Protein AF-A0A8H5WQ71-F1 (afdb_monomer)

Mean predicted aligned error: 12.03 Å

Solvent-accessible surface area (backbone atoms only — not comparable to full-atom values): 31438 Å² total; per-residue (Å²): 134,93,58,49,57,55,68,44,82,41,75,54,64,96,89,51,100,47,79,40,28,37,39,35,23,38,54,26,30,39,43,59,46,48,56,58,31,47,76,74,54,25,32,64,36,43,47,66,48,51,86,44,42,42,67,41,38,23,27,27,14,72,26,83,39,16,30,64,74,10,33,24,16,72,32,54,50,15,35,34,29,30,36,74,77,81,65,48,41,33,44,26,59,54,62,59,74,95,74,53,61,97,77,46,41,71,56,98,59,26,69,60,51,42,30,36,41,22,18,51,29,60,51,61,31,53,66,48,30,39,25,28,51,44,43,75,52,61,40,31,39,39,32,46,33,75,54,63,83,79,58,61,62,68,57,53,40,37,50,49,34,46,47,65,73,72,64,66,55,62,44,50,44,43,39,35,37,36,29,28,58,98,89,41,62,37,46,36,39,38,37,40,33,55,42,97,71,93,80,79,77,89,58,91,82,40,45,79,70,43,78,34,45,72,73,54,41,47,71,62,66,53,46,71,35,61,81,56,80,34,63,77,91,56,64,68,44,76,48,59,48,36,38,22,33,54,63,50,50,41,68,72,52,36,51,50,56,54,50,49,30,69,68,40,82,38,73,68,22,34,38,38,36,38,54,49,31,58,36,38,49,73,50,59,42,81,75,25,30,45,15,54,33,82,28,50,24,41,38,33,36,36,24,36,47,57,42,94,40,66,96,34,74,65,46,55,47,28,52,51,47,42,52,51,50,51,60,71,44,51,87,68,36,56,24,25,49,39,67,60,36,34,67,50,79,84,35,57,70,53,39,69,33,25,21,43,55,38,45,56,41,51,34,57,51,32,52,72,47,37,68,81,52,80,59,50,73,36,49,54,73,70,75,76,88,59,62,65,29,37,36,38,36,37,36,61,63,85,49,26,46,49,69,60,50,46,53,50,35,34,52,52,40,43,75,75,63,38,28,52,47,77,48,50,68,46,47,68,55,46,45,52,46,14,71,75,69,75,45,63,48,66,44,57,72,70,35,72,72,58,30,60,79,46,39,69,65,47,52,52,53,48,52,57,44,46,76,74,38,78,57,54,63,58,53,51,50,49,52,56,56,69,74,48,47,48,44,32,39,34,40,29,65,66,75,66,85,47,54,63,78,73,45,48,84,79,43,86,75,40,50,80,43,38,38,31,30,36,45,51,71,68,58,19,45,72,63,42,77,81,64,92,73,80,65,84,77,50,86,49,70,83,48,78,84,64,75,98,79,72,76,62,80,40,79,46,79,54,76,81,65,58,70,65,53,52,43,51,47,30,63,74,67,52,54,59,74,56,46,91,90,113

pLDDT: mean 82.14, std 14.75, range [37.19, 98.12]

Sequence (582 aa):
MGAFDKVHVVNPPQDVATEFWVVAEAGCKTEDIVRETMSVGVTVPLGSRPSVGAGLWLQGGIGNLARHCGLTCDAIVGVVMVDVISGQVLCIGYVPEQHRPPNAVRHERDEELLWALKGAGTNFGIVISVAFKSYTAQMFSVCNYGYPNGHNVEEALTNLSRDVSSRYPHDISSDYYLYCEGGQIGCGMTTFLCSLEGVSPDNSTGSPPKTVDAIELFDKEIYVSKIHQGHGGGKTSAFKRCVFLKDIANLGTMKVLVSATRDAPTPYCYLNLVHGGKAVRHVAPEDSAFGCRDRDFACVVIGVWPREYDGKPIADAVIRWAYRVVNELLPMSKGVYGADLGPDPRDRILATKAFGPNRRRLVKLKQVFDPKNILAYTCPLTLTGLPQKLVVIVTGEHGVGKDYCANIWSAVFKVYGYSSLVVSMSEATKRKHAAVKGADPDRLINDRLYKEQHRRSIIDLFKKRLSADPSATENHFLEVLEEDASDVLFITGMTDMAPRATLSHLVHDARLIVAQVQASETTRNLRSWGDENKLRTTYCEEHMGVDGIYSPNFTFDDETNGDEAVMSFAIKRLVPFMSKEL

Foldseek 3Di:
DPPQADKDWDADPPPDPFGIKIKGWQPHFQQSQQVVQVVVQKHALAALARGHTDQQLQAFGDHPCCLPANTSLVFFQWFWFAQPPPRATATAGDDPPVRDDPRHDHDPCRLLVSQASSRQGCLQGGTGMTMGGIGGFWKKWKKKFWDDFPPDVLVVLQVVLCCLVVDDDSQKWKKKKWAADPLTITIMMMMIGTDPDDDADDPPGIDHIDIDGSNVSSVVVVCLLVLPVGVVPFDKDKAKWKFFAHRCSPPQNVVLQVCLRSVQLDRSWMKMWTAADHPLVVDALSSHQQNLSPGGTTIMGMQMDGPVCVPHVSVVVSVVSNLVSCVSCVVRTSAIRQSSDFLPPSCPVRLVRHRQQCLLVSLLSSCVRPVPCPVRGGSDRDPPPAFQAAEEEEAEDAQLCSVVLQVLLQVLCVVVRFFEDEDELLLVLLVVCCVVVVNDSVCCVPPPVSVVVCVLVSLVSVVVVCVVPVCVSQVSVLVCVSPDSTSYYYYYHDLDPACCVVHVVVRPRHHYFYEYGYEDPVSSDVSVDDDPPPDPRRPCSVPVPDDDPHDGPYYDYPHVPPSVSSSVCSVPPPVVSRDPPD

Radius of gyration: 27.73 Å; Cα contacts (8 Å, |Δi|>4): 1108; chains: 1; bounding box: 70×56×80 Å

Secondary structure (DSSP, 8-state)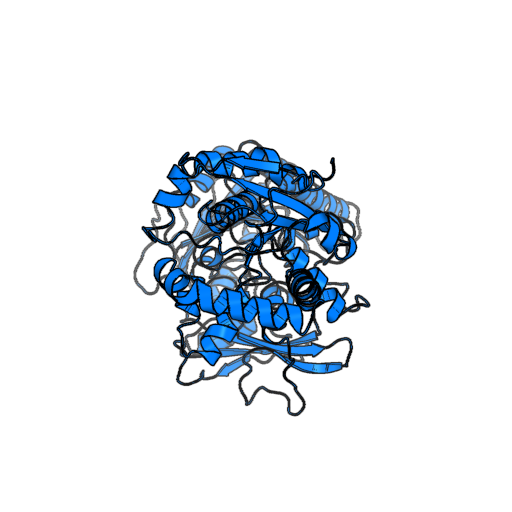:
--SS--EEEEPPPTT-S-S-EEEEETT-BHHHHHHHHHTTTEE----S-TT-BHHHHTT----TTHHHH--GGGGEEEEEEE-TTT--EEEEE---GGGS-TT-B--TTHHHHHHHHTTS-TTSSEEEEEEEE-EE--EEEEEEEEPPTT--HHHHHHHHHHHHHTT--TTEEEEEEEEEETTEEEEEEEEEEEESS------SSSPPPEEE-HHHHHHHHTHHHHTTTS--S--EEEEEEEEEES-TTSHHHHHHHHHHHHT-SSTT-EEEEEE--THHHHS-GGGSS------SEEEEEEEEEEGGGTTSHHHHHHHHHHHHHHHHHGGG-SEE-GGG--S-TTHHHHHTTSSGGGHHHHHHHHHHH-TT---TTSS----TTPPPEEEEEEE--TTS-HHHHHHHHHHHHHHTT--EEEEETTHHHHHHHHHHHT--HHHHHH-HHHHHHHHHHHHHHHHHHHHH-TTHHHHHHHHHHHH---SEEEEE----S-HHHHHGGG-SSEEEEEEEEE--HHHHHHHS---SS----STTTTTTTS-TT---SEEEE-SS-HHHHHHHHIIIIIGGGGSTT-

Nearest PDB structures (foldseek):
  5d79-assembly2_B  TM=7.633E-01  e=2.413E-17  Arabidopsis thaliana
  4ud8-assembly2_B  TM=7.541E-01  e=1.175E-16  Arabidopsis thaliana
  6jqh-assembly1_A  TM=7.528E-01  e=7.907E-17  Morus alba
  6eo5-assembly2_B  TM=7.652E-01  e=1.558E-16  Physcomitrium patens
  7e2v-assembly1_A  TM=7.530E-01  e=6.775E-16  Morus alba

Organism: NCBI:txid48507

Structure (mmCIF, N/CA/C/O backbone):
data_AF-A0A8H5WQ71-F1
#
_entry.id   AF-A0A8H5WQ71-F1
#
loop_
_atom_site.group_PDB
_atom_site.id
_atom_site.type_symbol
_atom_site.label_atom_id
_atom_site.label_alt_id
_atom_site.label_comp_id
_atom_site.label_asym_id
_atom_site.label_entity_id
_atom_site.label_seq_id
_atom_site.pdbx_PDB_ins_code
_atom_site.Cartn_x
_atom_site.Cartn_y
_atom_site.Cartn_z
_atom_site.occupancy
_atom_site.B_iso_or_equiv
_atom_site.auth_seq_id
_atom_site.auth_comp_id
_atom_site.auth_asym_id
_atom_site.auth_atom_id
_atom_site.pdbx_PDB_model_num
ATOM 1 N N . MET A 1 1 ? 6.306 -20.935 -13.968 1.00 46.62 1 MET A N 1
ATOM 2 C CA . MET A 1 1 ? 5.078 -21.498 -13.369 1.00 46.62 1 MET A CA 1
ATOM 3 C C . MET A 1 1 ? 4.015 -21.456 -14.453 1.00 46.62 1 MET A C 1
ATOM 5 O O . MET A 1 1 ? 3.997 -20.462 -15.160 1.00 46.62 1 MET A O 1
ATOM 9 N N . GLY A 1 2 ? 3.265 -22.541 -14.656 1.00 63.50 2 GLY A N 1
ATOM 10 C CA . GLY A 1 2 ? 2.226 -22.668 -15.697 1.00 63.50 2 GLY A CA 1
ATOM 11 C C . GLY A 1 2 ? 0.933 -23.239 -15.115 1.00 63.50 2 GLY A C 1
ATOM 12 O O . GLY A 1 2 ? 0.363 -24.181 -15.651 1.00 63.50 2 GLY A O 1
ATOM 13 N N . ALA A 1 3 ? 0.589 -22.783 -13.913 1.00 78.25 3 ALA A N 1
ATOM 14 C CA . ALA A 1 3 ? -0.627 -23.136 -13.200 1.00 78.25 3 ALA A CA 1
ATOM 15 C C . ALA A 1 3 ? -1.131 -21.870 -12.509 1.00 78.25 3 ALA A C 1
ATOM 17 O O . ALA A 1 3 ? -0.309 -21.046 -12.094 1.00 78.25 3 ALA A O 1
ATOM 18 N N . PHE A 1 4 ? -2.451 -21.756 -12.359 1.00 90.19 4 PHE A N 1
ATOM 19 C CA . PHE A 1 4 ? -3.112 -20.560 -11.841 1.00 90.19 4 PHE A CA 1
ATOM 20 C C . PHE A 1 4 ? -2.797 -19.306 -12.679 1.00 90.19 4 PHE A C 1
ATOM 22 O O . PHE A 1 4 ? -2.467 -18.267 -12.121 1.00 90.19 4 PHE A O 1
ATOM 29 N N . ASP A 1 5 ? -2.831 -19.398 -14.007 1.00 94.12 5 ASP A N 1
ATOM 30 C CA . ASP A 1 5 ? -2.462 -18.331 -14.948 1.00 94.12 5 ASP A CA 1
ATOM 31 C C . ASP A 1 5 ? -3.616 -17.873 -15.860 1.00 94.12 5 ASP A C 1
ATOM 33 O O . ASP A 1 5 ? -3.384 -17.199 -16.866 1.00 94.12 5 ASP A O 1
ATOM 37 N N . LYS A 1 6 ? -4.867 -18.180 -15.495 1.00 96.31 6 LYS A N 1
ATOM 38 C CA . LYS A 1 6 ? -6.049 -17.756 -16.253 1.00 96.31 6 LYS A CA 1
ATOM 39 C C . LYS A 1 6 ? -6.580 -16.392 -15.829 1.00 96.31 6 LYS A C 1
ATOM 41 O O . LYS A 1 6 ? -6.621 -16.042 -14.648 1.00 96.31 6 LYS A O 1
ATOM 46 N N . VAL A 1 7 ? -7.082 -15.671 -16.827 1.00 97.06 7 VAL A N 1
ATOM 47 C CA . VAL A 1 7 ? -7.794 -14.402 -16.680 1.00 97.06 7 VAL A CA 1
ATOM 48 C C . VAL A 1 7 ? -9.207 -14.578 -17.226 1.00 97.06 7 VAL A C 1
ATOM 50 O O . VAL A 1 7 ? -9.405 -15.176 -18.281 1.00 97.06 7 VAL A O 1
ATOM 53 N N . HIS A 1 8 ? -10.197 -14.083 -16.490 1.00 96.38 8 HIS A N 1
ATOM 54 C CA . HIS A 1 8 ? -11.607 -14.170 -16.847 1.00 96.38 8 HIS A CA 1
ATOM 55 C C . HIS A 1 8 ? -12.271 -12.807 -16.691 1.00 96.38 8 HIS A C 1
ATOM 57 O O . HIS A 1 8 ? -12.234 -12.219 -15.610 1.00 96.38 8 HIS A O 1
ATOM 63 N N . VAL A 1 9 ? -12.920 -12.325 -17.750 1.00 94.75 9 VAL A N 1
ATOM 64 C CA . VAL A 1 9 ? -13.757 -11.122 -17.700 1.00 94.75 9 VAL A CA 1
ATOM 65 C C . VAL A 1 9 ? -15.208 -11.543 -17.492 1.00 94.75 9 VAL A C 1
ATOM 67 O O . VAL A 1 9 ? -15.726 -12.392 -18.216 1.00 94.75 9 VAL A O 1
ATOM 70 N N . VAL A 1 10 ? -15.858 -10.991 -16.469 1.00 92.31 10 VAL A N 1
ATOM 71 C CA . VAL A 1 10 ? -17.202 -11.396 -16.037 1.00 92.31 10 VAL A CA 1
ATOM 72 C C . VAL A 1 10 ? -18.089 -10.183 -15.787 1.00 92.31 10 VAL A C 1
ATOM 74 O O . VAL A 1 10 ? -17.612 -9.134 -15.361 1.00 92.31 10 VAL A O 1
ATOM 77 N N . ASN A 1 11 ? -19.394 -10.332 -16.006 1.00 85.19 11 ASN A N 1
ATOM 78 C CA . ASN A 1 11 ? -20.353 -9.278 -15.685 1.00 85.19 11 ASN A CA 1
ATOM 79 C C . ASN A 1 11 ? -20.512 -9.149 -14.158 1.00 85.19 11 ASN A C 1
ATOM 81 O O . ASN A 1 11 ? -20.586 -10.171 -13.463 1.00 85.19 11 ASN A O 1
ATOM 85 N N . PRO A 1 12 ? -20.581 -7.926 -13.619 1.00 78.81 12 PRO A N 1
ATOM 86 C CA . PRO A 1 12 ? -20.843 -7.705 -12.208 1.00 78.81 12 PRO A CA 1
ATOM 87 C C . PRO A 1 12 ? -22.327 -7.882 -11.857 1.00 78.81 12 PRO A C 1
ATOM 89 O O . PRO A 1 12 ? -23.171 -8.002 -12.749 1.00 78.81 12 PRO A O 1
ATOM 92 N N . PRO A 1 13 ? -22.673 -7.898 -10.555 1.00 75.62 13 PRO A N 1
ATOM 93 C CA . PRO A 1 13 ? -24.063 -7.822 -10.111 1.00 75.62 13 PRO A CA 1
ATOM 94 C C . PRO A 1 13 ? -24.789 -6.608 -10.696 1.00 75.62 13 PRO A C 1
ATOM 96 O O . PRO A 1 13 ? -24.174 -5.562 -10.899 1.00 75.62 13 PRO A O 1
ATOM 99 N N . GLN A 1 14 ? -26.110 -6.722 -10.869 1.00 67.38 14 GLN A N 1
ATOM 100 C CA . GLN A 1 14 ? -26.962 -5.685 -11.475 1.00 67.38 14 GLN A CA 1
ATOM 101 C C . GLN A 1 14 ? -26.913 -4.317 -10.756 1.00 67.38 14 GLN A C 1
ATOM 103 O O . GLN A 1 14 ? -27.248 -3.310 -11.370 1.00 67.38 14 GLN A O 1
ATOM 108 N N . ASP A 1 15 ? -26.432 -4.261 -9.509 1.00 63.56 15 ASP A N 1
ATOM 109 C CA . ASP A 1 15 ? -26.398 -3.050 -8.674 1.00 63.56 15 ASP A CA 1
ATOM 110 C C . ASP A 1 15 ? -25.029 -2.333 -8.636 1.00 63.56 15 ASP A C 1
ATOM 112 O O . ASP A 1 15 ? -24.825 -1.416 -7.837 1.00 63.56 15 ASP A O 1
ATOM 116 N N . VAL A 1 16 ? -24.054 -2.737 -9.461 1.00 66.06 16 VAL A N 1
ATOM 117 C CA . VAL A 1 16 ? -22.693 -2.168 -9.441 1.00 66.06 16 VAL A CA 1
ATOM 118 C C . VAL A 1 16 ? -22.437 -1.327 -10.690 1.00 66.06 16 VAL A C 1
ATOM 120 O O . VAL A 1 16 ? -22.583 -1.799 -11.807 1.00 66.06 16 VAL A O 1
ATOM 123 N N . ALA A 1 17 ? -21.959 -0.091 -10.508 1.00 62.03 17 ALA A N 1
ATOM 124 C CA . ALA A 1 17 ? -21.707 0.885 -11.581 1.00 62.03 17 ALA A CA 1
ATOM 125 C C . ALA A 1 17 ? -20.546 0.543 -12.548 1.00 62.03 17 ALA A C 1
ATOM 127 O O . ALA A 1 17 ? -20.050 1.414 -13.254 1.00 62.03 17 ALA A O 1
ATOM 128 N N . THR A 1 18 ? -20.029 -0.684 -12.536 1.00 67.12 18 THR A N 1
ATOM 129 C CA . THR A 1 18 ? -18.951 -1.134 -13.433 1.00 67.12 18 THR A CA 1
ATOM 130 C C . THR A 1 18 ? -19.541 -2.077 -14.462 1.00 67.12 18 THR A C 1
ATOM 132 O O . THR A 1 18 ? -20.448 -2.821 -14.129 1.00 67.12 18 THR A O 1
ATOM 135 N N . GLU A 1 19 ? -19.035 -2.072 -15.692 1.00 71.81 19 GLU A N 1
ATOM 136 C CA . GLU A 1 19 ? -19.549 -2.963 -16.742 1.00 71.81 19 GLU A CA 1
ATOM 137 C C . GLU A 1 19 ? -18.969 -4.380 -16.643 1.00 71.81 19 GLU A C 1
ATOM 139 O O . GLU A 1 19 ? -19.668 -5.350 -16.914 1.00 71.81 19 GLU A O 1
ATOM 144 N N . PHE A 1 20 ? -17.717 -4.512 -16.186 1.00 85.19 20 PHE A N 1
ATOM 145 C CA . PHE A 1 20 ? -17.015 -5.793 -16.080 1.00 85.19 20 PHE A CA 1
ATOM 146 C C . PHE A 1 20 ? -16.160 -5.903 -14.818 1.00 85.19 20 PHE A C 1
ATOM 148 O O . PHE A 1 20 ? -15.542 -4.936 -14.367 1.00 85.19 20 PHE A O 1
ATOM 155 N N . TRP A 1 21 ? -16.049 -7.106 -14.272 1.00 92.69 21 TRP A N 1
ATOM 156 C CA . TRP A 1 21 ? -15.025 -7.480 -13.302 1.00 92.69 21 TRP A CA 1
ATOM 157 C C . TRP A 1 21 ? -14.037 -8.452 -13.934 1.00 92.69 21 TRP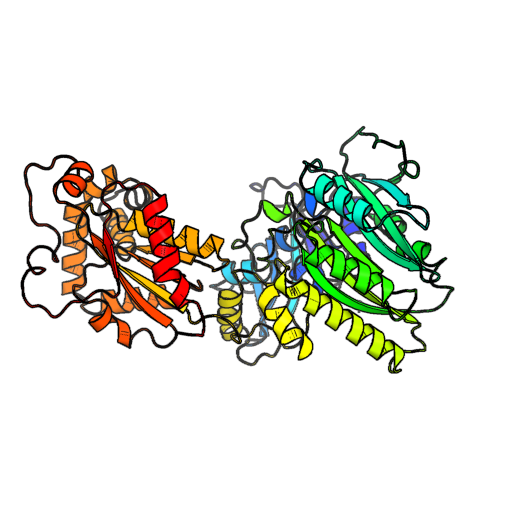 A C 1
ATOM 159 O O . TRP A 1 21 ? -14.351 -9.143 -14.900 1.00 92.69 21 TRP A O 1
ATOM 169 N N . VAL A 1 22 ? -12.833 -8.504 -13.377 1.00 96.75 22 VAL A N 1
ATOM 170 C CA . VAL A 1 22 ? -11.744 -9.338 -13.887 1.00 96.75 22 VAL A CA 1
ATOM 171 C C . VAL A 1 22 ? -11.299 -10.273 -12.780 1.00 96.75 22 VAL A C 1
ATOM 173 O O . VAL A 1 22 ? -10.848 -9.816 -11.735 1.00 96.75 22 VAL A O 1
ATOM 176 N N . VAL A 1 23 ? -11.419 -11.577 -12.995 1.00 97.50 23 VAL A N 1
ATOM 177 C CA . VAL A 1 23 ? -10.842 -12.591 -12.111 1.00 97.50 23 VAL A CA 1
ATOM 178 C C . VAL A 1 23 ? -9.524 -13.042 -12.716 1.00 97.50 23 VAL A C 1
ATOM 180 O O . VAL A 1 23 ? -9.513 -13.606 -13.805 1.00 97.50 23 VAL A O 1
ATOM 183 N N . ALA A 1 24 ? -8.422 -12.797 -12.015 1.00 97.69 24 ALA A N 1
ATOM 184 C CA . ALA A 1 24 ? -7.103 -13.275 -12.408 1.00 97.69 24 ALA A CA 1
ATOM 185 C C . ALA A 1 24 ? -6.569 -14.255 -11.366 1.00 97.69 24 ALA A C 1
ATOM 187 O O . ALA A 1 24 ? -6.618 -14.002 -10.158 1.00 97.69 24 ALA A O 1
ATOM 188 N N . GLU A 1 25 ? -6.055 -15.382 -11.831 1.00 97.31 25 GLU A N 1
ATOM 189 C CA . GLU A 1 25 ? -5.364 -16.341 -10.985 1.00 97.31 25 GLU A CA 1
ATOM 190 C C . GLU A 1 25 ? -3.959 -15.821 -10.594 1.00 97.31 25 GLU A C 1
ATOM 192 O O . GLU A 1 25 ? -3.352 -14.988 -11.271 1.00 97.31 25 GLU A O 1
ATOM 197 N N . ALA A 1 26 ? -3.437 -16.254 -9.444 1.00 95.06 26 ALA A N 1
ATOM 198 C CA . ALA A 1 26 ? -2.267 -15.634 -8.808 1.00 95.06 26 ALA A CA 1
ATOM 199 C C . ALA A 1 26 ? -0.932 -15.850 -9.555 1.00 95.06 26 ALA A C 1
ATOM 201 O O . ALA A 1 26 ? 0.062 -15.180 -9.266 1.00 95.06 26 ALA A O 1
ATOM 202 N N . GLY A 1 27 ? -0.896 -16.791 -10.496 1.00 95.12 27 GLY A N 1
ATOM 203 C CA . GLY A 1 27 ? 0.221 -17.064 -11.396 1.00 95.12 27 GLY A CA 1
ATOM 204 C C . GLY A 1 27 ? 0.240 -16.195 -12.656 1.00 95.12 27 GLY A C 1
ATOM 205 O O . GLY A 1 27 ? 1.265 -16.191 -13.343 1.00 95.12 27 GLY A O 1
ATOM 206 N N . CYS A 1 28 ? -0.828 -15.438 -12.943 1.00 95.94 28 CYS A N 1
ATOM 207 C CA . CYS A 1 28 ? -0.834 -14.466 -14.033 1.00 95.94 28 CYS A CA 1
ATOM 208 C C . CYS A 1 28 ? 0.271 -13.415 -13.835 1.00 95.94 28 CYS A C 1
ATOM 210 O O . CYS A 1 28 ? 0.692 -13.085 -12.717 1.00 95.94 28 CYS A O 1
ATOM 212 N N . LYS A 1 29 ? 0.716 -12.836 -14.943 1.00 94.12 29 LYS A N 1
ATOM 213 C CA . LYS A 1 29 ? 1.537 -11.630 -14.979 1.00 94.12 29 LYS A CA 1
ATOM 214 C C . LYS A 1 29 ? 0.685 -10.446 -15.410 1.00 94.12 29 LYS A C 1
ATOM 216 O O . LYS A 1 29 ? -0.412 -10.600 -15.941 1.00 94.12 29 LYS A O 1
ATOM 221 N N . THR A 1 30 ? 1.214 -9.247 -15.197 1.00 93.62 30 THR A N 1
ATOM 222 C CA . THR A 1 30 ? 0.550 -8.003 -15.586 1.00 93.62 30 THR A CA 1
ATOM 223 C C . THR A 1 30 ? 0.169 -8.014 -17.067 1.00 93.62 30 THR A C 1
ATOM 225 O O . THR A 1 30 ? -0.944 -7.636 -17.412 1.00 93.62 30 THR A O 1
ATOM 228 N N . GLU A 1 31 ? 1.062 -8.495 -17.933 1.00 92.00 31 GLU A N 1
ATOM 229 C CA . GLU A 1 31 ? 0.801 -8.585 -19.371 1.00 92.00 31 GLU A CA 1
ATOM 230 C C . GLU A 1 31 ? -0.361 -9.522 -19.717 1.00 92.00 31 GLU A C 1
ATOM 232 O O . GLU A 1 31 ? -1.167 -9.179 -20.578 1.00 92.00 31 GLU A O 1
ATOM 237 N N . ASP A 1 32 ? -0.473 -10.663 -19.030 1.00 94.44 32 ASP A N 1
ATOM 238 C CA . ASP A 1 32 ? -1.540 -11.641 -19.270 1.00 94.44 32 ASP A CA 1
ATOM 239 C C . ASP A 1 32 ? -2.910 -10.999 -19.003 1.00 94.44 32 ASP A C 1
ATOM 241 O O . ASP A 1 32 ? -3.826 -11.105 -19.817 1.00 94.44 32 ASP A O 1
ATOM 245 N N . ILE A 1 33 ? -3.020 -10.249 -17.899 1.00 95.31 33 ILE A N 1
ATOM 246 C CA . ILE A 1 33 ? -4.250 -9.537 -17.542 1.00 95.31 33 ILE A CA 1
ATOM 247 C C . ILE A 1 33 ? -4.537 -8.412 -18.535 1.00 95.31 33 ILE A C 1
ATOM 249 O O . ILE A 1 33 ? -5.651 -8.335 -19.042 1.00 95.31 33 ILE A O 1
ATOM 253 N N . VAL A 1 34 ? -3.553 -7.556 -18.839 1.00 93.62 34 VAL A N 1
ATOM 254 C CA . VAL A 1 34 ? -3.768 -6.416 -19.748 1.00 93.62 34 VAL A CA 1
ATOM 255 C C . VAL A 1 34 ? -4.189 -6.883 -21.139 1.00 93.62 34 VAL A C 1
ATOM 257 O O . VAL A 1 34 ? -5.107 -6.298 -21.709 1.00 93.62 34 VAL A O 1
ATOM 260 N N . ARG A 1 35 ? -3.565 -7.935 -21.688 1.00 93.50 35 ARG A N 1
ATOM 261 C CA . ARG A 1 35 ? -3.930 -8.469 -23.011 1.00 93.50 35 ARG A CA 1
ATOM 262 C C . ARG A 1 35 ? -5.381 -8.942 -23.048 1.00 93.50 35 ARG A C 1
ATOM 264 O O . ARG A 1 35 ? -6.107 -8.569 -23.967 1.00 93.50 35 ARG A O 1
ATOM 271 N N . GLU A 1 36 ? -5.802 -9.708 -22.043 1.00 95.38 36 GLU A N 1
ATOM 272 C CA . GLU A 1 36 ? -7.170 -10.225 -21.974 1.00 95.38 36 GLU A CA 1
ATOM 273 C C . GLU A 1 36 ? -8.189 -9.090 -21.800 1.00 95.38 36 GLU A C 1
ATOM 275 O O . GLU A 1 36 ? -9.165 -9.013 -22.544 1.00 95.38 36 GLU A O 1
ATOM 280 N N . THR A 1 37 ? -7.946 -8.151 -20.879 1.00 94.44 37 THR A N 1
ATOM 281 C CA . THR A 1 37 ? -8.899 -7.064 -20.608 1.00 94.44 37 THR A CA 1
ATOM 282 C C . THR A 1 37 ? -9.019 -6.089 -21.777 1.00 94.44 37 THR A C 1
ATOM 284 O O . THR A 1 37 ? -10.127 -5.676 -22.124 1.00 94.44 37 THR A O 1
ATOM 287 N N . MET A 1 38 ? -7.897 -5.757 -22.430 1.00 91.12 38 MET A N 1
ATOM 288 C CA . MET A 1 38 ? -7.888 -4.850 -23.583 1.00 91.12 38 MET A CA 1
ATOM 289 C C . MET A 1 38 ? -8.684 -5.418 -24.762 1.00 91.12 38 MET A C 1
ATOM 291 O O . MET A 1 38 ? -9.307 -4.649 -25.491 1.00 91.12 38 MET A O 1
ATOM 295 N N . SER A 1 39 ? -8.722 -6.747 -24.927 1.00 91.50 39 SER A N 1
ATOM 296 C CA . SER A 1 39 ? -9.470 -7.403 -26.012 1.00 91.50 39 SER A CA 1
ATOM 297 C C . SER A 1 39 ? -10.985 -7.156 -25.958 1.00 91.50 39 SER A C 1
ATOM 299 O O . SER A 1 39 ? -11.661 -7.245 -26.982 1.00 91.50 39 SER A O 1
ATOM 301 N N . VAL A 1 40 ? -11.503 -6.790 -24.781 1.00 91.62 40 VAL A N 1
ATOM 302 C CA . VAL A 1 40 ? -12.918 -6.479 -24.534 1.00 91.62 40 VAL A CA 1
ATOM 303 C C . VAL A 1 40 ? -13.137 -5.026 -24.091 1.00 91.62 40 VAL A C 1
ATOM 305 O O . VAL A 1 40 ? -14.202 -4.684 -23.589 1.00 91.62 40 VAL A O 1
ATOM 308 N N . GLY A 1 41 ? -12.141 -4.153 -24.287 1.00 91.00 41 GLY A N 1
ATOM 309 C CA . GLY A 1 41 ? -12.272 -2.708 -24.063 1.00 91.00 41 GLY A CA 1
ATOM 310 C C . GLY A 1 41 ? -12.192 -2.251 -22.602 1.00 91.00 41 GLY A C 1
ATOM 311 O O . GLY A 1 41 ? -12.577 -1.119 -22.300 1.00 91.00 41 GLY A O 1
ATOM 312 N N . VAL A 1 42 ? -11.671 -3.081 -21.691 1.00 93.12 42 VAL A N 1
ATOM 313 C CA . VAL A 1 42 ? -11.476 -2.720 -20.273 1.00 93.12 42 VAL A CA 1
ATOM 314 C C . VAL A 1 42 ? -10.027 -2.887 -19.812 1.00 93.12 42 VAL A C 1
ATOM 316 O O . VAL A 1 42 ? -9.168 -3.407 -20.519 1.00 93.12 42 VAL A O 1
ATOM 319 N N . THR A 1 43 ? -9.726 -2.425 -18.602 1.00 92.19 43 THR A N 1
ATOM 320 C CA . THR A 1 43 ? -8.403 -2.516 -17.982 1.00 92.19 43 THR A CA 1
ATOM 321 C C . THR A 1 43 ? -8.482 -2.624 -16.457 1.00 92.19 43 THR A C 1
ATOM 323 O O . THR A 1 43 ? -9.510 -2.337 -15.840 1.00 92.19 43 THR A O 1
ATOM 326 N N . VAL A 1 44 ? -7.369 -3.019 -15.841 1.00 94.00 44 VAL A N 1
ATOM 327 C CA . VAL A 1 44 ? -7.124 -2.994 -14.392 1.00 94.00 44 VAL A CA 1
ATOM 328 C C . VAL A 1 44 ? -5.874 -2.133 -14.161 1.00 94.00 44 VAL A C 1
ATOM 330 O O . VAL A 1 44 ? -4.911 -2.274 -14.919 1.00 94.00 44 VAL A O 1
ATOM 333 N N . PRO A 1 45 ? -5.833 -1.239 -13.150 1.00 92.44 45 PRO A N 1
ATOM 334 C CA . PRO A 1 45 ? -4.693 -0.347 -12.926 1.00 92.44 45 PRO A CA 1
ATOM 335 C C . PRO A 1 45 ? -3.509 -1.101 -12.306 1.00 92.44 45 PRO A C 1
ATOM 337 O O . PRO A 1 45 ? -3.227 -0.974 -11.117 1.00 92.44 45 PRO A O 1
ATOM 340 N N . LEU A 1 46 ? -2.850 -1.932 -13.113 1.00 92.88 46 LEU A N 1
ATOM 341 C CA . LEU A 1 46 ? -1.739 -2.806 -12.736 1.00 92.88 46 LEU A CA 1
ATOM 342 C C . LEU A 1 46 ? -0.397 -2.057 -12.681 1.00 92.88 46 LEU A C 1
ATOM 344 O O . LEU A 1 46 ? -0.294 -0.867 -12.983 1.00 92.88 46 LEU A O 1
ATOM 348 N N . GLY A 1 47 ? 0.652 -2.777 -12.275 1.00 88.44 47 GLY A N 1
ATOM 349 C CA . GLY A 1 47 ? 2.021 -2.272 -12.299 1.00 88.44 47 GLY A CA 1
ATOM 350 C C . GLY A 1 47 ? 2.547 -2.018 -13.712 1.00 88.44 47 GLY A C 1
ATOM 351 O O . GLY A 1 47 ? 2.015 -2.499 -14.703 1.00 88.44 47 GLY A O 1
ATOM 352 N N . SER A 1 48 ? 3.655 -1.297 -13.800 1.00 83.62 48 SER A N 1
ATOM 353 C CA . SER A 1 48 ? 4.210 -0.838 -15.078 1.00 83.62 48 SER A CA 1
ATOM 354 C C . SER A 1 48 ? 5.101 -1.882 -15.793 1.00 83.62 48 SER A C 1
ATOM 356 O O . SER A 1 48 ? 5.605 -1.686 -16.893 1.00 83.62 48 SER A O 1
ATOM 358 N N . ARG A 1 49 ? 5.313 -3.052 -15.171 1.00 85.94 49 ARG A N 1
ATOM 359 C CA . ARG A 1 49 ? 6.208 -4.102 -15.681 1.00 85.94 49 ARG A CA 1
ATOM 360 C C . ARG A 1 49 ? 5.428 -5.341 -16.147 1.00 85.94 49 ARG A C 1
ATOM 362 O O . ARG A 1 49 ? 4.815 -5.990 -15.294 1.00 85.94 49 ARG A O 1
ATOM 369 N N . PRO A 1 50 ? 5.545 -5.742 -17.433 1.00 87.00 50 PRO A N 1
ATOM 370 C CA . PRO A 1 50 ? 4.815 -6.875 -18.020 1.00 87.00 50 PRO A CA 1
ATOM 371 C C . PRO A 1 50 ? 4.966 -8.17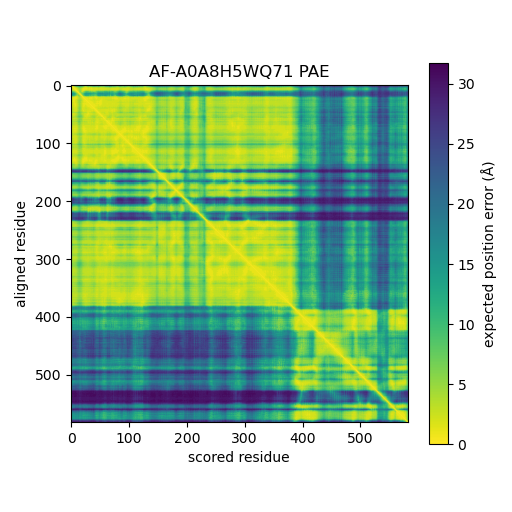8 -17.247 1.00 87.00 50 PRO A C 1
ATOM 373 O O . PRO A 1 50 ? 3.994 -8.873 -16.978 1.00 87.00 50 PRO A O 1
ATOM 376 N N . SER A 1 51 ? 6.201 -8.489 -16.845 1.00 88.31 51 SER A N 1
ATOM 377 C CA . SER A 1 51 ? 6.565 -9.787 -16.282 1.00 88.31 51 SER A CA 1
ATOM 378 C C . SER A 1 51 ? 6.237 -9.958 -14.795 1.00 88.31 51 SER A C 1
ATOM 380 O O . SER A 1 51 ? 6.580 -10.993 -14.226 1.00 88.31 51 SER A O 1
ATOM 382 N N . VAL A 1 52 ? 5.683 -8.936 -14.136 1.00 90.19 52 VAL A N 1
ATOM 383 C CA . VAL A 1 52 ? 5.424 -8.948 -12.688 1.00 90.19 52 VAL A CA 1
ATOM 384 C C . VAL A 1 52 ? 4.086 -9.626 -12.394 1.00 90.19 52 VAL A C 1
ATOM 386 O O . VAL A 1 52 ? 3.115 -9.372 -13.092 1.00 90.19 52 VAL A O 1
ATOM 389 N N . GLY A 1 53 ? 4.045 -10.486 -11.371 1.00 92.06 53 GLY A N 1
ATOM 390 C CA . GLY A 1 53 ? 2.844 -11.231 -10.966 1.00 92.06 53 GLY A CA 1
ATOM 391 C C . GLY A 1 53 ? 2.184 -10.727 -9.677 1.00 92.06 53 GLY A C 1
ATOM 392 O O . GLY A 1 53 ? 2.482 -9.632 -9.187 1.00 92.06 53 GLY A O 1
ATOM 393 N N . ALA A 1 54 ? 1.331 -11.574 -9.091 1.00 91.19 54 ALA A N 1
ATOM 394 C CA . ALA A 1 54 ? 0.387 -11.219 -8.024 1.00 91.19 54 ALA A CA 1
ATOM 395 C C . ALA A 1 54 ? 0.972 -10.598 -6.750 1.00 91.19 54 ALA A C 1
ATOM 397 O O . ALA A 1 54 ? 0.278 -9.838 -6.071 1.00 91.19 54 ALA A O 1
ATOM 398 N N . GLY A 1 55 ? 2.247 -10.856 -6.440 1.00 86.50 55 GLY A N 1
ATOM 399 C CA . GLY A 1 55 ? 2.920 -10.237 -5.294 1.00 86.50 55 GLY A CA 1
ATOM 400 C C . GLY A 1 55 ? 2.813 -8.708 -5.302 1.00 86.50 55 GLY A C 1
ATOM 401 O O . GLY A 1 55 ? 2.560 -8.111 -4.260 1.00 86.50 55 GLY A O 1
ATOM 402 N N . LEU A 1 56 ? 2.901 -8.079 -6.482 1.00 89.75 56 LEU A N 1
ATOM 403 C CA . LEU A 1 56 ? 2.802 -6.624 -6.610 1.00 89.75 56 LEU A CA 1
ATOM 404 C C . LEU A 1 56 ? 1.366 -6.114 -6.409 1.00 89.75 56 LEU A C 1
ATOM 406 O O . LEU A 1 56 ? 1.158 -5.121 -5.711 1.00 89.75 56 LEU A O 1
ATOM 410 N N . TRP A 1 57 ? 0.382 -6.779 -7.019 1.00 90.56 57 TRP A N 1
ATOM 411 C CA . TRP A 1 57 ? -1.020 -6.337 -7.038 1.00 90.56 57 TRP A CA 1
ATOM 412 C C . TRP A 1 57 ? -1.632 -6.315 -5.634 1.00 90.56 57 TRP A C 1
ATOM 414 O O . TRP A 1 57 ? -2.356 -5.388 -5.280 1.00 90.56 57 TRP A O 1
ATOM 424 N N . LEU A 1 58 ? -1.272 -7.301 -4.807 1.00 94.06 58 LEU A N 1
ATOM 425 C CA . LEU A 1 58 ? -1.721 -7.430 -3.417 1.00 94.06 58 LEU A CA 1
ATOM 426 C C . LEU A 1 58 ? -1.018 -6.454 -2.456 1.00 94.06 58 LEU A C 1
ATOM 428 O O . LEU A 1 58 ? -1.421 -6.310 -1.303 1.00 94.06 58 LEU A O 1
ATOM 432 N N . GLN A 1 59 ? 0.063 -5.806 -2.894 1.00 94.75 59 GLN A N 1
ATOM 433 C CA . GLN A 1 59 ? 0.895 -4.931 -2.058 1.00 94.75 59 GLN A CA 1
ATOM 434 C C . GLN A 1 59 ? 0.776 -3.456 -2.441 1.00 94.75 59 GLN A C 1
ATOM 436 O O . GLN A 1 59 ? 1.566 -2.632 -1.992 1.00 94.75 59 GLN A O 1
ATOM 441 N N . GLY A 1 60 ? -0.188 -3.111 -3.293 1.00 93.44 60 GLY A N 1
ATOM 442 C CA . GLY A 1 60 ? -0.357 -1.771 -3.838 1.00 93.44 60 GLY A CA 1
ATOM 443 C C . GLY A 1 60 ? -0.581 -1.849 -5.336 1.00 93.44 60 GLY A C 1
ATOM 444 O O . GLY A 1 60 ? -1.705 -1.734 -5.792 1.00 93.44 60 GLY A O 1
ATOM 445 N N . GLY A 1 61 ? 0.490 -2.068 -6.096 1.00 93.50 61 GLY A N 1
ATOM 446 C CA . GLY A 1 61 ? 0.477 -1.997 -7.549 1.00 93.50 61 GLY A CA 1
ATOM 447 C C . GLY A 1 61 ? 0.493 -0.553 -8.029 1.00 93.50 61 GLY A C 1
ATOM 448 O O . GLY A 1 61 ? -0.538 0.082 -8.234 1.00 93.50 61 GLY A O 1
ATOM 449 N N . ILE A 1 62 ? 1.711 -0.024 -8.144 1.00 93.12 62 ILE A N 1
ATOM 450 C CA . ILE A 1 62 ? 1.979 1.318 -8.658 1.00 93.12 62 ILE A CA 1
ATOM 451 C C . ILE A 1 62 ? 2.341 1.180 -10.138 1.00 93.12 62 ILE A C 1
ATOM 453 O O . ILE A 1 62 ? 3.296 0.478 -10.477 1.00 93.12 62 ILE A O 1
ATOM 457 N N . GLY A 1 63 ? 1.590 1.854 -11.003 1.00 89.12 63 GLY A N 1
ATOM 458 C CA . GLY A 1 63 ? 1.834 1.898 -12.441 1.00 89.12 63 GLY A CA 1
ATOM 459 C C . GLY A 1 63 ? 1.237 3.145 -13.086 1.00 89.12 63 GLY A C 1
ATOM 460 O O . GLY A 1 63 ? 0.753 4.040 -12.391 1.00 89.12 63 GLY A O 1
ATOM 461 N N . ASN A 1 64 ? 1.245 3.186 -14.417 1.00 85.56 64 ASN A N 1
ATOM 462 C CA . ASN A 1 64 ? 0.929 4.384 -15.210 1.00 85.56 64 ASN A CA 1
ATOM 463 C C . ASN A 1 64 ? -0.515 4.887 -15.010 1.00 85.56 64 ASN A C 1
ATOM 465 O O . ASN A 1 64 ? -0.789 6.081 -15.091 1.00 85.56 64 ASN A O 1
ATOM 469 N N . LEU A 1 65 ? -1.442 3.986 -14.669 1.00 88.44 65 LEU A N 1
ATOM 470 C CA . LEU A 1 65 ? -2.838 4.321 -14.372 1.00 88.44 65 LEU A CA 1
ATOM 471 C C . LEU A 1 65 ? -3.088 4.714 -12.910 1.00 88.44 65 LEU A C 1
ATOM 473 O O . LEU A 1 65 ? -4.198 5.137 -12.588 1.00 88.44 65 LEU A O 1
ATOM 477 N N . ALA A 1 66 ? -2.091 4.622 -12.019 1.00 90.50 66 ALA A N 1
ATOM 478 C CA . ALA A 1 66 ? -2.306 4.805 -10.583 1.00 90.50 66 ALA A CA 1
ATOM 479 C C . ALA A 1 66 ? -2.893 6.181 -10.241 1.00 90.50 66 ALA A C 1
ATOM 481 O O . ALA A 1 66 ? -3.764 6.307 -9.381 1.00 90.50 66 ALA A O 1
ATOM 482 N N . ARG A 1 67 ? -2.455 7.225 -10.952 1.00 89.31 67 ARG A N 1
ATOM 483 C CA . ARG A 1 67 ? -2.969 8.586 -10.762 1.00 89.31 67 ARG A CA 1
ATOM 484 C C . ARG A 1 67 ? -4.417 8.754 -11.229 1.00 89.31 67 ARG A C 1
ATOM 486 O O . ARG A 1 67 ? -5.140 9.523 -10.600 1.00 89.31 67 ARG A O 1
ATOM 493 N N . HIS A 1 68 ? -4.833 8.029 -12.268 1.00 86.81 68 HIS A N 1
ATOM 494 C CA . HIS A 1 68 ? -6.173 8.133 -12.847 1.00 86.81 68 HIS A CA 1
ATOM 495 C C . HIS A 1 68 ? -7.192 7.239 -12.115 1.00 86.81 68 HIS A C 1
ATOM 497 O O . HIS A 1 68 ? -8.265 7.717 -11.748 1.00 86.81 68 HIS A O 1
ATOM 503 N N . CYS A 1 69 ? -6.830 5.980 -11.837 1.00 89.56 69 CYS A N 1
ATOM 504 C CA . CYS A 1 69 ? -7.737 4.946 -11.317 1.00 89.56 69 CYS A CA 1
ATOM 505 C C . CYS A 1 69 ? -7.504 4.544 -9.850 1.00 89.56 69 CYS A C 1
ATOM 507 O O . CYS A 1 69 ? -8.350 3.855 -9.280 1.00 89.56 69 CYS A O 1
ATOM 509 N N . GLY A 1 70 ? -6.387 4.948 -9.239 1.00 92.88 70 GLY A N 1
ATOM 510 C CA . GLY A 1 70 ? -5.941 4.445 -7.934 1.00 92.88 70 GLY A CA 1
ATOM 511 C C . GLY A 1 70 ? -4.981 3.260 -8.069 1.00 92.88 70 GLY A C 1
ATOM 512 O O . GLY A 1 70 ? -4.611 2.865 -9.173 1.00 92.88 70 GLY A O 1
ATOM 513 N N . LEU A 1 71 ? -4.533 2.710 -6.940 1.00 95.88 71 LEU A N 1
ATOM 514 C CA . LEU A 1 71 ? -3.604 1.575 -6.921 1.00 95.88 71 LEU A CA 1
ATOM 515 C C . LEU A 1 71 ? -4.304 0.284 -7.375 1.00 95.88 71 LEU A C 1
ATOM 517 O O . LEU A 1 71 ? -5.519 0.155 -7.232 1.00 95.88 71 LEU A O 1
ATOM 521 N N . THR A 1 72 ? -3.550 -0.719 -7.834 1.00 97.06 72 THR A N 1
ATOM 522 C CA . THR A 1 72 ? -4.122 -2.045 -8.144 1.00 97.06 72 THR A CA 1
ATOM 523 C C . THR A 1 72 ? -4.917 -2.617 -6.972 1.00 97.06 72 THR A C 1
ATOM 525 O O . THR A 1 72 ? -6.013 -3.142 -7.154 1.00 97.06 72 THR A O 1
ATOM 528 N N . CYS A 1 73 ? -4.388 -2.484 -5.755 1.00 96.88 73 CYS A N 1
ATOM 529 C CA . CYS A 1 73 ? -5.028 -2.985 -4.552 1.00 96.88 73 CYS A CA 1
ATOM 530 C C . CYS A 1 73 ? -6.369 -2.302 -4.280 1.00 96.88 73 CYS A C 1
ATOM 532 O O . CYS A 1 73 ? -7.227 -2.916 -3.661 1.00 96.88 73 CYS A O 1
ATOM 534 N N . ASP A 1 74 ? -6.585 -1.073 -4.759 1.00 96.06 74 ASP A N 1
ATOM 535 C CA . ASP A 1 74 ? -7.845 -0.344 -4.581 1.00 96.06 74 ASP A CA 1
ATOM 536 C C . ASP A 1 74 ? -8.974 -0.980 -5.401 1.00 96.06 74 ASP A C 1
ATOM 538 O O . ASP A 1 74 ? -10.125 -0.986 -4.956 1.00 96.06 74 ASP A O 1
ATOM 542 N N . ALA A 1 75 ? -8.617 -1.589 -6.537 1.00 96.06 75 ALA A N 1
ATOM 543 C CA . ALA A 1 75 ? -9.523 -2.303 -7.425 1.00 96.06 75 ALA A CA 1
ATOM 544 C C . ALA A 1 75 ? -9.874 -3.721 -6.943 1.00 96.06 75 ALA A C 1
ATOM 546 O O . ALA A 1 75 ? -10.785 -4.324 -7.502 1.00 96.06 75 ALA A O 1
ATOM 547 N N . ILE A 1 76 ? -9.201 -4.271 -5.925 1.00 97.25 76 ILE A N 1
ATOM 548 C CA . ILE A 1 76 ? -9.530 -5.603 -5.392 1.00 97.25 76 ILE A CA 1
ATOM 549 C C . ILE A 1 76 ? -10.900 -5.558 -4.707 1.00 97.25 76 ILE A C 1
ATOM 551 O O . ILE A 1 76 ? -11.121 -4.769 -3.780 1.00 97.25 76 ILE A O 1
ATOM 555 N N . VAL A 1 77 ? -11.795 -6.443 -5.149 1.00 96.00 77 VAL A N 1
ATOM 556 C CA . VAL A 1 77 ? -13.150 -6.623 -4.598 1.00 96.00 77 VAL A CA 1
ATOM 557 C C . VAL A 1 77 ? -13.349 -7.993 -3.953 1.00 96.00 77 VAL A C 1
ATOM 559 O O . VAL A 1 77 ? -14.233 -8.139 -3.112 1.00 96.00 77 VAL A O 1
ATOM 562 N N . GLY A 1 78 ? -12.504 -8.973 -4.277 1.00 96.50 78 GLY A N 1
ATOM 563 C CA . GLY A 1 78 ? -12.473 -10.245 -3.567 1.00 96.50 78 GLY A CA 1
ATOM 564 C C . GLY A 1 78 ? -11.289 -11.122 -3.933 1.00 96.50 78 GLY A C 1
ATOM 565 O O . GLY A 1 78 ? -10.550 -10.849 -4.879 1.00 96.50 78 GLY A O 1
ATOM 566 N N . VAL A 1 79 ? -11.081 -12.159 -3.132 1.00 97.62 79 VAL A N 1
ATOM 567 C CA . VAL A 1 79 ? -9.905 -13.027 -3.183 1.00 97.62 79 VAL A CA 1
ATOM 568 C C . VAL A 1 79 ? -10.312 -14.453 -2.826 1.00 97.62 79 VAL A C 1
ATOM 570 O O . VAL A 1 79 ? -11.080 -14.670 -1.892 1.00 97.62 79 VAL A O 1
ATOM 573 N N . VAL A 1 80 ? -9.757 -15.431 -3.538 1.00 97.69 80 VAL A N 1
ATOM 574 C CA . VAL A 1 80 ? -9.744 -16.830 -3.101 1.00 97.69 80 VAL A CA 1
ATOM 575 C C . VAL A 1 80 ? -8.361 -17.127 -2.539 1.00 97.69 80 VAL A C 1
ATOM 577 O O . VAL A 1 80 ? -7.355 -16.885 -3.210 1.00 97.69 80 VAL A O 1
ATOM 580 N N . MET A 1 81 ? -8.290 -17.640 -1.315 1.00 96.69 81 MET A N 1
ATOM 581 C CA . MET A 1 81 ? -7.020 -17.916 -0.638 1.00 96.69 81 MET A CA 1
ATOM 582 C C . MET A 1 81 ? -7.082 -19.172 0.226 1.00 96.69 81 MET A C 1
ATOM 584 O O . MET A 1 81 ? -8.162 -19.650 0.549 1.00 96.69 81 MET A O 1
ATOM 588 N N . VAL A 1 82 ? -5.925 -19.691 0.621 1.00 97.19 82 VAL A N 1
ATOM 589 C CA . VAL A 1 82 ? -5.797 -20.765 1.611 1.00 97.19 82 VAL A CA 1
ATOM 590 C C . VAL A 1 82 ? -5.312 -20.172 2.925 1.00 97.19 82 VAL A C 1
ATOM 592 O O . VAL A 1 82 ? -4.274 -19.501 2.954 1.00 97.19 82 VAL A O 1
ATOM 595 N N . ASP A 1 83 ? -6.048 -20.437 4.001 1.00 95.62 83 ASP A N 1
ATOM 596 C CA . ASP A 1 83 ? -5.597 -20.152 5.360 1.00 95.62 83 ASP A CA 1
ATOM 597 C C . ASP A 1 83 ? -4.447 -21.093 5.745 1.00 95.62 83 ASP A C 1
ATOM 599 O O . ASP A 1 83 ? -4.532 -22.312 5.586 1.00 95.62 83 ASP A O 1
ATOM 603 N N . VAL A 1 84 ? -3.359 -20.531 6.267 1.00 95.44 84 VAL A N 1
ATOM 604 C CA . VAL A 1 84 ? -2.143 -21.299 6.575 1.00 95.44 84 VAL A CA 1
ATOM 605 C C . VAL A 1 84 ? -2.242 -22.100 7.868 1.00 95.44 84 VAL A C 1
ATOM 607 O O . VAL A 1 84 ? -1.426 -22.996 8.080 1.00 95.44 84 VAL A O 1
ATOM 610 N N . ILE A 1 85 ? -3.220 -21.802 8.727 1.00 93.00 85 ILE A N 1
ATOM 611 C CA . ILE A 1 85 ? -3.431 -22.538 9.977 1.00 93.00 85 ILE A CA 1
ATOM 612 C C . ILE A 1 85 ? -4.307 -23.765 9.728 1.00 93.00 85 ILE A C 1
ATOM 614 O O . ILE A 1 85 ? -3.912 -24.886 10.051 1.00 93.00 85 ILE A O 1
ATOM 618 N N . SER A 1 86 ? -5.500 -23.552 9.174 1.00 92.69 86 SER A N 1
ATOM 619 C CA . SER A 1 86 ? -6.512 -24.596 8.987 1.00 92.69 86 SER A CA 1
ATOM 620 C C . SER A 1 86 ? -6.374 -25.354 7.666 1.00 92.69 86 SER A C 1
ATOM 622 O O . SER A 1 86 ? -6.905 -26.457 7.543 1.00 92.69 86 SER A O 1
ATOM 624 N N . GLY A 1 87 ? -5.699 -24.776 6.666 1.00 94.94 87 GLY A N 1
ATOM 625 C CA . GLY A 1 87 ? -5.682 -25.294 5.297 1.00 94.94 87 GLY A CA 1
ATOM 626 C C . GLY A 1 87 ? -7.009 -25.111 4.552 1.00 94.94 87 GLY A C 1
ATOM 627 O O . GLY A 1 87 ? -7.155 -25.619 3.439 1.00 94.94 87 GLY A O 1
ATOM 628 N N . GLN A 1 88 ? -7.986 -24.414 5.142 1.00 95.94 88 GLN A N 1
ATOM 629 C CA . GLN A 1 88 ? -9.265 -24.149 4.495 1.00 95.94 88 GLN A CA 1
ATOM 630 C C . GLN A 1 88 ? -9.106 -23.153 3.350 1.00 95.94 88 GLN A C 1
ATOM 632 O O . GLN A 1 88 ? -8.330 -22.198 3.419 1.00 95.94 88 GLN A O 1
ATOM 637 N N . VAL A 1 89 ? -9.893 -23.368 2.297 1.00 97.88 89 VAL A N 1
ATOM 638 C CA . VAL A 1 89 ? -10.031 -22.404 1.209 1.00 97.88 89 VAL A CA 1
ATOM 639 C C . VAL A 1 89 ? -11.058 -21.361 1.632 1.00 97.88 89 VAL A C 1
ATOM 641 O O . VAL A 1 89 ? -12.185 -21.698 1.989 1.00 97.88 89 VAL A O 1
ATOM 644 N N . LEU A 1 90 ? -10.670 -20.096 1.583 1.00 97.94 90 LEU A N 1
ATOM 645 C CA . LEU A 1 90 ? -11.501 -18.959 1.934 1.00 97.94 90 LEU A CA 1
ATOM 646 C C . LEU A 1 90 ? -11.899 -18.192 0.673 1.00 97.94 90 LEU A C 1
ATOM 648 O O . LEU A 1 90 ? -11.061 -17.929 -0.192 1.00 97.94 90 LEU A O 1
ATOM 652 N N . CYS A 1 91 ? -13.172 -17.810 0.593 1.00 97.88 91 CYS A N 1
ATOM 653 C CA . CYS A 1 91 ? -13.643 -16.754 -0.299 1.00 97.88 91 CYS A CA 1
ATOM 654 C C . CYS A 1 91 ? -13.783 -15.474 0.520 1.00 97.88 91 CYS A C 1
ATOM 656 O O . CYS A 1 91 ? -14.620 -15.416 1.420 1.00 97.88 91 CYS A O 1
ATOM 658 N N . ILE A 1 92 ? -12.960 -14.481 0.196 1.00 97.81 92 ILE A N 1
ATOM 659 C CA . ILE A 1 92 ? -12.913 -13.191 0.875 1.00 97.81 92 ILE A CA 1
ATOM 660 C C . ILE A 1 92 ? -13.513 -12.111 -0.019 1.00 97.81 92 ILE A C 1
ATOM 662 O O . ILE A 1 92 ? -13.156 -12.012 -1.196 1.00 97.81 92 ILE A O 1
ATOM 666 N N . GLY A 1 93 ? -14.403 -11.287 0.529 1.00 95.81 93 GLY A N 1
ATOM 667 C CA . GLY A 1 93 ? -15.104 -10.253 -0.226 1.00 95.81 93 GLY A CA 1
ATOM 668 C C . GLY A 1 93 ? -16.009 -10.844 -1.308 1.00 95.81 93 GLY A C 1
ATOM 669 O O . GLY A 1 93 ? -16.631 -11.894 -1.129 1.00 95.81 93 GLY A O 1
ATOM 670 N N . TYR A 1 94 ? -16.096 -10.174 -2.457 1.00 93.38 94 TYR A N 1
ATOM 671 C CA . TYR A 1 94 ? -16.859 -10.691 -3.584 1.00 93.38 94 TYR A CA 1
ATOM 672 C C . TYR A 1 94 ? -15.979 -11.506 -4.531 1.00 93.38 94 TYR A C 1
ATOM 674 O O . TYR A 1 94 ? -15.159 -10.976 -5.280 1.00 93.38 94 TYR A O 1
ATOM 682 N N . VAL A 1 95 ? -16.271 -12.802 -4.592 1.00 94.50 95 VAL A N 1
ATOM 683 C CA . VAL A 1 95 ? -15.816 -13.712 -5.648 1.00 94.50 95 VAL A CA 1
ATOM 684 C C . VAL A 1 95 ? -17.039 -14.110 -6.488 1.00 94.50 95 VAL A C 1
ATOM 686 O O . VAL A 1 95 ? -18.039 -14.527 -5.890 1.00 94.50 95 VAL A O 1
ATOM 689 N N . PRO A 1 96 ? -17.019 -13.989 -7.831 1.00 92.69 96 PRO A N 1
ATOM 690 C CA . PRO A 1 96 ? -18.130 -14.433 -8.679 1.00 92.69 96 PRO A CA 1
ATOM 691 C C . PRO A 1 96 ? -18.442 -15.916 -8.466 1.00 92.69 96 PRO A C 1
ATOM 693 O O . PRO A 1 96 ? -17.522 -16.713 -8.306 1.00 92.69 96 PRO A O 1
ATOM 696 N N . GLU A 1 97 ? -19.723 -16.289 -8.467 1.00 91.31 97 GLU A N 1
ATOM 697 C CA . GLU A 1 97 ? -20.188 -17.634 -8.089 1.00 91.31 97 GLU A CA 1
ATOM 698 C C . GLU A 1 97 ? -19.512 -18.750 -8.897 1.00 91.31 97 GLU A C 1
ATOM 700 O O . GLU A 1 97 ? -19.009 -19.708 -8.317 1.00 91.31 97 GLU A O 1
ATOM 705 N N . GLN A 1 98 ? -19.377 -18.566 -10.212 1.00 92.44 98 GLN A N 1
ATOM 706 C CA . GLN A 1 98 ? -18.707 -19.507 -11.112 1.00 92.44 98 GLN A CA 1
ATOM 707 C C . GLN A 1 98 ? -17.197 -19.672 -10.854 1.00 92.44 98 GLN A C 1
ATOM 709 O O . GLN A 1 98 ? -16.586 -20.609 -11.362 1.00 92.44 98 GLN A O 1
ATOM 714 N N . HIS A 1 99 ? -16.592 -18.770 -10.077 1.00 94.06 99 HIS A N 1
ATOM 715 C CA . HIS A 1 99 ? -15.179 -18.803 -9.693 1.00 94.06 99 HIS A CA 1
ATOM 716 C C . HIS A 1 99 ? -14.974 -19.142 -8.207 1.00 94.06 99 HIS A C 1
ATOM 718 O O . HIS A 1 99 ? -13.844 -19.085 -7.721 1.00 94.06 99 HIS A O 1
ATOM 724 N N . ARG A 1 100 ? -16.034 -19.514 -7.473 1.00 94.50 100 ARG A N 1
ATOM 725 C CA . ARG A 1 100 ? -15.918 -19.992 -6.088 1.00 94.50 100 ARG A CA 1
ATOM 726 C C . ARG A 1 100 ? -15.587 -21.485 -6.073 1.00 94.50 100 ARG A C 1
ATOM 728 O O . ARG A 1 100 ? -16.336 -22.278 -6.644 1.00 94.50 100 ARG A O 1
ATOM 735 N N . PRO A 1 101 ? -14.512 -21.911 -5.391 1.00 94.44 101 PRO A N 1
ATOM 736 C CA . PRO A 1 101 ? -14.262 -23.332 -5.189 1.00 94.44 101 PRO A CA 1
ATOM 737 C C . PRO A 1 101 ? -15.395 -23.982 -4.369 1.00 94.44 101 PRO A C 1
ATOM 739 O O . PRO A 1 101 ? -15.874 -23.369 -3.416 1.00 94.44 101 PRO A O 1
ATOM 742 N N . PRO A 1 102 ? -15.790 -25.236 -4.661 1.00 90.19 102 PRO A N 1
ATOM 743 C CA . PRO A 1 102 ? -16.974 -25.876 -4.071 1.00 90.19 102 PRO A CA 1
ATOM 744 C C . PRO A 1 102 ? -16.911 -26.093 -2.548 1.00 90.19 102 PRO A C 1
ATOM 746 O O . PRO A 1 102 ? -17.947 -26.275 -1.922 1.00 90.19 102 PRO A O 1
ATOM 749 N N . ASN A 1 103 ? -15.717 -26.038 -1.947 1.00 89.75 103 ASN A N 1
ATOM 750 C CA . ASN A 1 103 ? -15.505 -26.154 -0.498 1.00 89.75 103 ASN A CA 1
ATOM 751 C C . ASN A 1 103 ? -14.989 -24.851 0.133 1.00 89.75 103 ASN A C 1
ATOM 753 O O . ASN A 1 103 ? -14.481 -24.873 1.254 1.00 89.75 103 ASN A O 1
ATOM 757 N N . ALA A 1 104 ? -15.036 -23.735 -0.599 1.00 94.75 104 ALA A N 1
ATOM 758 C CA . ALA A 1 104 ? -14.589 -22.468 -0.055 1.00 94.75 104 ALA A CA 1
ATOM 759 C C . ALA A 1 104 ? -15.610 -21.925 0.948 1.00 94.75 104 ALA A C 1
ATOM 761 O O . ALA A 1 104 ? -16.812 -21.904 0.681 1.00 94.75 104 ALA A O 1
ATOM 762 N N . VAL A 1 105 ? -15.120 -21.462 2.093 1.00 95.81 105 VAL A N 1
ATOM 763 C CA . VAL A 1 105 ? -15.949 -20.896 3.163 1.00 95.81 105 VAL A CA 1
ATOM 764 C C . VAL A 1 105 ? -15.722 -19.394 3.280 1.00 95.81 105 VAL A C 1
ATOM 766 O O . VAL A 1 105 ? -14.678 -18.874 2.882 1.00 95.81 105 VAL A O 1
ATOM 769 N N . ARG A 1 106 ? -16.708 -18.679 3.824 1.00 95.44 106 ARG A N 1
ATOM 770 C CA . ARG A 1 106 ? -16.569 -17.260 4.161 1.00 95.44 106 ARG A CA 1
ATOM 771 C C . ARG A 1 106 ? -16.218 -17.132 5.638 1.00 95.44 106 ARG A C 1
ATOM 773 O O . ARG A 1 106 ? -16.866 -17.757 6.475 1.00 95.44 106 ARG A O 1
ATOM 780 N N . HIS A 1 107 ? -15.186 -16.357 5.945 1.00 93.38 107 HIS A N 1
ATOM 781 C CA . HIS A 1 107 ? -14.717 -16.161 7.316 1.00 93.38 107 HIS A CA 1
ATOM 782 C C . HIS A 1 107 ? -15.540 -15.072 8.027 1.00 93.38 107 HIS A C 1
ATOM 784 O O . HIS A 1 107 ? -16.001 -14.135 7.385 1.00 93.38 107 HIS A O 1
ATOM 790 N N . GLU A 1 108 ? -15.692 -15.140 9.352 1.00 91.19 108 GLU A N 1
ATOM 791 C CA . GLU A 1 108 ? -16.405 -14.108 10.136 1.00 91.19 108 GLU A CA 1
ATOM 792 C C . GLU A 1 108 ? -15.744 -12.717 10.038 1.00 91.19 108 GLU A C 1
ATOM 794 O O . GLU A 1 108 ? -16.419 -11.695 9.994 1.00 91.19 108 GLU A O 1
ATOM 799 N N . ARG A 1 109 ? -14.412 -12.687 9.911 1.00 91.50 109 ARG A N 1
ATOM 800 C CA . ARG A 1 109 ? -13.575 -11.487 9.687 1.00 91.50 109 ARG A CA 1
ATOM 801 C C . ARG A 1 109 ? -13.330 -11.175 8.200 1.00 91.50 109 ARG A C 1
ATOM 803 O O . ARG A 1 109 ? -12.257 -10.696 7.840 1.00 91.50 109 ARG A O 1
ATOM 810 N N . ASP A 1 110 ? -14.290 -11.492 7.332 1.00 94.50 110 ASP A N 1
ATOM 811 C CA . ASP A 1 110 ? -14.209 -11.298 5.873 1.00 94.50 110 ASP A CA 1
ATOM 812 C C . ASP A 1 110 ? -13.746 -9.885 5.480 1.00 94.50 110 ASP A C 1
ATOM 814 O O . ASP A 1 110 ? -12.804 -9.721 4.706 1.00 94.50 110 ASP A O 1
ATOM 818 N N . GLU A 1 111 ? -14.364 -8.860 6.067 1.00 95.25 111 GLU A N 1
ATOM 819 C CA . GLU A 1 111 ? -14.069 -7.458 5.758 1.00 95.25 111 GLU A CA 1
ATOM 820 C C . GLU A 1 111 ? -12.661 -7.041 6.209 1.00 95.25 111 GLU A C 1
ATOM 822 O O . GLU A 1 111 ? -11.963 -6.325 5.487 1.00 95.25 111 GLU A O 1
ATOM 827 N N . GLU A 1 112 ? -12.200 -7.527 7.369 1.00 93.19 112 GLU A N 1
ATOM 828 C CA . GLU A 1 112 ? -10.842 -7.263 7.864 1.00 93.19 112 GLU A CA 1
ATOM 829 C C . GLU A 1 112 ? -9.781 -7.905 6.966 1.00 93.19 112 GLU A C 1
ATOM 831 O O . GLU A 1 112 ? -8.751 -7.288 6.685 1.00 93.19 112 GLU A O 1
ATOM 836 N N . LEU A 1 113 ? -10.035 -9.128 6.490 1.00 96.75 113 LEU A N 1
ATOM 837 C CA . LEU A 1 113 ? -9.144 -9.827 5.566 1.00 96.75 113 LEU A CA 1
ATOM 838 C C . LEU A 1 113 ? -9.118 -9.160 4.193 1.00 96.75 113 LEU A C 1
ATOM 840 O O . LEU A 1 113 ? -8.033 -8.975 3.639 1.00 96.75 113 LEU A O 1
ATOM 844 N N . LEU A 1 114 ? -10.275 -8.750 3.661 1.00 97.62 114 LEU A N 1
ATOM 845 C CA . LEU A 1 114 ? -10.331 -8.010 2.402 1.00 97.62 114 LEU A CA 1
ATOM 846 C C . LEU A 1 114 ? -9.520 -6.717 2.518 1.00 97.62 114 LEU A C 1
ATOM 848 O O . LEU A 1 114 ? -8.646 -6.466 1.691 1.00 97.62 114 LEU A O 1
ATOM 852 N N . TRP A 1 115 ? -9.742 -5.939 3.580 1.00 97.69 115 TRP A N 1
ATOM 853 C CA . TRP A 1 115 ? -8.969 -4.733 3.879 1.00 97.69 115 TRP A CA 1
ATOM 854 C C . TRP A 1 115 ? -7.457 -5.003 3.935 1.00 97.69 115 TRP A C 1
ATOM 856 O O . TRP A 1 115 ? -6.662 -4.242 3.372 1.00 97.69 115 TRP A O 1
ATOM 866 N N . ALA A 1 116 ? -7.054 -6.105 4.572 1.00 97.25 116 ALA A N 1
ATOM 867 C CA . ALA A 1 116 ? -5.656 -6.478 4.726 1.00 97.25 116 ALA A CA 1
ATOM 868 C C . ALA A 1 116 ? -4.999 -6.861 3.386 1.00 97.25 116 ALA A C 1
ATOM 870 O O . ALA A 1 116 ? -3.884 -6.430 3.081 1.00 97.25 116 ALA A O 1
ATOM 871 N N . LEU A 1 117 ? -5.710 -7.622 2.551 1.00 96.50 117 LEU A N 1
ATOM 872 C CA . LEU A 1 117 ? -5.263 -8.041 1.217 1.00 96.50 117 LEU A CA 1
ATOM 873 C C . LEU A 1 117 ? -5.144 -6.864 0.237 1.00 96.50 117 LEU A C 1
ATOM 875 O O . LEU A 1 117 ? -4.402 -6.951 -0.741 1.00 96.50 117 LEU A O 1
ATOM 879 N N . LYS A 1 118 ? -5.788 -5.728 0.532 1.00 97.31 118 LYS A N 1
ATOM 880 C CA . LYS A 1 118 ? -5.606 -4.455 -0.180 1.00 97.31 118 LYS A CA 1
ATOM 881 C C . LYS A 1 118 ? -4.334 -3.719 0.280 1.00 97.31 118 LYS A C 1
ATOM 883 O O . LYS A 1 118 ? -4.384 -2.564 0.697 1.00 97.31 118 LYS A O 1
ATOM 888 N N . GLY A 1 119 ? -3.172 -4.377 0.223 1.00 96.00 119 GLY A N 1
ATOM 889 C CA . GLY A 1 119 ? -1.870 -3.722 0.427 1.00 96.00 119 GLY A CA 1
ATOM 890 C C . GLY A 1 119 ? -0.848 -4.471 1.282 1.00 96.00 119 GLY A C 1
ATOM 891 O O . GLY A 1 119 ? 0.336 -4.148 1.211 1.00 96.00 119 GLY A O 1
ATOM 892 N N . ALA A 1 120 ? -1.245 -5.473 2.070 1.00 96.06 120 ALA A N 1
ATOM 893 C CA . ALA A 1 120 ? -0.301 -6.243 2.885 1.00 96.06 120 ALA A CA 1
ATOM 894 C C . ALA A 1 120 ? 0.267 -7.484 2.183 1.00 96.06 120 ALA A C 1
ATOM 896 O O . ALA A 1 120 ? 1.070 -8.212 2.775 1.00 96.06 120 ALA A O 1
ATOM 897 N N . GLY A 1 121 ? -0.106 -7.734 0.928 1.00 93.19 121 GLY A N 1
ATOM 898 C CA . GLY A 1 121 ? 0.370 -8.893 0.187 1.00 93.19 121 GLY A CA 1
ATOM 899 C C . GLY A 1 121 ? -0.155 -10.211 0.741 1.00 93.19 121 GLY A C 1
ATOM 900 O O . GLY A 1 121 ? -1.220 -10.292 1.346 1.00 93.19 121 GLY A O 1
ATOM 901 N N . THR A 1 122 ? 0.651 -11.256 0.591 1.00 92.19 122 THR A N 1
ATOM 902 C CA . THR A 1 122 ? 0.349 -12.619 1.049 1.00 92.19 122 THR A CA 1
ATOM 903 C C . THR A 1 122 ? 0.634 -12.815 2.541 1.00 92.19 122 THR A C 1
ATOM 905 O O . THR A 1 122 ? 1.057 -13.888 2.950 1.00 92.19 122 THR A O 1
ATOM 908 N N . ASN A 1 123 ? 0.477 -11.777 3.373 1.00 94.88 123 ASN A N 1
ATOM 909 C CA . ASN A 1 123 ? 0.745 -11.864 4.815 1.00 94.88 123 ASN A CA 1
ATOM 910 C C . ASN A 1 123 ? -0.279 -12.734 5.565 1.00 94.88 123 ASN A C 1
ATOM 912 O O . ASN A 1 123 ? 0.012 -13.170 6.675 1.00 94.88 123 ASN A O 1
ATOM 916 N N . PHE A 1 124 ? -1.448 -12.991 4.977 1.00 95.25 124 PHE A N 1
ATOM 917 C CA . PHE A 1 124 ? -2.592 -13.608 5.661 1.00 95.25 124 PHE A CA 1
ATOM 918 C C . PHE A 1 124 ? -3.013 -14.960 5.076 1.00 95.25 124 PHE A C 1
ATOM 920 O O . PHE A 1 124 ? -3.924 -15.590 5.595 1.00 95.25 124 PHE A O 1
ATOM 927 N N . GLY A 1 125 ? -2.361 -15.415 4.006 1.00 95.06 125 GLY A N 1
ATOM 928 C CA . GLY A 1 125 ? -2.593 -16.728 3.413 1.00 95.06 125 GLY A CA 1
ATOM 929 C C . GLY A 1 125 ? -2.030 -16.848 2.003 1.00 95.06 125 GLY A C 1
ATOM 930 O O . GLY A 1 125 ? -1.416 -15.916 1.472 1.00 95.06 125 GLY A O 1
ATOM 931 N N . ILE A 1 126 ? -2.244 -18.013 1.397 1.00 96.06 126 ILE A N 1
ATOM 932 C CA . ILE A 1 126 ? -1.788 -18.315 0.037 1.00 96.06 126 ILE A CA 1
ATOM 933 C C . ILE A 1 126 ? -2.897 -17.922 -0.936 1.00 96.06 126 ILE A C 1
ATOM 935 O O . ILE A 1 126 ? -3.926 -18.588 -1.004 1.00 96.06 126 ILE A O 1
ATOM 939 N N . VAL A 1 127 ? -2.704 -16.833 -1.676 1.00 96.06 127 VAL A N 1
ATOM 940 C CA . VAL A 1 127 ? -3.692 -16.343 -2.648 1.00 96.06 127 VAL A CA 1
ATOM 941 C C . VAL A 1 127 ? -3.699 -17.229 -3.895 1.00 96.06 127 VAL A C 1
ATOM 943 O O . VAL A 1 127 ? -2.647 -17.510 -4.463 1.00 96.06 127 VAL A O 1
ATOM 946 N N . ILE A 1 128 ? -4.895 -17.648 -4.312 1.00 95.94 128 ILE A N 1
ATOM 947 C CA . ILE A 1 128 ? -5.149 -18.487 -5.491 1.00 95.94 128 ILE A CA 1
ATOM 948 C C . ILE A 1 128 ? -5.629 -17.626 -6.660 1.00 95.94 128 ILE A C 1
ATOM 950 O O . ILE A 1 128 ? -5.130 -17.766 -7.774 1.00 95.94 128 ILE A O 1
ATOM 954 N N . SER A 1 129 ? -6.581 -16.724 -6.415 1.00 97.06 129 SER A N 1
ATOM 955 C CA . SER A 1 129 ? -7.118 -15.814 -7.428 1.00 97.06 129 SER A CA 1
ATOM 956 C C . SER A 1 129 ? -7.640 -14.526 -6.802 1.00 97.06 129 SER A C 1
ATOM 958 O O . SER A 1 129 ? -7.979 -14.479 -5.618 1.00 97.06 129 SER A O 1
ATOM 960 N N . VAL A 1 130 ? -7.711 -13.475 -7.612 1.00 97.81 130 VAL A N 1
ATOM 961 C CA . VAL A 1 130 ? -8.145 -12.137 -7.212 1.00 97.81 130 VAL A CA 1
ATOM 962 C C . VAL A 1 130 ? -9.207 -11.649 -8.189 1.00 97.81 130 VAL A C 1
ATOM 964 O O . VAL A 1 130 ? -9.030 -11.740 -9.401 1.00 97.81 130 VAL A O 1
ATOM 967 N N . ALA A 1 131 ? -10.310 -11.134 -7.656 1.00 97.12 131 ALA A N 1
ATOM 968 C CA . ALA A 1 131 ? -11.334 -10.429 -8.406 1.00 97.12 131 ALA A CA 1
ATOM 969 C C . ALA A 1 131 ? -11.089 -8.917 -8.303 1.00 97.12 131 ALA A C 1
ATOM 971 O O . ALA A 1 131 ? -11.003 -8.357 -7.204 1.00 97.12 131 ALA A O 1
ATOM 972 N N . PHE A 1 132 ? -11.002 -8.262 -9.456 1.00 97.38 132 PHE A N 1
ATOM 973 C CA . PHE A 1 132 ? -10.794 -6.831 -9.607 1.00 97.38 132 PHE A CA 1
ATOM 974 C C . PHE A 1 132 ? -12.024 -6.157 -10.215 1.00 97.38 132 PHE A C 1
ATOM 976 O O . PHE A 1 132 ? -12.639 -6.669 -11.153 1.00 97.38 132 PHE A O 1
ATOM 983 N N . LYS A 1 133 ? -12.316 -4.948 -9.743 1.00 94.75 133 LYS A N 1
ATOM 984 C CA . LYS A 1 133 ? -13.075 -3.955 -10.497 1.00 94.75 133 LYS A CA 1
ATOM 985 C C . LYS A 1 133 ? -12.257 -3.541 -11.727 1.00 94.75 133 LYS A C 1
ATOM 987 O O . LYS A 1 133 ? -11.065 -3.261 -11.601 1.00 94.75 133 LYS A O 1
ATOM 992 N N . SER A 1 134 ? -12.894 -3.480 -12.895 1.00 93.62 134 SER A N 1
ATOM 993 C CA . SER A 1 134 ? -12.266 -2.958 -14.112 1.00 93.62 134 SER A CA 1
ATOM 994 C C . SER A 1 134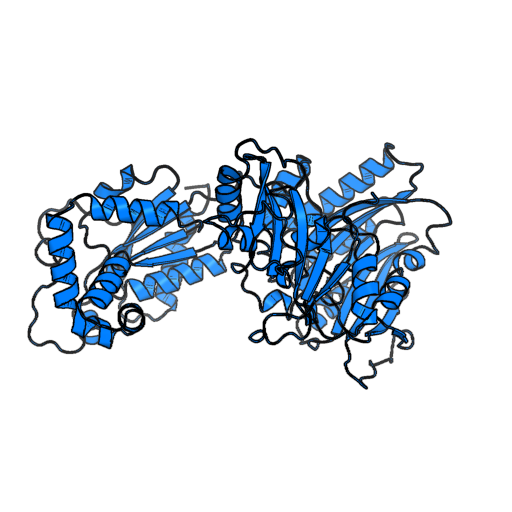 ? -12.647 -1.500 -14.387 1.00 93.62 134 SER A C 1
ATOM 996 O O . SER A 1 134 ? -13.535 -0.929 -13.749 1.00 93.62 134 SER A O 1
ATOM 998 N N . TYR A 1 135 ? -11.938 -0.901 -15.336 1.00 91.75 135 TYR A N 1
ATOM 999 C CA . TYR A 1 135 ? -12.125 0.459 -15.829 1.00 91.75 135 TYR A CA 1
ATOM 1000 C C . TYR A 1 135 ? -12.138 0.422 -17.355 1.00 91.75 135 TYR A C 1
ATOM 1002 O O . TYR A 1 135 ? -11.575 -0.496 -17.946 1.00 91.75 135 TYR A O 1
ATOM 1010 N N . THR A 1 136 ? -12.731 1.419 -18.004 1.00 90.62 136 THR A N 1
ATOM 1011 C CA . THR A 1 136 ? -12.659 1.558 -19.464 1.00 90.62 136 THR A CA 1
ATOM 1012 C C . THR A 1 136 ? -11.199 1.616 -19.919 1.00 90.62 136 THR A C 1
ATOM 1014 O O . THR A 1 136 ? -10.382 2.305 -19.300 1.00 90.62 136 THR A O 1
ATOM 1017 N N . ALA A 1 137 ? -10.857 0.866 -20.969 1.00 88.81 137 ALA A N 1
ATOM 1018 C CA . ALA A 1 137 ? -9.523 0.900 -21.555 1.00 88.81 137 ALA A CA 1
ATOM 1019 C C . ALA A 1 137 ? -9.206 2.300 -22.097 1.00 88.81 137 ALA A C 1
ATOM 1021 O O . ALA A 1 137 ? -10.059 2.951 -22.694 1.00 88.81 137 ALA A O 1
ATOM 1022 N N . GLN A 1 138 ? -7.969 2.747 -21.887 1.00 82.94 138 GLN A N 1
ATOM 1023 C CA . GLN A 1 138 ? -7.516 4.086 -22.248 1.00 82.94 138 GLN A CA 1
ATOM 1024 C C . GLN A 1 138 ? -6.406 4.022 -23.293 1.00 82.94 138 GLN A C 1
ATOM 1026 O O . GLN A 1 138 ? -5.593 3.093 -23.290 1.00 82.94 138 GLN A O 1
ATOM 1031 N N . MET A 1 139 ? -6.340 5.051 -24.136 1.00 84.19 139 MET A N 1
ATOM 1032 C CA . MET A 1 139 ? -5.180 5.317 -24.982 1.00 84.19 139 MET A CA 1
ATOM 1033 C C . MET A 1 139 ? -4.246 6.306 -24.282 1.00 84.19 139 MET A C 1
ATOM 1035 O O . MET A 1 139 ? -4.677 7.204 -23.552 1.00 84.19 139 MET A O 1
ATOM 1039 N N . PHE A 1 140 ? -2.948 6.156 -24.527 1.00 82.88 140 PHE A N 1
ATOM 1040 C CA . PHE A 1 140 ? -1.908 6.975 -23.920 1.00 82.88 140 PHE A CA 1
ATOM 1041 C C . PHE A 1 140 ? -1.177 7.766 -24.989 1.00 82.88 140 PHE A C 1
ATOM 1043 O O . PHE A 1 140 ? -0.676 7.195 -25.951 1.00 82.88 140 PHE A O 1
ATOM 1050 N N . SER A 1 141 ? -1.039 9.073 -24.798 1.00 81.88 141 SER A N 1
ATOM 1051 C CA . SER A 1 141 ? -0.048 9.862 -25.525 1.00 81.88 141 SER A CA 1
ATOM 1052 C C . SER A 1 141 ? 1.237 9.924 -24.704 1.00 81.88 141 SER A C 1
ATOM 1054 O O . SER A 1 141 ? 1.236 10.439 -23.584 1.00 81.88 141 SER A O 1
ATOM 1056 N N . VAL A 1 142 ? 2.334 9.402 -25.255 1.00 79.19 142 VAL A N 1
ATOM 1057 C CA . VAL A 1 142 ? 3.629 9.299 -24.569 1.00 79.19 142 VAL A CA 1
ATOM 1058 C C . VAL A 1 142 ? 4.641 10.263 -25.177 1.00 79.19 142 VAL A C 1
ATOM 1060 O O . VAL A 1 142 ? 4.925 10.191 -26.377 1.00 79.19 142 VAL A O 1
ATOM 1063 N N . CYS A 1 143 ? 5.232 11.107 -24.331 1.00 76.44 143 CYS A N 1
ATOM 1064 C CA . CYS A 1 143 ? 6.312 12.030 -24.683 1.00 76.44 143 CYS A CA 1
ATOM 1065 C C . CYS A 1 143 ? 7.546 11.755 -23.823 1.00 76.44 143 CYS A C 1
ATOM 1067 O O . CYS A 1 143 ? 7.450 11.649 -22.604 1.00 76.44 143 CYS A O 1
ATOM 1069 N N . ASN A 1 144 ? 8.720 11.680 -24.449 1.00 75.38 144 ASN A N 1
ATOM 1070 C CA . ASN A 1 144 ? 9.998 11.591 -23.738 1.00 75.38 144 ASN A CA 1
ATOM 1071 C C . ASN A 1 144 ? 10.777 12.895 -23.874 1.00 75.38 144 ASN A C 1
ATOM 1073 O O . ASN A 1 144 ? 10.900 13.428 -24.981 1.00 75.38 144 ASN A O 1
ATOM 1077 N N . TYR A 1 145 ? 11.363 13.330 -22.768 1.00 71.50 145 TYR A N 1
ATOM 1078 C CA . TYR A 1 145 ? 12.217 14.498 -22.646 1.00 71.50 145 TYR A CA 1
ATOM 1079 C C . TYR A 1 145 ? 13.564 14.023 -22.093 1.00 71.50 145 TYR A C 1
ATOM 1081 O O . TYR A 1 145 ? 13.651 13.519 -20.973 1.00 71.50 145 TYR A O 1
ATOM 1089 N N . GLY A 1 146 ? 14.616 14.125 -22.902 1.00 65.12 146 GLY A N 1
ATOM 1090 C CA . GLY A 1 146 ? 15.988 13.925 -22.446 1.00 65.12 146 GLY A CA 1
ATOM 1091 C C . GLY A 1 146 ? 16.625 15.288 -22.238 1.00 65.12 146 GLY A C 1
ATOM 1092 O O . GLY A 1 146 ? 16.660 16.078 -23.181 1.00 65.12 146 GLY A O 1
ATOM 1093 N N . TYR A 1 147 ? 17.113 15.580 -21.035 1.00 63.12 147 TYR A N 1
ATOM 1094 C CA . TYR A 1 147 ? 17.884 16.799 -20.822 1.00 63.12 147 TYR A CA 1
ATOM 1095 C C . TYR A 1 147 ? 19.340 16.537 -21.238 1.00 63.12 147 TYR A C 1
ATOM 1097 O O . TYR A 1 147 ? 19.900 15.508 -20.852 1.00 63.12 147 TYR A O 1
ATOM 1105 N N . PRO A 1 148 ? 19.969 17.417 -22.040 1.00 51.09 148 PRO A N 1
ATOM 1106 C CA . PRO A 1 148 ? 21.362 17.238 -22.428 1.00 51.09 148 PRO A CA 1
ATOM 1107 C C . PRO A 1 148 ? 22.298 17.217 -21.209 1.00 51.09 148 PRO A C 1
ATOM 1109 O O . PRO A 1 148 ? 22.037 17.873 -20.196 1.00 51.09 148 PRO A O 1
ATOM 1112 N N . ASN A 1 149 ? 23.429 16.517 -21.340 1.00 48.69 149 ASN A N 1
ATOM 1113 C CA . ASN A 1 149 ? 24.512 16.526 -20.355 1.00 48.69 149 ASN A CA 1
ATOM 1114 C C . ASN A 1 149 ? 24.930 17.972 -20.016 1.00 48.69 149 ASN A C 1
ATOM 1116 O O . ASN A 1 149 ? 25.219 18.761 -20.915 1.00 48.69 149 ASN A O 1
ATOM 1120 N N . GLY A 1 150 ? 24.968 18.312 -18.722 1.00 50.34 150 GLY A N 1
ATOM 1121 C CA . GLY A 1 150 ? 25.361 19.642 -18.229 1.00 50.34 150 GLY A CA 1
ATOM 1122 C C . GLY A 1 150 ? 24.215 20.556 -17.776 1.00 50.34 150 GLY A C 1
ATOM 1123 O O . GLY A 1 150 ? 24.488 21.658 -17.303 1.00 50.34 150 GLY A O 1
ATOM 1124 N N . HIS A 1 151 ? 22.954 20.119 -17.866 1.00 64.81 151 HIS A N 1
ATOM 1125 C CA . HIS A 1 151 ? 21.834 20.834 -17.246 1.00 64.81 151 HIS A CA 1
ATOM 1126 C C . HIS A 1 151 ? 21.964 20.845 -15.714 1.00 64.81 151 HIS A C 1
ATOM 1128 O O . HIS A 1 151 ? 22.433 19.875 -15.109 1.00 64.81 151 HIS A O 1
ATOM 1134 N N . ASN A 1 152 ? 21.527 21.926 -15.063 1.00 77.00 152 ASN A N 1
ATOM 1135 C CA . ASN A 1 152 ? 21.529 21.987 -13.606 1.00 77.00 152 ASN A CA 1
ATOM 1136 C C . ASN A 1 152 ? 20.463 21.025 -13.045 1.00 77.00 152 ASN A C 1
ATOM 1138 O O . ASN A 1 152 ? 19.266 21.302 -13.092 1.00 77.00 152 ASN A O 1
ATOM 1142 N N . VAL A 1 153 ? 20.905 19.878 -12.524 1.00 82.12 153 VAL A N 1
ATOM 1143 C CA . VAL A 1 153 ? 20.034 18.835 -11.951 1.00 82.12 153 VAL A CA 1
ATOM 1144 C C . VAL A 1 153 ? 19.212 19.373 -10.781 1.00 82.12 153 VAL A C 1
ATOM 1146 O O . VAL A 1 153 ? 18.061 18.982 -10.616 1.00 82.12 153 VAL A O 1
ATOM 1149 N N . GLU A 1 154 ? 19.765 20.296 -9.995 1.00 85.69 154 GLU A N 1
ATOM 1150 C CA . GLU A 1 154 ? 19.046 20.923 -8.882 1.00 85.69 154 GLU A CA 1
ATOM 1151 C C . GLU A 1 154 ? 17.892 21.793 -9.390 1.00 85.69 154 GLU A C 1
ATOM 1153 O O . GLU A 1 154 ? 16.786 21.751 -8.851 1.00 85.69 154 GLU A O 1
ATOM 1158 N N . GLU A 1 155 ? 18.112 22.527 -10.482 1.00 84.81 155 GLU A N 1
ATOM 1159 C CA . GLU A 1 155 ? 17.061 23.297 -11.145 1.00 84.81 155 GLU A CA 1
ATOM 1160 C C . GLU A 1 155 ? 15.985 22.375 -11.732 1.00 84.81 155 GLU A C 1
ATOM 1162 O O . GLU A 1 155 ? 14.794 22.629 -11.551 1.00 84.81 155 GLU A O 1
ATOM 1167 N N . ALA A 1 156 ? 16.383 21.262 -12.359 1.00 82.56 156 ALA A N 1
ATOM 1168 C CA . ALA A 1 156 ? 15.445 20.269 -12.880 1.00 82.56 156 ALA A CA 1
ATOM 1169 C C . ALA A 1 156 ? 14.579 19.659 -11.763 1.00 82.56 156 ALA A C 1
ATOM 1171 O O . ALA A 1 156 ? 13.361 19.581 -11.908 1.00 82.56 156 ALA A O 1
ATOM 1172 N N . LEU A 1 157 ? 15.179 19.292 -10.625 1.00 85.31 157 LEU A N 1
ATOM 1173 C CA . LEU A 1 157 ? 14.456 18.782 -9.453 1.00 85.31 157 LEU A CA 1
ATOM 1174 C C . LEU A 1 157 ? 13.554 19.845 -8.814 1.00 85.31 157 LEU A C 1
ATOM 1176 O O . LEU A 1 157 ? 12.455 19.531 -8.355 1.00 85.31 157 LEU A O 1
ATOM 1180 N N . THR A 1 158 ? 13.982 21.107 -8.827 1.00 86.56 158 THR A N 1
ATOM 1181 C CA . THR A 1 158 ? 13.180 22.236 -8.341 1.00 86.56 158 THR A CA 1
ATOM 1182 C C . THR A 1 158 ? 11.958 22.470 -9.224 1.00 86.56 158 THR A C 1
ATOM 1184 O O . THR A 1 158 ? 10.841 22.593 -8.717 1.00 86.56 158 THR A O 1
ATOM 1187 N N . ASN A 1 159 ? 12.153 22.498 -10.543 1.00 81.19 159 ASN A N 1
ATOM 1188 C CA . ASN A 1 159 ? 11.072 22.640 -11.513 1.00 81.19 159 ASN A CA 1
ATOM 1189 C C . ASN A 1 159 ? 10.110 21.458 -11.413 1.00 81.19 159 ASN A C 1
ATOM 1191 O O . ASN A 1 159 ? 8.909 21.669 -11.327 1.00 81.19 159 ASN A O 1
ATOM 1195 N N . LEU A 1 160 ? 10.634 20.242 -11.267 1.00 80.00 160 LEU A N 1
ATOM 1196 C CA . LEU A 1 160 ? 9.841 19.047 -11.018 1.00 80.00 160 LEU A CA 1
ATOM 1197 C C . LEU A 1 160 ? 8.972 19.158 -9.753 1.00 80.00 160 LEU A C 1
ATOM 1199 O O . LEU A 1 160 ? 7.764 18.930 -9.800 1.00 80.00 160 LEU A O 1
ATOM 1203 N N . SER A 1 161 ? 9.551 19.536 -8.611 1.00 81.81 161 SER A N 1
ATOM 1204 C CA . SER A 1 161 ? 8.772 19.703 -7.372 1.00 81.81 161 SER A CA 1
ATOM 1205 C C . SER A 1 161 ? 7.672 20.765 -7.534 1.00 81.81 161 SER A C 1
ATOM 1207 O O . SER A 1 161 ? 6.537 20.593 -7.073 1.00 81.81 161 SER A O 1
ATOM 1209 N N . ARG A 1 162 ? 7.979 21.860 -8.245 1.00 78.06 162 ARG A N 1
ATOM 1210 C CA . ARG A 1 162 ? 7.011 22.919 -8.564 1.00 78.06 162 ARG A CA 1
ATOM 1211 C C . ARG A 1 162 ? 5.893 22.409 -9.466 1.00 78.06 162 ARG A C 1
ATOM 1213 O O . ARG A 1 162 ? 4.727 22.677 -9.206 1.00 78.06 162 ARG A O 1
ATOM 1220 N N . ASP A 1 163 ? 6.228 21.660 -10.499 1.00 72.50 163 ASP A N 1
ATOM 1221 C CA . ASP A 1 163 ? 5.291 21.090 -11.459 1.00 72.50 163 ASP A CA 1
ATOM 1222 C C . ASP A 1 163 ? 4.267 20.190 -10.756 1.00 72.50 163 ASP A C 1
ATOM 1224 O O . ASP A 1 163 ? 3.058 20.381 -10.897 1.00 72.50 163 ASP A O 1
ATOM 1228 N N . VAL A 1 164 ? 4.727 19.295 -9.878 1.00 71.94 164 VAL A N 1
ATOM 1229 C CA . VAL A 1 164 ? 3.827 18.443 -9.083 1.00 71.94 164 VAL A CA 1
ATOM 1230 C C . VAL A 1 164 ? 2.940 19.254 -8.139 1.00 71.94 164 VAL A C 1
ATOM 1232 O O . VAL A 1 164 ? 1.736 18.999 -8.049 1.00 71.94 164 VAL A O 1
ATOM 1235 N N . SER A 1 165 ? 3.501 20.259 -7.462 1.00 60.53 165 SER A N 1
ATOM 1236 C CA . SER A 1 165 ? 2.743 21.101 -6.524 1.00 60.53 165 SER A CA 1
ATOM 1237 C C . SER A 1 165 ? 1.785 22.088 -7.210 1.00 60.53 165 SER A C 1
ATOM 1239 O O . SER A 1 165 ? 0.784 22.482 -6.609 1.00 60.53 165 SER A O 1
ATOM 1241 N N . SER A 1 166 ? 2.023 22.449 -8.476 1.00 55.66 166 SER A N 1
ATOM 1242 C CA . SER A 1 166 ? 1.300 23.508 -9.199 1.00 55.66 166 SER A CA 1
ATOM 1243 C C . SER A 1 166 ? 0.093 23.056 -10.037 1.00 55.66 166 SER A C 1
ATOM 1245 O O . SER A 1 166 ? -0.471 23.884 -10.747 1.00 55.66 166 SER A O 1
ATOM 1247 N N . ARG A 1 167 ? -0.420 21.826 -9.834 1.00 58.75 167 ARG A N 1
ATOM 1248 C CA . ARG A 1 167 ? -1.649 21.253 -10.450 1.00 58.75 167 ARG A CA 1
ATOM 1249 C C . ARG A 1 167 ? -1.433 20.571 -11.811 1.00 58.75 167 ARG A C 1
ATOM 1251 O O . ARG A 1 167 ? -2.132 20.890 -12.771 1.00 58.75 167 ARG A O 1
ATOM 1258 N N . TYR A 1 168 ? -0.590 19.536 -11.893 1.00 66.19 168 TYR A N 1
ATOM 1259 C CA . TYR A 1 168 ? -0.729 18.602 -13.024 1.00 66.19 168 TYR A CA 1
ATOM 1260 C C . TYR A 1 168 ? -2.189 18.095 -13.094 1.00 66.19 168 TYR A C 1
ATOM 1262 O O . TYR A 1 168 ? -2.748 17.714 -12.050 1.00 66.19 168 TYR A O 1
ATOM 1270 N N . PRO A 1 169 ? -2.837 18.106 -14.276 1.00 71.06 169 PRO A N 1
ATOM 1271 C CA . PRO A 1 169 ? -4.166 17.535 -14.474 1.00 71.06 169 PRO A CA 1
ATOM 1272 C C . PRO A 1 169 ? -4.249 16.086 -13.989 1.00 71.06 169 PRO A C 1
ATOM 1274 O O . PRO A 1 169 ? -3.232 15.407 -13.825 1.00 71.06 169 PRO A O 1
ATOM 1277 N N . HIS A 1 170 ? -5.467 15.619 -13.708 1.00 72.31 170 HIS A N 1
ATOM 1278 C CA . HIS A 1 170 ? -5.708 14.247 -13.239 1.00 72.31 170 HIS A CA 1
ATOM 1279 C C . HIS A 1 170 ? -5.118 13.199 -14.191 1.00 72.31 170 HIS A C 1
ATOM 1281 O O . HIS A 1 170 ? -4.526 12.226 -13.731 1.00 72.31 170 HIS A O 1
ATOM 1287 N N . ASP A 1 171 ? -5.179 13.479 -15.491 1.00 74.81 171 ASP A N 1
ATOM 1288 C CA . ASP A 1 171 ? -4.926 12.498 -16.545 1.00 74.81 171 ASP A CA 1
ATOM 1289 C C . ASP A 1 171 ? -3.482 12.474 -17.061 1.00 74.81 171 ASP A C 1
ATOM 1291 O O . ASP A 1 171 ? -3.140 11.664 -17.916 1.00 74.81 171 ASP A O 1
ATOM 1295 N N . ILE A 1 172 ? -2.607 13.331 -16.531 1.00 79.31 172 ILE A N 1
ATOM 1296 C CA . ILE A 1 172 ? -1.178 13.316 -16.866 1.00 79.31 172 ILE A CA 1
ATOM 1297 C C . ILE A 1 172 ? -0.422 12.638 -15.738 1.00 79.31 172 ILE A C 1
ATOM 1299 O O . ILE A 1 172 ? -0.588 13.043 -14.595 1.00 79.31 172 ILE A O 1
ATOM 1303 N N . SER A 1 173 ? 0.462 11.695 -16.042 1.00 82.25 173 SER A N 1
ATOM 1304 C CA . SER A 1 173 ? 1.490 11.174 -15.133 1.00 82.25 173 SER A CA 1
ATOM 1305 C C . SER A 1 173 ? 2.871 11.343 -15.765 1.00 82.25 173 SER A C 1
ATOM 1307 O O . SER A 1 173 ? 2.977 11.448 -16.983 1.00 82.25 173 SER A O 1
ATOM 1309 N N . SER A 1 174 ? 3.924 11.417 -14.953 1.00 81.44 174 SER A N 1
ATOM 1310 C CA . SER A 1 174 ? 5.291 11.546 -15.465 1.00 81.44 174 SER A CA 1
ATOM 1311 C C . SER A 1 174 ? 6.259 10.758 -14.597 1.00 81.44 174 SER A C 1
ATOM 1313 O O . SER A 1 174 ? 6.188 10.860 -13.379 1.00 81.44 174 SER A O 1
ATOM 1315 N N . ASP A 1 175 ? 7.193 10.048 -15.207 1.00 85.25 175 ASP A N 1
ATOM 1316 C CA . ASP A 1 175 ? 8.286 9.377 -14.511 1.00 85.25 175 ASP A CA 1
ATOM 1317 C C . ASP A 1 175 ? 9.592 10.109 -14.791 1.00 85.25 175 ASP A C 1
ATOM 1319 O O . ASP A 1 175 ? 9.868 10.488 -15.933 1.00 85.25 175 ASP A O 1
ATOM 1323 N N . TYR A 1 176 ? 10.395 10.310 -13.748 1.00 85.81 176 TYR A N 1
ATOM 1324 C CA . TYR A 1 176 ? 11.652 11.046 -13.839 1.00 85.81 176 TYR A CA 1
ATOM 1325 C C . TYR A 1 176 ? 12.822 10.161 -13.459 1.00 85.81 176 TYR A C 1
ATOM 1327 O O . TYR A 1 176 ? 12.786 9.445 -12.461 1.00 85.81 176 TYR A O 1
ATOM 1335 N N . TYR A 1 177 ? 13.893 10.260 -14.229 1.00 87.44 177 TYR A N 1
ATOM 1336 C CA . TYR A 1 177 ? 15.055 9.398 -14.110 1.00 87.44 177 TYR A CA 1
ATOM 1337 C C . TYR A 1 177 ? 16.282 10.241 -13.803 1.00 87.44 177 TYR A C 1
ATOM 1339 O O . TYR A 1 177 ? 16.537 11.226 -14.495 1.00 87.44 177 TYR A O 1
ATOM 1347 N N . LEU A 1 178 ? 17.055 9.835 -12.798 1.00 89.69 178 LEU A N 1
ATOM 1348 C CA . LEU A 1 178 ? 18.383 10.377 -12.515 1.00 89.69 178 LEU A CA 1
ATOM 1349 C C . LEU A 1 178 ? 19.408 9.261 -12.682 1.00 89.69 178 LEU A C 1
ATOM 1351 O O . LEU A 1 178 ? 19.268 8.197 -12.076 1.00 89.69 178 LEU A O 1
ATOM 1355 N N . TYR A 1 179 ? 20.429 9.498 -13.494 1.00 87.94 179 TYR A N 1
ATOM 1356 C CA . TYR A 1 179 ? 21.471 8.519 -13.793 1.00 87.94 179 TYR A CA 1
ATOM 1357 C C . TYR A 1 179 ? 22.829 9.208 -13.943 1.00 87.94 179 TYR A C 1
ATOM 1359 O O . TYR A 1 179 ? 22.910 10.431 -14.055 1.00 87.94 179 TYR A O 1
ATOM 1367 N N . CYS A 1 180 ? 23.906 8.428 -13.916 1.00 86.00 180 CYS A N 1
ATOM 1368 C CA . CYS A 1 180 ? 25.263 8.933 -14.102 1.00 86.00 180 CYS A CA 1
ATOM 1369 C C . CYS A 1 180 ? 25.911 8.240 -15.301 1.00 86.00 180 CYS A C 1
ATOM 1371 O O . CYS A 1 180 ? 26.000 7.014 -15.339 1.00 86.00 180 CYS A O 1
ATOM 1373 N N . GLU A 1 181 ? 26.380 9.028 -16.265 1.00 78.88 181 GLU A N 1
ATOM 1374 C CA . GLU A 1 181 ? 27.089 8.548 -17.450 1.00 78.88 181 GLU A CA 1
ATOM 1375 C C . GLU A 1 181 ? 28.370 9.371 -17.633 1.00 78.88 181 GLU A C 1
ATOM 1377 O O . GLU A 1 181 ? 28.354 10.600 -17.583 1.00 78.88 181 GLU A O 1
ATOM 1382 N N . GLY A 1 182 ? 29.521 8.703 -17.769 1.00 76.38 182 GLY A N 1
ATOM 1383 C CA . GLY A 1 182 ? 30.811 9.390 -17.933 1.00 76.38 182 GLY A CA 1
ATOM 1384 C C . GLY A 1 182 ? 31.202 10.319 -16.770 1.00 76.38 182 GLY A C 1
ATOM 1385 O O . GLY A 1 182 ? 31.964 11.260 -16.975 1.00 76.38 182 GLY A O 1
ATOM 1386 N N . GLY A 1 183 ? 30.670 10.091 -15.562 1.00 77.62 183 GLY A N 1
ATOM 1387 C CA . GLY A 1 183 ? 30.898 10.944 -14.386 1.00 77.62 183 GLY A CA 1
ATOM 1388 C C . GLY A 1 183 ? 30.042 12.217 -14.342 1.00 77.62 183 GLY A C 1
ATOM 1389 O O . GLY A 1 183 ? 30.180 13.010 -13.408 1.00 77.62 183 GLY A O 1
ATOM 1390 N N . GLN A 1 184 ? 29.153 12.416 -15.319 1.00 82.38 184 GLN A N 1
ATOM 1391 C CA . GLN A 1 184 ? 28.176 13.500 -15.340 1.00 82.38 184 GLN A CA 1
ATOM 1392 C C . GLN A 1 184 ? 26.788 12.966 -14.987 1.00 82.38 184 GLN A C 1
ATOM 1394 O O . GLN A 1 184 ? 26.408 11.864 -15.380 1.00 82.38 184 GLN A O 1
ATOM 1399 N N . ILE A 1 185 ? 26.027 13.756 -14.231 1.00 85.19 185 ILE A N 1
ATOM 1400 C CA . ILE A 1 185 ? 24.648 13.409 -13.892 1.00 85.19 185 ILE A CA 1
ATOM 1401 C C . ILE A 1 185 ? 23.751 13.801 -15.067 1.00 85.19 185 ILE A C 1
ATOM 1403 O O . ILE A 1 185 ? 23.757 14.958 -15.488 1.00 85.19 185 ILE A O 1
ATOM 1407 N N . GLY A 1 186 ? 22.977 12.839 -15.558 1.00 81.88 186 GLY A N 1
ATOM 1408 C CA . GLY A 1 186 ? 21.898 13.044 -16.513 1.00 81.88 186 GLY A CA 1
ATOM 1409 C C . GLY A 1 186 ? 20.537 12.987 -15.824 1.00 81.88 186 GLY A C 1
ATOM 1410 O O . GLY A 1 186 ? 20.359 12.308 -14.805 1.00 81.88 186 GLY A O 1
ATOM 1411 N N . CYS A 1 187 ? 19.562 13.691 -16.396 1.00 83.00 187 CYS A N 1
ATOM 1412 C CA . CYS A 1 187 ? 18.162 13.557 -16.020 1.00 83.00 187 CYS A CA 1
ATOM 1413 C C . CYS A 1 187 ? 17.270 13.375 -17.253 1.00 83.00 187 CYS A C 1
ATOM 1415 O O . CYS A 1 187 ? 17.537 13.899 -18.336 1.00 83.00 187 CYS A O 1
ATOM 1417 N N . GLY A 1 188 ? 16.196 12.609 -17.086 1.00 80.31 188 GLY A N 1
ATOM 1418 C CA . GLY A 1 188 ? 15.189 12.385 -18.118 1.00 80.31 188 GLY A CA 1
ATOM 1419 C C . GLY A 1 188 ? 13.788 12.379 -17.527 1.00 80.31 188 GLY A C 1
ATOM 1420 O O . GLY A 1 188 ? 13.614 12.127 -16.336 1.00 80.31 188 GLY A O 1
ATOM 1421 N N . MET A 1 189 ? 12.796 12.646 -18.366 1.00 80.44 189 MET A N 1
ATOM 1422 C CA . MET A 1 189 ? 11.382 12.588 -18.013 1.00 80.44 189 MET A CA 1
ATOM 1423 C C . MET A 1 189 ? 10.609 11.873 -19.118 1.00 80.44 189 MET A C 1
ATOM 1425 O O . MET A 1 189 ? 10.791 12.157 -20.303 1.00 80.44 189 MET A O 1
ATOM 1429 N N . THR A 1 190 ? 9.698 10.991 -18.730 1.00 79.25 190 THR A N 1
ATOM 1430 C CA . THR A 1 190 ? 8.679 10.438 -19.622 1.00 79.25 190 THR A CA 1
ATOM 1431 C C . THR A 1 190 ? 7.317 10.852 -19.104 1.00 79.25 190 THR A C 1
ATOM 1433 O O . THR A 1 190 ? 6.999 10.589 -17.952 1.00 79.25 190 THR A O 1
ATOM 1436 N N . THR A 1 191 ? 6.513 11.486 -19.949 1.00 79.25 191 THR A N 1
ATOM 1437 C CA . THR A 1 191 ? 5.150 11.906 -19.627 1.00 79.25 191 THR A CA 1
ATOM 1438 C C . THR A 1 191 ? 4.149 11.026 -20.356 1.00 79.25 191 THR A C 1
ATOM 1440 O O . THR A 1 191 ? 4.282 10.776 -21.556 1.00 79.25 191 THR A O 1
ATOM 1443 N N . PHE A 1 192 ? 3.130 10.595 -19.622 1.00 80.06 192 PHE A N 1
ATOM 1444 C CA . PHE A 1 192 ? 2.008 9.802 -20.093 1.00 80.06 192 PHE A CA 1
ATOM 1445 C C . PHE A 1 192 ? 0.731 10.612 -19.889 1.00 80.06 192 PHE A C 1
ATOM 1447 O O . PHE A 1 192 ? 0.332 10.889 -18.756 1.00 80.06 192 PHE A O 1
ATOM 1454 N N . LEU A 1 193 ? 0.089 10.993 -20.986 1.00 78.25 193 LEU A N 1
ATOM 1455 C CA . LEU A 1 193 ? -1.236 11.594 -20.967 1.00 78.25 193 LEU A CA 1
ATOM 1456 C C . LEU A 1 193 ? -2.260 10.506 -21.287 1.00 78.25 193 LEU A C 1
ATOM 1458 O O . LEU A 1 193 ? -2.310 10.001 -22.407 1.00 78.25 193 LEU A O 1
ATOM 1462 N N . CYS A 1 194 ? -3.060 10.157 -20.288 1.00 72.75 194 CYS A N 1
ATOM 1463 C CA . CYS A 1 194 ? -4.255 9.346 -20.443 1.00 72.75 194 CYS A CA 1
ATOM 1464 C C . CYS A 1 194 ? -5.326 10.230 -21.095 1.00 72.75 194 CYS A C 1
ATOM 1466 O O . CYS A 1 194 ? -5.665 11.283 -20.560 1.00 72.75 194 CYS A O 1
ATOM 1468 N N . SER A 1 195 ? -5.823 9.874 -22.274 1.00 64.56 195 SER A N 1
ATOM 1469 C CA . SER A 1 195 ? -6.853 10.667 -22.951 1.00 64.56 195 SER A CA 1
ATOM 1470 C C . SER A 1 195 ? -7.942 9.750 -23.475 1.00 64.56 195 SER A C 1
ATOM 1472 O O . SER A 1 195 ? -7.650 8.742 -24.114 1.00 64.56 195 SER A O 1
ATOM 1474 N N . LEU A 1 196 ? -9.193 10.140 -23.217 1.00 55.69 196 LEU A N 1
ATOM 1475 C CA . LEU A 1 196 ? -10.359 9.546 -23.864 1.00 55.69 196 LEU A CA 1
ATOM 1476 C C . LEU A 1 196 ? -10.487 10.026 -25.321 1.00 55.69 196 LEU A C 1
ATOM 1478 O O . LEU A 1 196 ? -10.982 9.262 -26.133 1.00 55.69 196 LEU A O 1
ATOM 1482 N N . GLU A 1 197 ? -10.008 11.238 -25.657 1.00 44.56 197 GLU A N 1
ATOM 1483 C CA . GLU A 1 197 ? -9.912 11.798 -27.020 1.00 44.56 197 GLU A CA 1
ATOM 1484 C C . GLU A 1 197 ? -9.161 13.164 -27.041 1.00 44.56 197 GLU A C 1
ATOM 1486 O O . GLU A 1 197 ? -9.384 14.029 -26.193 1.00 44.56 197 GLU A O 1
ATOM 1491 N N . GLY A 1 198 ? -8.305 13.396 -28.050 1.00 46.28 198 GLY A N 1
ATOM 1492 C CA . GLY A 1 198 ? -8.059 14.730 -28.637 1.00 46.28 198 GLY A CA 1
ATOM 1493 C C . GLY A 1 198 ? -7.128 15.747 -27.952 1.00 46.28 198 GLY A C 1
ATOM 1494 O O . GLY A 1 198 ? -6.989 16.851 -28.481 1.00 46.28 198 GLY A O 1
ATOM 1495 N N . VAL A 1 199 ? -6.462 15.442 -26.835 1.00 44.31 199 VAL A N 1
ATOM 1496 C CA . VAL A 1 199 ? -5.524 16.400 -26.207 1.00 44.31 199 VAL A CA 1
ATOM 1497 C C . VAL A 1 199 ? -4.092 16.143 -26.676 1.00 44.31 199 VAL A C 1
ATOM 1499 O O . VAL A 1 199 ? -3.481 15.135 -26.328 1.00 44.31 199 VAL A O 1
ATOM 1502 N N . SER A 1 200 ? -3.542 17.080 -27.449 1.00 48.62 200 SER A N 1
ATOM 1503 C CA . SER A 1 200 ? -2.127 17.076 -27.829 1.00 48.62 200 SER A CA 1
ATOM 1504 C C . SER A 1 200 ? -1.278 17.681 -26.704 1.00 48.62 200 SER A C 1
ATOM 1506 O O . SER A 1 200 ? -1.555 18.811 -26.296 1.00 48.62 200 SER A O 1
ATOM 1508 N N . PRO A 1 201 ? -0.250 16.980 -26.196 1.00 50.78 201 PRO A N 1
ATOM 1509 C CA . PRO A 1 201 ? 0.688 17.565 -25.243 1.00 50.78 201 PRO A CA 1
ATOM 1510 C C . PRO A 1 201 ? 1.483 18.715 -25.883 1.00 50.78 201 PRO A C 1
ATOM 1512 O O . PRO A 1 201 ? 1.670 18.764 -27.101 1.00 50.78 201 PRO A O 1
ATOM 1515 N N . ASP A 1 202 ? 1.945 19.653 -25.054 1.00 51.56 202 ASP A N 1
ATOM 1516 C CA . ASP A 1 202 ? 2.849 20.722 -25.485 1.00 51.56 202 ASP A CA 1
ATOM 1517 C C . ASP A 1 202 ? 4.215 20.114 -25.863 1.00 51.56 202 ASP A C 1
ATOM 1519 O O . ASP A 1 202 ? 4.914 19.519 -25.036 1.00 51.56 202 ASP A O 1
ATOM 1523 N N . ASN A 1 203 ? 4.572 20.222 -27.146 1.00 52.00 203 ASN A N 1
ATOM 1524 C CA . ASN A 1 203 ? 5.732 19.561 -27.756 1.00 52.00 203 ASN A CA 1
ATOM 1525 C C . ASN A 1 203 ? 6.947 20.482 -27.907 1.00 52.00 203 ASN A C 1
ATOM 1527 O O . ASN A 1 203 ? 7.868 20.163 -28.656 1.00 52.00 203 ASN A O 1
ATOM 1531 N N . SER A 1 204 ? 6.962 21.631 -27.236 1.00 52.78 204 SER A N 1
ATOM 1532 C CA . SER A 1 204 ? 7.998 22.651 -27.436 1.00 52.78 204 SER A CA 1
ATOM 1533 C C . SER A 1 204 ? 9.433 22.186 -27.115 1.00 52.78 204 SER A C 1
ATOM 1535 O O . SER A 1 204 ? 10.377 22.759 -27.655 1.00 52.78 204 SER A O 1
ATOM 1537 N N . THR A 1 205 ? 9.624 21.135 -26.302 1.00 54.91 205 THR A N 1
ATOM 1538 C CA . THR A 1 205 ? 10.958 20.645 -25.874 1.00 54.91 205 THR A CA 1
ATOM 1539 C C . THR A 1 205 ? 11.142 19.115 -25.874 1.00 54.91 205 THR A C 1
ATOM 1541 O O . THR A 1 205 ? 12.216 18.630 -25.516 1.00 54.91 205 THR A O 1
ATOM 1544 N N . GLY A 1 206 ? 10.126 18.336 -26.265 1.00 59.75 206 GLY A N 1
ATOM 1545 C CA . GLY A 1 206 ? 10.113 16.868 -26.158 1.00 59.75 206 GLY A CA 1
ATOM 1546 C C . GLY A 1 206 ? 10.163 16.126 -27.494 1.00 59.75 206 GLY A C 1
ATOM 1547 O O . GLY A 1 206 ? 10.009 16.706 -28.567 1.00 59.75 206 GLY A O 1
ATOM 1548 N N . SER A 1 207 ? 10.348 14.804 -27.434 1.00 65.88 207 SER A N 1
ATOM 1549 C CA . SER A 1 207 ? 10.087 13.934 -28.591 1.00 65.88 207 SER A CA 1
ATOM 1550 C C . SER A 1 207 ? 8.614 14.025 -29.018 1.00 65.88 207 SER A C 1
ATOM 1552 O O . SER A 1 207 ? 7.753 14.238 -28.163 1.00 65.88 207 SER A O 1
ATOM 1554 N N . PRO A 1 208 ? 8.303 13.852 -30.319 1.00 70.00 208 PRO A N 1
ATOM 1555 C CA . PRO A 1 208 ? 6.928 13.930 -30.789 1.00 70.00 208 PRO A CA 1
ATOM 1556 C C . PRO A 1 208 ? 6.053 12.884 -30.078 1.00 70.00 208 PRO A C 1
ATOM 1558 O O . PRO A 1 208 ? 6.491 11.730 -29.949 1.00 70.00 208 PRO A O 1
ATOM 1561 N N . PRO A 1 209 ? 4.836 13.265 -29.644 1.00 73.69 209 PRO A N 1
ATOM 1562 C CA . PRO A 1 209 ? 3.929 12.400 -28.914 1.00 73.69 209 PRO A CA 1
ATOM 1563 C C . PRO A 1 209 ? 3.595 11.187 -29.757 1.00 73.69 209 PRO A C 1
ATOM 1565 O O . PRO A 1 209 ? 3.364 11.287 -30.965 1.00 73.69 209 PRO A O 1
ATOM 1568 N N . LYS A 1 210 ? 3.563 10.031 -29.104 1.00 75.69 210 LYS A N 1
ATOM 1569 C CA . LYS A 1 210 ? 3.109 8.787 -29.717 1.00 75.69 210 LYS A CA 1
ATOM 1570 C C . LYS A 1 210 ? 1.901 8.283 -28.960 1.00 75.69 210 LYS A C 1
ATOM 1572 O O . LYS A 1 210 ? 2.006 8.012 -27.766 1.00 75.69 210 LYS A O 1
ATOM 1577 N N . THR A 1 211 ? 0.788 8.158 -29.669 1.00 82.62 211 THR A N 1
ATOM 1578 C CA . THR A 1 211 ? -0.398 7.481 -29.161 1.00 82.62 211 THR A CA 1
ATOM 1579 C C . THR A 1 211 ? -0.148 5.980 -29.175 1.00 82.62 211 THR A C 1
ATOM 1581 O O . THR A 1 211 ? 0.232 5.441 -30.213 1.00 82.62 211 THR A O 1
ATOM 1584 N N . VAL A 1 212 ? -0.319 5.341 -28.026 1.00 82.50 212 VAL A N 1
ATOM 1585 C CA . VAL A 1 212 ? -0.120 3.908 -27.805 1.00 82.50 212 VAL A CA 1
ATOM 1586 C C . VAL A 1 212 ? -1.227 3.371 -26.907 1.00 82.50 212 VAL A C 1
ATOM 1588 O O . VAL A 1 212 ? -1.790 4.114 -26.098 1.00 82.50 212 VAL A O 1
ATOM 1591 N N . ASP A 1 213 ? -1.547 2.091 -27.041 1.00 84.12 213 ASP A N 1
ATOM 1592 C CA . ASP A 1 213 ? -2.422 1.406 -26.088 1.00 84.12 213 ASP A CA 1
ATOM 1593 C C . ASP A 1 213 ? -1.641 0.924 -24.844 1.00 84.12 213 ASP A C 1
ATOM 1595 O O . ASP A 1 213 ? -0.437 1.161 -24.709 1.00 84.12 213 ASP A O 1
ATOM 1599 N N . ALA A 1 214 ? -2.316 0.254 -23.906 1.00 82.38 214 ALA A N 1
ATOM 1600 C CA . ALA A 1 214 ? -1.681 -0.260 -22.689 1.00 82.38 214 ALA A CA 1
ATOM 1601 C C . ALA A 1 214 ? -0.634 -1.368 -22.944 1.00 82.38 214 ALA A C 1
ATOM 1603 O O . ALA A 1 214 ? 0.296 -1.512 -22.151 1.00 82.38 214 ALA A O 1
ATOM 1604 N N . ILE A 1 215 ? -0.771 -2.147 -24.022 1.00 83.00 215 ILE A N 1
ATOM 1605 C CA . ILE A 1 215 ? 0.168 -3.218 -24.385 1.00 83.00 215 ILE A CA 1
ATOM 1606 C C . ILE A 1 215 ? 1.441 -2.589 -24.958 1.00 83.00 215 ILE A C 1
ATOM 1608 O O . ILE A 1 215 ? 2.546 -2.887 -24.510 1.00 83.00 215 ILE A O 1
ATOM 1612 N N . GLU A 1 216 ? 1.286 -1.671 -25.907 1.00 81.94 216 GLU A N 1
ATOM 1613 C CA . GLU A 1 216 ? 2.379 -0.929 -26.529 1.00 81.94 216 GLU A CA 1
ATOM 1614 C C . GLU A 1 216 ? 3.092 0.004 -25.540 1.00 81.94 216 GLU A C 1
ATOM 1616 O O . GLU A 1 216 ? 4.295 0.261 -25.679 1.00 81.94 216 GLU A O 1
ATOM 1621 N N . LEU A 1 217 ? 2.380 0.500 -24.522 1.00 79.62 217 LEU A N 1
ATOM 1622 C CA . LEU A 1 217 ? 2.962 1.302 -23.450 1.00 79.62 217 LEU A CA 1
ATOM 1623 C C . LEU A 1 217 ? 4.102 0.553 -22.753 1.00 79.62 217 LEU A C 1
ATOM 1625 O O . LEU A 1 217 ? 5.141 1.159 -22.490 1.00 79.62 217 LEU A O 1
ATOM 1629 N N . PHE A 1 218 ? 3.965 -0.761 -22.546 1.00 74.38 218 PHE A N 1
ATOM 1630 C CA . PHE A 1 218 ? 5.030 -1.578 -21.969 1.00 74.38 218 PHE A CA 1
ATOM 1631 C C . PHE A 1 218 ? 6.306 -1.573 -22.810 1.00 74.38 218 PHE A C 1
ATOM 1633 O O . PHE A 1 218 ? 7.397 -1.457 -22.252 1.00 74.38 218 PHE A O 1
ATOM 1640 N N . ASP A 1 219 ? 6.180 -1.638 -24.136 1.00 65.06 219 ASP A N 1
ATOM 1641 C CA . ASP A 1 219 ? 7.318 -1.613 -25.060 1.00 65.06 219 ASP A CA 1
ATOM 1642 C C . ASP A 1 219 ? 7.986 -0.230 -25.116 1.00 65.06 219 ASP A C 1
ATOM 1644 O O . ASP A 1 219 ? 9.194 -0.118 -25.353 1.00 65.06 219 ASP A O 1
ATOM 1648 N N . LYS A 1 220 ? 7.219 0.846 -24.883 1.00 59.66 220 LYS A N 1
ATOM 1649 C CA . LYS A 1 220 ? 7.748 2.220 -24.802 1.00 59.66 220 LYS A CA 1
ATOM 1650 C C . LYS A 1 220 ? 8.366 2.549 -23.444 1.00 59.66 220 LYS A C 1
ATOM 1652 O O . LYS A 1 220 ? 9.310 3.338 -23.407 1.00 59.66 220 LYS A O 1
ATOM 1657 N N . GLU A 1 221 ? 7.893 1.931 -22.364 1.00 54.25 221 GLU A N 1
ATOM 1658 C CA . GLU A 1 221 ? 8.397 2.114 -20.996 1.00 54.25 221 GLU A CA 1
ATOM 1659 C C . GLU A 1 221 ? 9.785 1.479 -20.776 1.00 54.25 221 GLU A C 1
ATOM 1661 O O . GLU A 1 221 ? 10.503 1.805 -19.826 1.00 54.25 221 GLU A O 1
ATOM 1666 N N . ILE A 1 222 ? 10.258 0.641 -21.707 1.00 51.16 222 ILE A N 1
ATOM 1667 C CA . ILE A 1 222 ? 11.645 0.148 -21.742 1.00 51.16 222 ILE A CA 1
ATOM 1668 C C . ILE A 1 222 ? 12.621 1.280 -22.154 1.00 51.16 222 ILE A C 1
ATOM 1670 O O . ILE A 1 222 ? 13.579 1.073 -22.888 1.00 51.16 222 ILE A O 1
ATOM 1674 N N . TYR A 1 223 ? 12.441 2.512 -21.669 1.00 50.41 223 TYR A N 1
ATOM 1675 C CA . TYR A 1 223 ? 13.425 3.587 -21.825 1.00 50.41 223 TYR A CA 1
ATOM 1676 C C . TYR A 1 223 ? 14.693 3.323 -20.992 1.00 50.41 223 TYR A C 1
ATOM 1678 O O . TYR A 1 223 ? 15.771 3.780 -21.357 1.00 50.41 223 TYR A O 1
ATOM 1686 N N . VAL A 1 224 ? 14.623 2.463 -19.964 1.00 48.97 224 VAL A N 1
ATOM 1687 C CA . VAL A 1 224 ? 15.808 1.971 -19.227 1.00 48.97 224 VAL A CA 1
ATOM 1688 C C . VAL A 1 224 ? 16.798 1.255 -20.154 1.00 48.97 224 VAL A C 1
ATOM 1690 O O . VAL A 1 224 ? 18.000 1.301 -19.910 1.00 48.97 224 VAL A O 1
ATOM 1693 N N . SER A 1 225 ? 16.342 0.629 -21.252 1.00 44.59 225 SER A N 1
ATOM 1694 C CA . SER A 1 225 ? 17.297 0.124 -22.240 1.00 44.59 225 SER A CA 1
ATOM 1695 C C . SER A 1 225 ? 17.972 1.272 -22.987 1.00 44.59 225 SER A C 1
ATOM 1697 O O . SER A 1 225 ? 19.142 1.150 -23.288 1.00 44.59 225 SER A O 1
ATOM 1699 N N . LYS A 1 226 ? 17.319 2.410 -23.238 1.00 48.50 226 LYS A N 1
ATOM 1700 C CA . LYS A 1 226 ? 17.931 3.546 -23.952 1.00 48.50 226 LYS A CA 1
ATOM 1701 C C . LYS A 1 226 ? 18.840 4.425 -23.092 1.00 48.50 226 LYS A C 1
ATOM 1703 O O . LYS A 1 226 ? 19.819 4.920 -23.640 1.00 48.50 226 LYS A O 1
ATOM 1708 N N . ILE A 1 227 ? 18.579 4.556 -21.784 1.00 50.34 227 ILE A N 1
ATOM 1709 C CA . ILE A 1 227 ? 19.444 5.300 -20.837 1.00 50.34 227 ILE A CA 1
ATOM 1710 C C . ILE A 1 227 ? 20.885 4.738 -20.821 1.00 50.34 227 ILE A C 1
ATOM 1712 O O . ILE A 1 227 ? 21.816 5.456 -20.477 1.00 50.34 227 ILE A O 1
ATOM 1716 N N . HIS A 1 228 ? 21.098 3.491 -21.267 1.00 49.25 228 HIS A N 1
ATOM 1717 C CA . HIS A 1 228 ? 22.414 2.837 -21.279 1.00 49.25 228 HIS A CA 1
ATOM 1718 C C . HIS A 1 228 ? 22.834 2.234 -22.639 1.00 49.25 228 HIS A C 1
ATOM 1720 O O . HIS A 1 228 ? 23.516 1.217 -22.648 1.00 49.25 228 HIS A O 1
ATOM 1726 N N . GLN A 1 229 ? 22.436 2.808 -23.788 1.00 42.41 229 GLN A N 1
ATOM 1727 C CA . GLN A 1 229 ? 22.742 2.264 -25.142 1.00 42.41 229 GLN A CA 1
ATOM 1728 C C . GLN A 1 229 ? 22.288 0.806 -25.379 1.00 42.41 229 GLN A C 1
ATOM 1730 O O . GLN A 1 229 ? 22.874 0.053 -26.154 1.00 42.41 229 GLN A O 1
ATOM 1735 N N . GLY A 1 230 ? 21.207 0.400 -24.727 1.00 43.81 230 GLY A N 1
ATOM 1736 C CA . GLY A 1 230 ? 20.823 -0.994 -24.562 1.00 43.81 230 GLY A CA 1
ATOM 1737 C C . GLY A 1 230 ? 21.753 -1.636 -23.545 1.00 43.81 230 GLY A C 1
ATOM 1738 O O . GLY A 1 230 ? 22.964 -1.541 -23.672 1.00 43.81 230 GLY A O 1
ATOM 1739 N N . HIS A 1 231 ? 21.221 -2.339 -22.544 1.00 46.50 231 HIS A N 1
ATOM 1740 C CA . HIS A 1 231 ? 22.027 -3.329 -21.826 1.00 46.50 231 HIS A CA 1
ATOM 1741 C C . HIS A 1 231 ? 22.673 -4.216 -22.896 1.00 46.50 231 HIS A C 1
ATOM 1743 O O . HIS A 1 231 ? 21.945 -4.965 -23.544 1.00 46.50 231 HIS A O 1
ATOM 1749 N N . GLY A 1 232 ? 23.963 -4.023 -23.187 1.00 43.59 232 GLY A N 1
ATOM 1750 C CA . GLY A 1 232 ? 24.586 -4.476 -24.430 1.00 43.59 232 GLY A CA 1
ATOM 1751 C C . GLY A 1 232 ? 24.528 -5.991 -24.555 1.00 43.59 232 GLY A C 1
ATOM 1752 O O . GLY A 1 232 ? 25.423 -6.666 -24.071 1.00 43.59 232 GLY A O 1
ATOM 1753 N N . GLY A 1 233 ? 23.435 -6.532 -25.100 1.00 51.44 233 GLY A N 1
ATOM 1754 C CA . GLY A 1 233 ? 23.116 -7.962 -25.226 1.00 51.44 233 GLY A CA 1
ATOM 1755 C C . GLY A 1 233 ? 23.128 -8.813 -23.939 1.00 51.44 233 GLY A C 1
ATOM 1756 O O . GLY A 1 233 ? 22.617 -9.932 -23.952 1.00 51.44 233 GLY A O 1
ATOM 1757 N N . GLY A 1 234 ? 23.712 -8.331 -22.839 1.00 63.97 234 GLY A N 1
ATOM 1758 C CA . GLY A 1 234 ? 24.006 -9.086 -21.627 1.00 63.97 234 GLY A CA 1
ATOM 1759 C C . GLY A 1 234 ? 22.843 -9.115 -20.642 1.00 63.97 234 GLY A C 1
ATOM 1760 O O . GLY A 1 234 ? 22.119 -8.136 -20.459 1.00 63.97 234 GLY A O 1
ATOM 1761 N N . LYS A 1 235 ? 22.669 -10.253 -19.965 1.00 81.75 235 LYS A N 1
ATOM 1762 C CA . LYS A 1 235 ? 21.696 -10.384 -18.874 1.00 81.75 235 LYS A CA 1
ATOM 1763 C C . LYS A 1 235 ? 22.170 -9.554 -17.681 1.00 81.75 235 LYS A C 1
ATOM 1765 O O . LYS A 1 235 ? 23.329 -9.652 -17.294 1.00 81.75 235 LYS A O 1
ATOM 1770 N N . THR A 1 236 ? 21.272 -8.805 -17.053 1.00 88.44 236 THR A N 1
ATOM 1771 C CA . THR A 1 236 ? 21.552 -8.080 -15.807 1.00 88.44 236 THR A CA 1
ATOM 1772 C C . THR A 1 236 ? 20.832 -8.690 -14.610 1.00 88.44 236 THR A C 1
ATOM 1774 O O . THR A 1 236 ? 19.908 -9.509 -14.743 1.00 88.44 236 THR A O 1
ATOM 1777 N N . SER A 1 237 ? 21.294 -8.287 -13.435 1.00 92.50 237 SER A N 1
ATOM 1778 C CA . SER A 1 237 ? 20.671 -8.505 -12.137 1.00 92.50 237 SER A CA 1
ATOM 1779 C C . SER A 1 237 ? 20.393 -7.144 -11.501 1.00 92.50 237 SER A C 1
ATOM 1781 O O . SER A 1 237 ? 21.066 -6.157 -11.808 1.00 92.50 237 SER A O 1
ATOM 1783 N N . ALA A 1 238 ? 19.361 -7.071 -10.662 1.00 92.19 238 ALA A N 1
ATOM 1784 C CA . ALA A 1 238 ? 18.936 -5.817 -10.060 1.00 92.19 238 ALA A CA 1
ATOM 1785 C C . ALA A 1 238 ? 18.515 -5.992 -8.602 1.00 92.19 238 ALA A C 1
ATOM 1787 O O . ALA A 1 238 ? 17.970 -7.026 -8.214 1.00 92.19 238 ALA A O 1
ATOM 1788 N N . PHE A 1 239 ? 18.711 -4.935 -7.823 1.00 95.00 239 PHE A N 1
ATOM 1789 C CA . PHE A 1 239 ? 18.248 -4.801 -6.450 1.00 95.00 239 PHE A CA 1
ATOM 1790 C C . PHE A 1 239 ? 17.563 -3.446 -6.289 1.00 95.00 239 PHE A C 1
ATOM 1792 O O . PHE A 1 239 ? 18.074 -2.434 -6.769 1.00 95.00 239 PHE A O 1
ATOM 1799 N N . LYS A 1 240 ? 16.392 -3.418 -5.647 1.00 94.81 240 LYS A N 1
ATOM 1800 C CA . LYS A 1 240 ? 15.553 -2.216 -5.584 1.00 94.81 240 LYS A CA 1
ATOM 1801 C C . LYS A 1 240 ? 15.029 -1.970 -4.187 1.00 94.81 240 LYS A C 1
ATOM 1803 O O . LYS A 1 240 ? 14.680 -2.914 -3.486 1.00 94.81 240 LYS A O 1
ATOM 1808 N N . ARG A 1 241 ? 14.923 -0.701 -3.810 1.00 97.31 241 ARG A N 1
ATOM 1809 C CA . ARG A 1 241 ? 14.142 -0.258 -2.652 1.00 97.31 241 ARG A CA 1
ATOM 1810 C C . ARG A 1 241 ? 13.442 1.044 -3.007 1.00 97.31 241 ARG A C 1
ATOM 1812 O O . ARG A 1 241 ? 14.047 1.910 -3.639 1.00 97.31 241 ARG A O 1
ATOM 1819 N N . CYS A 1 242 ? 12.193 1.191 -2.586 1.00 97.62 242 CYS A N 1
ATOM 1820 C CA . CYS A 1 242 ? 11.407 2.383 -2.860 1.00 97.62 242 CYS A CA 1
ATOM 1821 C C . CYS A 1 242 ? 11.009 3.115 -1.577 1.00 97.62 242 CYS A C 1
ATOM 1823 O O . CYS A 1 242 ? 10.430 2.531 -0.660 1.00 97.62 242 CYS A O 1
ATOM 1825 N N . VAL A 1 243 ? 11.288 4.417 -1.541 1.00 97.94 243 VAL A N 1
ATOM 1826 C CA . VAL A 1 243 ? 10.821 5.340 -0.500 1.00 97.94 243 VAL A CA 1
ATOM 1827 C C . VAL A 1 243 ? 9.832 6.333 -1.097 1.00 97.94 243 VAL A C 1
ATOM 1829 O O . VAL A 1 243 ? 9.933 6.722 -2.260 1.00 97.94 243 VAL A O 1
ATOM 1832 N N . PHE A 1 244 ? 8.866 6.763 -0.299 1.00 96.94 244 PHE A N 1
ATOM 1833 C CA . PHE A 1 244 ? 7.877 7.746 -0.715 1.00 96.94 244 PHE A CA 1
ATOM 1834 C C . PHE A 1 244 ? 8.307 9.135 -0.277 1.00 96.94 244 PHE A C 1
ATOM 1836 O O . PHE A 1 244 ? 8.559 9.358 0.906 1.00 96.94 244 PHE A O 1
ATOM 1843 N N . LEU A 1 245 ? 8.391 10.065 -1.223 1.00 94.50 245 LEU A N 1
ATOM 1844 C CA . LEU A 1 245 ? 8.898 11.413 -0.988 1.00 94.50 245 LEU A CA 1
ATOM 1845 C C . LEU A 1 245 ? 7.813 12.458 -1.248 1.00 94.50 245 LEU A C 1
ATOM 1847 O O . LEU A 1 245 ? 6.893 12.259 -2.049 1.00 94.50 245 LEU A O 1
ATOM 1851 N N . LYS A 1 246 ? 7.957 13.580 -0.551 1.00 90.25 246 LYS A N 1
ATOM 1852 C CA . LYS A 1 246 ? 7.261 14.835 -0.815 1.00 90.25 246 LYS A CA 1
ATOM 1853 C C . LYS A 1 246 ? 8.281 15.943 -0.948 1.00 90.25 246 LYS A C 1
ATOM 1855 O O . LYS A 1 246 ? 9.322 15.857 -0.303 1.00 90.25 246 LYS A O 1
ATOM 1860 N N . ASP A 1 247 ? 7.935 16.949 -1.742 1.00 85.69 247 ASP A N 1
ATOM 1861 C CA . ASP A 1 247 ? 8.746 18.148 -1.946 1.00 85.69 247 ASP A CA 1
ATOM 1862 C C . ASP A 1 247 ? 10.240 17.835 -2.142 1.00 85.69 247 ASP A C 1
ATOM 1864 O O . ASP A 1 247 ? 11.094 18.098 -1.294 1.00 85.69 247 ASP A O 1
ATOM 1868 N N . ILE A 1 248 ? 10.568 17.228 -3.280 1.00 89.69 248 ILE A N 1
ATOM 1869 C CA . ILE A 1 248 ? 11.951 16.838 -3.585 1.00 89.69 248 ILE A CA 1
ATOM 1870 C C . ILE A 1 248 ? 12.884 18.043 -3.799 1.00 89.69 248 ILE A C 1
ATOM 1872 O O . ILE A 1 248 ? 14.097 17.855 -3.848 1.00 89.69 248 ILE A O 1
ATOM 1876 N N . ALA A 1 249 ? 12.334 19.262 -3.901 1.00 87.06 249 ALA A N 1
ATOM 1877 C CA . ALA A 1 249 ? 13.100 20.509 -3.920 1.00 87.06 249 ALA A CA 1
ATOM 1878 C C . ALA A 1 249 ? 13.643 20.893 -2.535 1.00 87.06 249 ALA A C 1
ATOM 1880 O O . ALA A 1 249 ? 14.487 21.785 -2.427 1.00 87.06 249 ALA A O 1
ATOM 1881 N N . ASN A 1 250 ? 13.208 20.213 -1.469 1.00 89.25 250 ASN A N 1
ATOM 1882 C CA . ASN A 1 250 ? 13.836 20.339 -0.166 1.00 89.25 250 ASN A CA 1
ATOM 1883 C C . ASN A 1 250 ? 15.345 20.063 -0.277 1.00 89.25 250 ASN A C 1
ATOM 1885 O O . ASN A 1 250 ? 15.759 18.993 -0.731 1.00 89.25 250 ASN A O 1
ATOM 1889 N N . LEU A 1 251 ? 16.165 21.006 0.200 1.00 88.31 251 LEU A N 1
ATOM 1890 C CA . LEU A 1 251 ? 17.625 20.965 0.062 1.00 88.31 251 LEU A CA 1
ATOM 1891 C C . LEU A 1 251 ? 18.243 19.650 0.569 1.00 88.31 251 LEU A C 1
ATOM 1893 O O . LEU A 1 251 ? 19.181 19.135 -0.037 1.00 88.31 251 LEU A O 1
ATOM 1897 N N . GLY A 1 252 ? 17.711 19.086 1.660 1.00 92.44 252 GLY A N 1
ATOM 1898 C CA . GLY A 1 252 ? 18.179 17.817 2.214 1.00 92.44 252 GLY A CA 1
ATOM 1899 C C . GLY A 1 252 ? 17.893 16.636 1.288 1.00 92.44 252 GLY A C 1
ATOM 1900 O O . GLY A 1 252 ? 18.789 15.839 1.014 1.00 92.44 252 GLY A O 1
ATOM 1901 N N . THR A 1 253 ? 16.673 16.556 0.752 1.00 94.31 253 THR A N 1
ATOM 1902 C CA . THR A 1 253 ? 16.277 15.486 -0.179 1.00 94.31 253 THR A CA 1
ATOM 1903 C C . THR A 1 253 ? 17.052 15.597 -1.486 1.00 94.31 253 THR A C 1
ATOM 1905 O O . THR A 1 253 ? 17.662 14.623 -1.926 1.00 94.31 253 THR A O 1
ATOM 1908 N N . MET A 1 254 ? 17.104 16.798 -2.063 1.00 93.94 254 MET A N 1
ATOM 1909 C CA . MET A 1 254 ? 17.814 17.073 -3.309 1.00 93.94 254 MET A CA 1
ATOM 1910 C C . MET A 1 254 ? 19.297 16.693 -3.219 1.00 93.94 254 MET A C 1
ATOM 1912 O O . MET A 1 254 ? 19.810 15.995 -4.093 1.00 93.94 254 MET A O 1
ATOM 1916 N N . LYS A 1 255 ? 19.971 17.065 -2.122 1.00 94.56 255 LYS A N 1
ATOM 1917 C CA . LYS A 1 255 ? 21.377 16.710 -1.884 1.00 94.56 255 LYS A CA 1
ATOM 1918 C C . LYS A 1 255 ? 21.599 15.196 -1.885 1.00 94.56 255 LYS A C 1
ATOM 1920 O O . LYS A 1 255 ? 22.566 14.727 -2.487 1.00 94.56 255 LYS A O 1
ATOM 1925 N N . VAL A 1 256 ? 20.713 14.436 -1.236 1.00 96.81 256 VAL A N 1
ATOM 1926 C CA . VAL A 1 256 ? 20.806 12.968 -1.202 1.00 96.81 256 VAL A CA 1
ATOM 1927 C C . VAL A 1 256 ? 20.582 12.378 -2.594 1.00 96.81 256 VAL A C 1
ATOM 1929 O O . VAL A 1 256 ? 21.376 11.543 -3.013 1.00 96.81 256 VAL A O 1
ATOM 1932 N N . LEU A 1 257 ? 19.574 12.837 -3.348 1.00 95.75 257 LEU A N 1
ATOM 1933 C CA . LEU A 1 257 ? 19.307 12.351 -4.712 1.00 95.75 257 LEU A CA 1
ATOM 1934 C C . LEU A 1 257 ? 20.494 12.602 -5.661 1.00 95.75 257 LEU A C 1
ATOM 1936 O O . LEU A 1 257 ? 20.907 11.702 -6.398 1.00 95.75 257 LEU A O 1
ATOM 1940 N N . VAL A 1 258 ? 21.082 13.801 -5.612 1.00 93.44 258 VAL A N 1
ATOM 1941 C CA . VAL A 1 258 ? 22.232 14.182 -6.448 1.00 93.44 258 VAL A CA 1
ATOM 1942 C C . VAL A 1 258 ? 23.481 13.368 -6.081 1.00 93.44 258 VAL A C 1
ATOM 1944 O O . VAL A 1 258 ? 24.127 12.808 -6.969 1.00 93.44 258 VAL A O 1
ATOM 1947 N N . SER A 1 259 ? 23.804 13.243 -4.787 1.00 94.25 259 SER A N 1
ATOM 1948 C CA . SER A 1 259 ? 24.939 12.431 -4.311 1.00 94.25 259 SER A CA 1
ATOM 1949 C C . SER A 1 259 ? 24.745 10.953 -4.643 1.00 94.25 259 SER A C 1
ATOM 1951 O O . SER A 1 259 ? 25.633 10.334 -5.215 1.00 94.25 259 SER A O 1
ATOM 1953 N N . ALA A 1 260 ? 23.563 10.393 -4.373 1.00 95.62 260 ALA A N 1
ATOM 1954 C CA . ALA A 1 260 ? 23.229 9.009 -4.698 1.00 95.62 260 ALA A CA 1
ATOM 1955 C C . ALA A 1 260 ? 23.450 8.689 -6.180 1.00 95.62 260 ALA A C 1
ATOM 1957 O O . ALA A 1 260 ? 24.006 7.637 -6.493 1.00 95.62 260 ALA A O 1
ATOM 1958 N N . THR A 1 261 ? 23.052 9.606 -7.066 1.00 93.38 261 THR A N 1
ATOM 1959 C CA . THR A 1 261 ? 23.231 9.455 -8.513 1.00 93.38 261 THR A CA 1
ATOM 1960 C C . THR A 1 261 ? 24.707 9.509 -8.907 1.00 93.38 261 THR A C 1
ATOM 1962 O O . THR A 1 261 ? 25.163 8.666 -9.672 1.00 93.38 261 THR A O 1
ATOM 1965 N N . ARG A 1 262 ? 25.480 10.455 -8.356 1.00 91.81 262 ARG A N 1
ATOM 1966 C CA . ARG A 1 262 ? 26.924 10.580 -8.625 1.00 91.81 262 ARG A CA 1
ATOM 1967 C C . ARG A 1 262 ? 27.725 9.376 -8.126 1.00 91.81 262 ARG A C 1
ATOM 1969 O O . ARG A 1 262 ? 28.624 8.915 -8.821 1.00 91.81 262 ARG A O 1
ATOM 1976 N N . ASP A 1 263 ? 27.379 8.877 -6.944 1.00 93.38 263 ASP A N 1
ATOM 1977 C CA . ASP A 1 263 ? 28.108 7.823 -6.230 1.00 93.38 263 ASP A CA 1
ATOM 1978 C C . ASP A 1 263 ? 27.618 6.408 -6.600 1.00 93.38 263 ASP A C 1
ATOM 1980 O O . ASP A 1 263 ? 27.880 5.437 -5.881 1.00 93.38 263 ASP A O 1
ATOM 1984 N N . ALA A 1 264 ? 26.847 6.288 -7.683 1.00 93.81 264 ALA A N 1
ATOM 1985 C CA . ALA A 1 264 ? 26.350 5.029 -8.218 1.00 93.81 264 ALA A CA 1
ATOM 1986 C C . ALA A 1 264 ? 27.514 4.053 -8.521 1.00 93.81 264 ALA A C 1
ATOM 1988 O O . ALA A 1 264 ? 28.412 4.399 -9.290 1.00 93.81 264 ALA A O 1
ATOM 1989 N N . PRO A 1 265 ? 27.524 2.818 -7.969 1.00 94.31 265 PRO A N 1
ATOM 1990 C CA . PRO A 1 265 ? 28.667 1.906 -8.126 1.00 94.31 265 PRO A CA 1
ATOM 1991 C C . PRO A 1 265 ? 28.863 1.352 -9.540 1.00 94.31 265 PRO A C 1
ATOM 1993 O O . PRO A 1 265 ? 29.945 0.871 -9.870 1.00 94.31 265 PRO A O 1
ATOM 1996 N N . THR A 1 266 ? 27.814 1.367 -10.362 1.00 91.44 266 THR A N 1
ATOM 1997 C CA . THR A 1 266 ? 27.859 0.956 -11.767 1.00 91.44 266 THR A CA 1
ATOM 1998 C C . THR A 1 266 ? 27.154 2.018 -12.610 1.00 91.44 266 THR A C 1
ATOM 2000 O O . THR A 1 266 ? 26.246 2.689 -12.108 1.00 91.44 266 THR A O 1
ATOM 2003 N N . PRO A 1 267 ? 27.497 2.142 -13.904 1.00 86.81 267 PRO A N 1
ATOM 2004 C CA . PRO A 1 267 ? 26.808 3.065 -14.802 1.00 86.81 267 PRO A CA 1
ATOM 2005 C C . PRO A 1 267 ? 25.350 2.669 -15.068 1.00 86.81 267 PRO A C 1
ATOM 2007 O O . PRO A 1 267 ? 24.628 3.462 -15.645 1.00 86.81 267 PRO A O 1
ATOM 2010 N N . TYR A 1 268 ? 24.917 1.465 -14.669 1.00 86.62 268 TYR A N 1
ATOM 2011 C CA . TYR A 1 268 ? 23.554 0.960 -14.869 1.00 86.62 268 TYR A CA 1
ATOM 2012 C C . TYR A 1 268 ? 22.604 1.302 -13.712 1.00 86.62 268 TYR A C 1
ATOM 2014 O O . TYR A 1 268 ? 21.411 1.012 -13.784 1.00 86.62 268 TYR A O 1
ATOM 2022 N N . CYS A 1 269 ? 23.130 1.831 -12.604 1.00 92.44 269 CYS A N 1
ATOM 2023 C CA . CYS A 1 269 ? 22.327 2.248 -11.463 1.00 92.44 269 CYS A CA 1
ATOM 2024 C C . CYS A 1 269 ? 21.659 3.599 -11.744 1.00 92.44 269 CYS A C 1
ATOM 2026 O O . CYS A 1 269 ? 22.278 4.514 -12.286 1.00 92.44 269 CYS A O 1
ATOM 2028 N N . TYR A 1 270 ? 20.407 3.742 -11.317 1.00 92.62 270 TYR A N 1
ATOM 2029 C CA . TYR A 1 270 ? 19.641 4.974 -11.492 1.00 92.62 270 TYR A CA 1
ATOM 2030 C C . TYR A 1 270 ? 18.570 5.117 -10.409 1.00 92.62 270 TYR A C 1
ATOM 2032 O O . TYR A 1 270 ? 18.222 4.164 -9.702 1.00 92.62 270 TYR A O 1
ATOM 2040 N N . LEU A 1 271 ? 18.045 6.330 -10.279 1.00 94.50 271 LEU A N 1
ATOM 2041 C CA . LEU A 1 271 ? 16.875 6.633 -9.463 1.00 94.50 271 LEU A CA 1
ATOM 2042 C C . LEU A 1 271 ? 15.681 6.852 -10.393 1.00 94.50 271 LEU A C 1
ATOM 2044 O O . LEU A 1 271 ? 15.802 7.582 -11.376 1.00 94.50 271 LEU A O 1
ATOM 2048 N N . ASN A 1 272 ? 14.543 6.232 -10.081 1.00 92.50 272 ASN A N 1
ATOM 2049 C CA . ASN A 1 272 ? 13.272 6.489 -10.758 1.00 92.50 272 ASN A CA 1
ATOM 2050 C C . ASN A 1 272 ? 12.290 7.151 -9.784 1.00 92.50 272 ASN A C 1
ATOM 2052 O O . ASN A 1 272 ? 11.967 6.572 -8.747 1.00 92.50 272 ASN A O 1
ATOM 2056 N N . LEU A 1 273 ? 11.817 8.347 -10.112 1.00 92.38 273 LEU A N 1
ATOM 2057 C CA . LEU A 1 273 ? 10.806 9.090 -9.373 1.00 92.38 273 LEU A CA 1
ATOM 2058 C C . LEU A 1 273 ? 9.465 8.940 -10.100 1.00 92.38 273 LEU A C 1
ATOM 2060 O O . LEU A 1 273 ? 9.167 9.680 -11.037 1.00 92.38 273 LEU A O 1
ATOM 2064 N N . VAL A 1 274 ? 8.657 7.987 -9.638 1.00 90.81 274 VAL A N 1
ATOM 2065 C CA . VAL A 1 274 ? 7.318 7.711 -10.174 1.00 90.81 274 VAL A CA 1
ATOM 2066 C C . VAL A 1 274 ? 6.318 8.676 -9.552 1.00 90.81 274 VAL A C 1
ATOM 2068 O O . VAL A 1 274 ? 6.202 8.749 -8.324 1.00 90.81 274 VAL A O 1
ATOM 2071 N N . HIS A 1 275 ? 5.583 9.417 -10.372 1.00 88.06 275 HIS A N 1
ATOM 2072 C CA . HIS A 1 275 ? 4.674 10.464 -9.902 1.00 88.06 275 HIS A CA 1
ATOM 2073 C C . HIS A 1 275 ? 3.437 9.887 -9.193 1.00 88.06 275 HIS A C 1
ATOM 2075 O O . HIS A 1 275 ? 2.689 9.074 -9.733 1.00 88.06 275 HIS A O 1
ATOM 2081 N N . GLY A 1 276 ? 3.222 10.325 -7.951 1.00 88.56 276 GLY A N 1
ATOM 2082 C CA . GLY A 1 276 ? 2.083 9.965 -7.108 1.00 88.56 276 GLY A CA 1
ATOM 2083 C C . GLY A 1 276 ? 0.923 10.967 -7.161 1.00 88.56 276 GLY A C 1
ATOM 2084 O O . GLY A 1 276 ? 0.773 11.747 -8.097 1.00 88.56 276 GLY A O 1
ATOM 2085 N N . GLY A 1 277 ? 0.085 10.956 -6.121 1.00 86.75 277 GLY A N 1
ATOM 2086 C CA . GLY A 1 277 ? -1.051 11.874 -5.991 1.00 86.75 277 GLY A CA 1
ATOM 2087 C C . GLY A 1 277 ? -2.346 11.411 -6.667 1.00 86.75 277 GLY A C 1
ATOM 2088 O O . GLY A 1 277 ? -2.482 10.257 -7.070 1.00 86.75 277 GLY A O 1
ATOM 2089 N N . LYS A 1 278 ? -3.307 12.340 -6.773 1.00 88.38 278 LYS A N 1
ATOM 2090 C CA . LYS A 1 278 ? -4.609 12.155 -7.445 1.00 88.38 278 LYS A CA 1
ATOM 2091 C C . LYS A 1 278 ? -5.420 10.985 -6.879 1.00 88.38 278 LYS A C 1
ATOM 2093 O O . LYS A 1 278 ? -5.588 10.944 -5.663 1.00 88.38 278 LYS A O 1
ATOM 2098 N N . ALA A 1 279 ? -5.906 10.054 -7.708 1.00 90.25 279 ALA A N 1
ATOM 2099 C CA . ALA A 1 279 ? -6.777 8.962 -7.270 1.00 90.25 279 ALA A CA 1
ATOM 2100 C C . ALA A 1 279 ? -6.193 8.162 -6.093 1.00 90.25 279 ALA A C 1
ATOM 2102 O O . ALA A 1 279 ? -6.929 7.808 -5.177 1.00 90.25 279 ALA A O 1
ATOM 2103 N N . VAL A 1 280 ? -4.864 7.983 -6.039 1.00 91.50 280 VAL A N 1
ATOM 2104 C CA . VAL A 1 280 ? -4.184 7.331 -4.904 1.00 91.50 280 VAL A CA 1
ATOM 2105 C C . VAL A 1 280 ? -4.457 8.042 -3.571 1.00 91.50 280 VAL A C 1
ATOM 2107 O O . VAL A 1 280 ? -4.589 7.368 -2.552 1.00 91.50 280 VAL A O 1
ATOM 2110 N N . ARG A 1 281 ? -4.541 9.382 -3.569 1.00 89.50 281 ARG A N 1
ATOM 2111 C CA . ARG A 1 281 ? -4.809 10.219 -2.382 1.00 89.50 281 ARG A CA 1
ATOM 2112 C C . ARG A 1 281 ? -6.295 10.391 -2.066 1.00 89.50 281 ARG A C 1
ATOM 2114 O O . ARG A 1 281 ? -6.603 10.877 -0.986 1.00 89.50 281 ARG A O 1
ATOM 2121 N N . HIS A 1 282 ? -7.199 10.058 -2.989 1.00 89.75 282 HIS A N 1
ATOM 2122 C CA . HIS A 1 282 ? -8.642 10.157 -2.737 1.00 89.75 282 HIS A CA 1
ATOM 2123 C C . HIS A 1 282 ? -9.147 9.048 -1.807 1.00 89.75 282 HIS A C 1
ATOM 2125 O O . HIS A 1 282 ? -10.167 9.226 -1.152 1.00 89.75 282 HIS A O 1
ATOM 2131 N N . VAL A 1 283 ? -8.434 7.922 -1.743 1.00 90.62 283 VAL A N 1
ATOM 2132 C CA . VAL A 1 283 ? -8.682 6.848 -0.775 1.00 90.62 283 VAL A CA 1
ATOM 2133 C C . VAL A 1 283 ? -8.038 7.229 0.558 1.00 90.62 283 VAL A C 1
ATOM 2135 O O . VAL A 1 283 ? -6.873 7.649 0.570 1.00 90.62 283 VAL A O 1
ATOM 2138 N N . ALA A 1 284 ? -8.758 7.086 1.674 1.00 88.38 284 ALA A N 1
ATOM 2139 C CA . ALA A 1 284 ? -8.190 7.407 2.977 1.00 88.38 284 ALA A CA 1
ATOM 2140 C C . ALA A 1 284 ? -7.064 6.414 3.329 1.00 88.38 284 ALA A C 1
ATOM 2142 O O . ALA A 1 284 ? -7.125 5.241 2.942 1.00 88.38 284 ALA A O 1
ATOM 2143 N N . PRO A 1 285 ? -6.011 6.842 4.054 1.00 88.56 285 PRO A N 1
ATOM 2144 C CA . PRO A 1 285 ? -4.950 5.943 4.505 1.00 88.56 285 PRO A CA 1
ATOM 2145 C C . PRO A 1 285 ? -5.475 4.686 5.207 1.00 88.56 285 PRO A C 1
ATOM 2147 O O . PRO A 1 285 ? -4.907 3.614 5.026 1.00 88.56 285 PRO A O 1
ATOM 2150 N N . GLU A 1 286 ? -6.559 4.799 5.968 1.00 88.00 286 GLU A N 1
ATOM 2151 C CA . GLU A 1 286 ? -7.137 3.738 6.792 1.00 88.00 286 GLU A CA 1
ATOM 2152 C C . GLU A 1 286 ? -8.052 2.769 6.020 1.00 88.00 286 GLU A C 1
ATOM 2154 O O . GLU A 1 286 ? -8.333 1.684 6.528 1.00 88.00 286 GLU A O 1
ATOM 2159 N N . ASP A 1 287 ? -8.469 3.094 4.788 1.00 90.44 287 ASP A N 1
ATOM 2160 C CA . ASP A 1 287 ? -9.430 2.296 3.995 1.00 90.44 287 ASP A CA 1
ATOM 2161 C C . ASP A 1 287 ? -8.834 0.991 3.434 1.00 90.44 287 ASP A C 1
ATOM 2163 O O . ASP A 1 287 ? -9.538 0.143 2.881 1.00 90.44 287 ASP A O 1
ATOM 2167 N N . SER A 1 288 ? -7.518 0.810 3.548 1.00 95.50 288 SER A N 1
ATOM 2168 C CA . SER A 1 288 ? -6.802 -0.372 3.059 1.00 95.50 288 SER A CA 1
ATOM 2169 C C . SER A 1 288 ? -5.519 -0.595 3.854 1.00 95.50 288 SER A C 1
ATOM 2171 O O . SER A 1 288 ? -5.004 0.349 4.451 1.00 95.50 288 SER A O 1
ATOM 2173 N N . ALA A 1 289 ? -4.910 -1.778 3.774 1.00 96.69 289 ALA A N 1
ATOM 2174 C CA . ALA A 1 289 ? -3.580 -1.993 4.344 1.00 96.69 289 ALA A CA 1
ATOM 2175 C C . ALA A 1 289 ? -2.498 -1.049 3.778 1.00 96.69 289 ALA A C 1
ATOM 2177 O O . ALA A 1 289 ? -1.554 -0.698 4.494 1.00 96.69 289 ALA A O 1
ATOM 2178 N N . PHE A 1 290 ? -2.625 -0.604 2.522 1.00 96.50 290 PHE A N 1
ATOM 2179 C CA . PHE A 1 290 ? -1.718 0.382 1.931 1.00 96.50 290 PHE A CA 1
ATOM 2180 C C . PHE A 1 290 ? -1.986 1.794 2.496 1.00 96.50 290 PHE A C 1
ATOM 2182 O O . PHE A 1 290 ? -2.777 2.564 1.952 1.00 96.50 290 PHE A O 1
ATOM 2189 N N . GLY A 1 291 ? -1.307 2.152 3.592 1.00 93.00 291 GLY A N 1
ATOM 2190 C CA . GLY A 1 291 ? -1.517 3.438 4.277 1.00 93.00 291 GLY A CA 1
ATOM 2191 C C . GLY A 1 291 ? -0.699 4.624 3.744 1.00 93.00 291 GLY A C 1
ATOM 2192 O O . GLY A 1 291 ? -1.023 5.779 4.010 1.00 93.00 291 GLY A O 1
ATOM 2193 N N . CYS A 1 292 ? 0.368 4.391 2.977 1.00 93.62 292 CYS A N 1
ATOM 2194 C CA . CYS A 1 292 ? 1.305 5.445 2.560 1.00 93.62 292 CYS A CA 1
ATOM 2195 C C . CYS A 1 292 ? 0.857 6.201 1.290 1.00 93.62 292 CYS A C 1
ATOM 2197 O O . CYS A 1 292 ? 1.542 6.198 0.261 1.00 93.62 292 CYS A O 1
ATOM 2199 N N . ARG A 1 293 ? -0.314 6.844 1.349 1.00 92.06 293 ARG A N 1
ATOM 2200 C CA . ARG A 1 293 ? -0.966 7.487 0.189 1.00 92.06 293 ARG A CA 1
ATOM 2201 C C . ARG A 1 293 ? -0.525 8.928 -0.059 1.00 92.06 293 ARG A C 1
ATOM 2203 O O . ARG A 1 293 ? -0.461 9.372 -1.206 1.00 92.06 293 ARG A O 1
ATOM 2210 N N . ASP A 1 294 ? -0.173 9.651 1.000 1.00 89.56 294 ASP A N 1
ATOM 2211 C CA . ASP A 1 294 ? 0.153 11.075 0.941 1.00 89.56 294 ASP A CA 1
ATOM 2212 C C . ASP A 1 294 ? 1.610 11.340 0.509 1.00 89.56 294 ASP A C 1
ATOM 2214 O O . ASP A 1 294 ? 2.483 11.672 1.312 1.00 89.56 294 ASP A O 1
ATOM 2218 N N . ARG A 1 295 ? 1.885 11.173 -0.789 1.00 91.31 295 ARG A N 1
ATOM 2219 C CA . ARG A 1 295 ? 3.224 11.302 -1.398 1.00 91.31 295 ARG A CA 1
ATOM 2220 C C . ARG A 1 295 ? 3.184 11.960 -2.771 1.00 91.31 295 ARG A C 1
ATOM 2222 O O . ARG A 1 295 ? 2.213 11.762 -3.507 1.00 91.31 295 ARG A O 1
ATOM 2229 N N . ASP A 1 296 ? 4.223 12.715 -3.115 1.00 90.88 296 ASP A N 1
ATOM 2230 C CA . ASP A 1 296 ? 4.404 13.305 -4.451 1.00 90.88 296 ASP A CA 1
ATOM 2231 C C . ASP A 1 296 ? 5.093 12.310 -5.390 1.00 90.88 296 ASP A C 1
ATOM 2233 O O . ASP A 1 296 ? 4.721 12.213 -6.555 1.00 90.88 296 ASP A O 1
ATOM 2237 N N . PHE A 1 297 ? 6.030 11.512 -4.862 1.00 92.81 297 PHE A N 1
ATOM 2238 C CA . PHE A 1 297 ? 6.802 10.548 -5.646 1.00 92.81 297 PHE A CA 1
ATOM 2239 C C . PHE A 1 297 ? 6.981 9.202 -4.938 1.00 92.81 297 PHE A C 1
ATOM 2241 O O . PHE A 1 297 ? 7.128 9.127 -3.714 1.00 92.81 297 PHE A O 1
ATOM 2248 N N . ALA A 1 298 ? 7.035 8.131 -5.728 1.00 95.25 298 ALA A N 1
ATOM 2249 C CA . ALA A 1 298 ? 7.727 6.894 -5.388 1.00 95.25 298 ALA A CA 1
ATOM 2250 C C . ALA A 1 298 ? 9.162 6.983 -5.913 1.00 95.25 298 ALA A C 1
ATOM 2252 O O . ALA A 1 298 ? 9.386 6.890 -7.113 1.00 95.25 298 ALA A O 1
ATOM 2253 N N . CYS A 1 299 ? 10.133 7.165 -5.023 1.00 96.88 299 CYS A N 1
ATOM 2254 C CA . CYS A 1 299 ? 11.545 7.156 -5.376 1.00 96.88 299 CYS A CA 1
ATOM 2255 C C . CYS A 1 299 ? 12.074 5.727 -5.291 1.00 96.88 299 CYS A C 1
ATOM 2257 O O . CYS A 1 299 ? 12.354 5.226 -4.201 1.00 96.88 299 CYS A O 1
ATOM 2259 N N . VAL A 1 300 ? 12.185 5.065 -6.437 1.00 96.56 300 VAL A N 1
ATOM 2260 C CA . VAL A 1 300 ? 12.771 3.733 -6.572 1.00 96.56 300 VAL A CA 1
ATOM 2261 C C . VAL A 1 300 ? 14.275 3.882 -6.790 1.00 96.56 300 VAL A C 1
ATOM 2263 O O . VAL A 1 300 ? 14.721 4.388 -7.819 1.00 96.56 300 VAL A O 1
ATOM 2266 N N . VAL A 1 301 ? 15.062 3.426 -5.820 1.00 97.62 301 VAL A N 1
ATOM 2267 C CA . VAL A 1 301 ? 16.519 3.316 -5.928 1.00 97.62 301 VAL A CA 1
ATOM 2268 C C . VAL A 1 301 ? 16.827 1.993 -6.615 1.00 97.62 301 VAL A C 1
ATOM 2270 O O . VAL A 1 301 ? 16.539 0.933 -6.053 1.00 97.62 301 VAL A O 1
ATOM 2273 N N . ILE A 1 302 ? 17.360 2.038 -7.838 1.00 95.19 302 ILE A N 1
ATOM 2274 C CA . ILE A 1 302 ? 17.518 0.856 -8.688 1.00 95.19 302 ILE A CA 1
ATOM 2275 C C . ILE A 1 302 ? 19.003 0.587 -8.894 1.00 95.19 302 ILE A C 1
ATOM 2277 O O . ILE A 1 302 ? 19.684 1.240 -9.681 1.00 95.19 302 ILE A O 1
ATOM 2281 N N . GLY A 1 303 ? 19.498 -0.402 -8.158 1.00 95.25 303 GLY A N 1
ATOM 2282 C CA . GLY A 1 303 ? 20.836 -0.936 -8.322 1.00 95.25 303 GLY A CA 1
ATOM 2283 C C . GLY A 1 303 ? 20.858 -1.997 -9.412 1.00 95.25 303 GLY A C 1
ATOM 2284 O O . GLY A 1 303 ? 20.054 -2.927 -9.362 1.00 95.25 303 GLY A O 1
ATOM 2285 N N . VAL A 1 304 ? 21.768 -1.884 -10.378 1.00 93.38 304 VAL A N 1
ATOM 2286 C CA . VAL A 1 304 ? 21.880 -2.830 -11.498 1.00 93.38 304 VAL A CA 1
ATOM 2287 C C . VAL A 1 304 ? 23.337 -3.216 -11.711 1.00 93.38 304 VAL A C 1
ATOM 2289 O O . VAL A 1 304 ? 24.237 -2.381 -11.631 1.00 93.38 304 VAL A O 1
ATOM 2292 N N . TRP A 1 305 ? 23.584 -4.489 -11.995 1.00 93.25 305 TRP A N 1
ATOM 2293 C CA . TRP A 1 305 ? 24.898 -4.981 -12.400 1.00 93.25 305 TRP A CA 1
ATOM 2294 C C . TRP A 1 305 ? 24.757 -6.078 -13.465 1.00 93.25 305 TRP A C 1
ATOM 2296 O O . TRP A 1 305 ? 23.694 -6.701 -13.580 1.00 93.25 305 TRP A O 1
ATOM 2306 N N . PRO A 1 306 ? 25.798 -6.328 -14.275 1.00 91.38 306 PRO A N 1
ATOM 2307 C CA . PRO A 1 306 ? 25.791 -7.451 -15.207 1.00 91.38 306 PRO A CA 1
ATOM 2308 C C . PRO A 1 306 ? 25.761 -8.790 -14.458 1.00 91.38 306 PRO A C 1
ATOM 2310 O O . PRO A 1 306 ? 26.451 -8.959 -13.450 1.00 91.38 306 PRO A O 1
ATOM 2313 N N . ARG A 1 307 ? 24.954 -9.745 -14.930 1.00 91.56 307 ARG A N 1
ATOM 2314 C CA . ARG A 1 307 ? 24.646 -10.994 -14.209 1.00 91.56 307 ARG A CA 1
ATOM 2315 C C . ARG A 1 307 ? 25.875 -11.873 -13.974 1.00 91.56 307 ARG A C 1
ATOM 2317 O O . ARG A 1 307 ? 25.931 -12.613 -12.998 1.00 91.56 307 ARG A O 1
ATOM 2324 N N . GLU A 1 308 ? 26.896 -11.769 -14.817 1.00 92.75 308 GLU A N 1
ATOM 2325 C CA . GLU A 1 308 ? 28.181 -12.448 -14.623 1.00 92.75 308 GLU A CA 1
ATOM 2326 C C . GLU A 1 308 ? 28.946 -11.986 -13.366 1.00 92.75 308 GLU A C 1
ATOM 2328 O O . GLU A 1 308 ? 29.954 -12.599 -12.990 1.00 92.75 308 GLU A O 1
ATOM 2333 N N . TYR A 1 309 ? 28.485 -10.918 -12.706 1.00 93.38 309 TYR A N 1
ATOM 2334 C CA . TYR A 1 309 ? 28.989 -10.453 -11.417 1.00 93.38 309 TYR A CA 1
ATOM 2335 C C . TYR A 1 309 ? 28.090 -10.798 -10.220 1.00 93.38 309 TYR A C 1
ATOM 2337 O O . TYR A 1 309 ? 28.341 -10.302 -9.120 1.00 93.38 309 TYR A O 1
ATOM 2345 N N . ASP A 1 310 ? 27.086 -11.662 -10.387 1.00 93.81 310 ASP A N 1
ATOM 2346 C CA . ASP A 1 310 ? 26.313 -12.188 -9.259 1.00 93.81 310 ASP A CA 1
ATOM 2347 C C . ASP A 1 310 ? 27.236 -12.838 -8.212 1.00 93.81 310 ASP A C 1
ATOM 2349 O O . ASP A 1 310 ? 28.160 -13.585 -8.541 1.00 93.81 310 ASP A O 1
ATOM 2353 N N . GLY A 1 311 ? 27.011 -12.510 -6.935 1.00 93.31 311 GLY A N 1
ATOM 2354 C CA . GLY A 1 311 ? 27.825 -12.989 -5.810 1.00 93.31 311 GLY A CA 1
ATOM 2355 C C . GLY A 1 311 ? 29.238 -12.394 -5.719 1.00 93.31 311 GLY A C 1
ATOM 2356 O O . GLY A 1 311 ? 30.030 -12.846 -4.895 1.00 93.31 311 GLY A O 1
ATOM 2357 N N . LYS A 1 312 ? 29.584 -11.401 -6.551 1.00 96.31 312 LYS A N 1
ATOM 2358 C CA . LYS A 1 312 ? 30.888 -10.716 -6.517 1.00 96.31 312 LYS A CA 1
ATOM 2359 C C . LYS A 1 312 ? 30.813 -9.384 -5.751 1.00 96.31 312 LYS A C 1
ATOM 2361 O O . LYS A 1 312 ? 29.729 -8.810 -5.633 1.00 96.31 312 LYS A O 1
ATOM 2366 N N . PRO A 1 313 ? 31.958 -8.809 -5.320 1.00 97.25 313 PRO A N 1
ATOM 2367 C CA . PRO A 1 313 ? 31.983 -7.583 -4.510 1.00 97.25 313 PRO A CA 1
ATOM 2368 C C . PRO A 1 313 ? 31.240 -6.376 -5.102 1.00 97.25 313 PRO A C 1
ATOM 2370 O O . PRO A 1 313 ? 30.770 -5.524 -4.349 1.00 97.25 313 PRO A O 1
ATOM 2373 N N . ILE A 1 314 ? 31.121 -6.292 -6.433 1.00 95.44 314 ILE A N 1
ATOM 2374 C CA . ILE A 1 314 ? 30.369 -5.222 -7.101 1.00 95.44 314 ILE A CA 1
ATOM 2375 C C . ILE A 1 314 ? 28.857 -5.334 -6.857 1.00 95.44 314 ILE A C 1
ATOM 2377 O O . ILE A 1 314 ? 28.222 -4.314 -6.601 1.00 95.44 314 ILE A O 1
ATOM 2381 N N . ALA A 1 315 ? 28.289 -6.546 -6.848 1.00 96.50 315 ALA A N 1
ATOM 2382 C CA . ALA A 1 315 ? 26.880 -6.761 -6.518 1.00 96.50 315 ALA A CA 1
ATOM 2383 C C . ALA A 1 315 ? 26.600 -6.321 -5.072 1.00 96.50 315 ALA A C 1
ATOM 2385 O O . ALA A 1 315 ? 25.659 -5.570 -4.813 1.00 96.50 315 ALA A O 1
ATOM 2386 N N . ASP A 1 316 ? 27.489 -6.676 -4.139 1.00 96.12 316 ASP A N 1
ATOM 2387 C CA . ASP A 1 316 ? 27.376 -6.233 -2.748 1.00 96.12 316 ASP A CA 1
ATOM 2388 C C . ASP A 1 316 ? 27.527 -4.714 -2.602 1.00 96.12 316 ASP A C 1
ATOM 2390 O O . ASP A 1 316 ? 26.844 -4.100 -1.781 1.00 96.12 316 ASP A O 1
ATOM 2394 N N . ALA A 1 317 ? 28.415 -4.087 -3.382 1.00 97.62 317 ALA A N 1
ATOM 2395 C CA . ALA A 1 317 ? 28.579 -2.636 -3.392 1.00 97.62 317 ALA A CA 1
ATOM 2396 C C . ALA A 1 317 ? 27.304 -1.929 -3.869 1.00 97.62 317 ALA A C 1
ATOM 2398 O O . ALA A 1 317 ? 26.888 -0.954 -3.244 1.00 97.62 317 ALA A O 1
ATOM 2399 N N . VAL A 1 318 ? 26.646 -2.458 -4.906 1.00 97.81 318 VAL A N 1
ATOM 2400 C CA . VAL A 1 318 ? 25.355 -1.958 -5.396 1.00 97.81 318 VAL A CA 1
ATOM 2401 C C . VAL A 1 318 ? 24.255 -2.116 -4.344 1.00 97.81 318 VAL A C 1
ATOM 2403 O O . VAL A 1 318 ? 23.528 -1.160 -4.073 1.00 97.81 318 VAL A O 1
ATOM 2406 N N . ILE A 1 319 ? 24.157 -3.280 -3.695 1.00 97.06 319 ILE A N 1
ATOM 2407 C CA . ILE A 1 319 ? 23.167 -3.516 -2.632 1.00 97.06 319 ILE A CA 1
ATOM 2408 C C . ILE A 1 319 ? 23.408 -2.568 -1.446 1.00 97.06 319 ILE A C 1
ATOM 2410 O O . ILE A 1 319 ? 22.469 -1.943 -0.950 1.00 97.06 319 ILE A O 1
ATOM 2414 N N . ARG A 1 320 ? 24.664 -2.407 -1.003 1.00 97.19 320 ARG A N 1
ATOM 2415 C CA . ARG A 1 320 ? 25.023 -1.462 0.071 1.00 97.19 320 ARG A CA 1
ATOM 2416 C C . ARG A 1 320 ? 24.708 -0.018 -0.303 1.00 97.19 320 ARG A C 1
ATOM 2418 O O . ARG A 1 320 ? 24.199 0.712 0.542 1.00 97.19 320 ARG A O 1
ATOM 2425 N N . TRP A 1 321 ? 24.989 0.384 -1.542 1.00 98.12 321 TRP A N 1
ATOM 2426 C CA . TRP A 1 321 ? 24.630 1.705 -2.052 1.00 98.12 321 TRP A CA 1
ATOM 2427 C C . TRP A 1 321 ? 23.118 1.929 -1.976 1.00 98.12 321 TRP A C 1
ATOM 2429 O O . TRP A 1 321 ? 22.695 2.919 -1.386 1.00 98.12 321 TRP A O 1
ATOM 2439 N N . ALA A 1 322 ? 22.307 0.979 -2.452 1.00 97.94 322 ALA A N 1
ATOM 2440 C CA . ALA A 1 322 ? 20.853 1.106 -2.407 1.00 97.94 322 ALA A CA 1
ATOM 2441 C C . ALA A 1 322 ? 20.340 1.279 -0.967 1.00 97.94 322 ALA A C 1
ATOM 2443 O O . ALA A 1 322 ? 19.559 2.191 -0.700 1.00 97.94 322 ALA A O 1
ATOM 2444 N N . TYR A 1 323 ? 20.836 0.466 -0.023 1.00 97.62 323 TYR A N 1
ATOM 2445 C CA . TYR A 1 323 ? 20.494 0.593 1.397 1.00 97.62 323 TYR A CA 1
ATOM 2446 C C . TYR A 1 323 ? 20.939 1.922 2.012 1.00 97.62 323 TYR A C 1
ATOM 2448 O O . TYR A 1 323 ? 20.179 2.532 2.761 1.00 97.62 323 TYR A O 1
ATOM 2456 N N . ARG A 1 324 ? 22.157 2.385 1.707 1.00 97.62 324 ARG A N 1
ATOM 2457 C CA . ARG A 1 324 ? 22.658 3.681 2.179 1.00 97.62 324 ARG A CA 1
ATOM 2458 C C . ARG A 1 324 ? 21.730 4.810 1.730 1.00 97.62 324 ARG A C 1
ATOM 2460 O O . ARG A 1 324 ? 21.275 5.578 2.571 1.00 97.62 324 ARG A O 1
ATOM 2467 N N . VAL A 1 325 ? 21.403 4.858 0.438 1.00 98.12 325 VAL A N 1
ATOM 2468 C CA . VAL A 1 325 ? 20.554 5.908 -0.142 1.00 98.12 325 VAL A CA 1
ATOM 2469 C C . VAL A 1 325 ? 19.166 5.911 0.498 1.00 98.12 325 VAL A C 1
ATOM 2471 O O . VAL A 1 325 ? 18.699 6.962 0.933 1.00 98.12 325 VAL A O 1
ATOM 2474 N N . VAL A 1 326 ? 18.506 4.752 0.632 1.00 97.38 326 VAL A N 1
ATOM 2475 C CA . VAL A 1 326 ? 17.175 4.726 1.267 1.00 97.38 326 VAL A CA 1
ATOM 2476 C C . VAL A 1 326 ? 17.220 5.081 2.748 1.00 97.38 326 VAL A C 1
ATOM 2478 O O . VAL A 1 326 ? 16.293 5.730 3.222 1.00 97.38 326 VAL A O 1
ATOM 2481 N N . ASN A 1 327 ? 18.286 4.727 3.472 1.00 95.38 327 ASN A N 1
ATOM 2482 C CA . ASN A 1 327 ? 18.452 5.113 4.874 1.00 95.38 327 ASN A CA 1
ATOM 2483 C C . ASN A 1 327 ? 18.689 6.622 5.038 1.00 95.38 327 ASN A C 1
ATOM 2485 O O . ASN A 1 327 ? 18.159 7.209 5.977 1.00 95.38 327 ASN A O 1
ATOM 2489 N N . GLU A 1 328 ? 19.421 7.260 4.120 1.00 96.44 328 GLU A N 1
ATOM 2490 C CA . GLU A 1 328 ? 19.604 8.720 4.092 1.00 96.44 328 GLU A CA 1
ATOM 2491 C C . GLU A 1 328 ? 18.299 9.462 3.746 1.00 96.44 328 GLU A C 1
ATOM 2493 O O . GLU A 1 328 ? 18.024 10.523 4.305 1.00 96.44 328 GLU A O 1
ATOM 2498 N N . LEU A 1 329 ? 17.455 8.890 2.878 1.00 96.44 329 LEU A N 1
ATOM 2499 C CA . LEU A 1 329 ? 16.139 9.446 2.531 1.00 96.44 329 LEU A CA 1
ATOM 2500 C C . LEU A 1 329 ? 15.058 9.168 3.592 1.00 96.44 329 LEU A C 1
ATOM 2502 O O . LEU A 1 329 ? 14.065 9.895 3.678 1.00 96.44 329 LEU A O 1
ATOM 2506 N N . LEU A 1 330 ? 15.223 8.126 4.413 1.00 93.88 330 LEU A N 1
ATOM 2507 C CA . LEU A 1 330 ? 14.198 7.640 5.341 1.00 93.88 330 LEU A CA 1
ATOM 2508 C C . LEU A 1 330 ? 13.657 8.706 6.317 1.00 93.88 330 LEU A C 1
ATOM 2510 O O . LEU A 1 330 ? 12.437 8.708 6.541 1.00 93.88 330 LEU A O 1
ATOM 2514 N N . PRO A 1 331 ? 14.474 9.614 6.895 1.00 90.31 331 PRO A N 1
ATOM 2515 C CA . PRO A 1 331 ? 13.983 10.671 7.782 1.00 90.31 331 PRO A CA 1
ATOM 2516 C C . PRO A 1 331 ? 13.038 11.662 7.092 1.00 90.31 331 PRO A C 1
ATOM 2518 O O . PRO A 1 331 ? 12.131 12.178 7.737 1.00 90.31 331 PRO A O 1
ATOM 2521 N N . MET A 1 332 ? 13.214 11.887 5.787 1.00 92.62 332 MET A N 1
ATOM 2522 C CA . MET A 1 332 ? 12.416 12.821 4.978 1.00 92.62 332 MET A CA 1
ATOM 2523 C C . MET A 1 332 ? 11.238 12.130 4.266 1.00 92.62 332 MET A C 1
ATOM 2525 O O . MET A 1 332 ? 10.369 12.787 3.695 1.00 92.62 332 MET A O 1
ATOM 2529 N N . SER A 1 333 ? 11.188 10.795 4.304 1.00 94.12 333 SER A N 1
ATOM 2530 C CA . SER A 1 333 ? 10.160 10.001 3.627 1.00 94.12 333 SER A CA 1
ATOM 2531 C C . SER A 1 333 ? 8.785 10.050 4.310 1.00 94.12 333 SER A C 1
ATOM 2533 O O . SER A 1 333 ? 8.667 10.141 5.535 1.00 94.12 333 SER A O 1
ATOM 2535 N N . LYS A 1 334 ? 7.732 9.894 3.502 1.00 92.75 334 LYS A N 1
ATOM 2536 C CA . LYS A 1 334 ? 6.337 9.665 3.921 1.00 92.75 334 LYS A CA 1
ATOM 2537 C C . LYS A 1 334 ? 5.967 8.184 4.041 1.00 92.75 334 LYS A C 1
ATOM 2539 O O . LYS A 1 334 ? 4.834 7.849 4.370 1.00 92.75 334 LYS A O 1
ATOM 2544 N N . GLY A 1 335 ? 6.917 7.292 3.781 1.00 94.62 335 GLY A N 1
ATOM 2545 C CA . GLY A 1 335 ? 6.730 5.852 3.871 1.00 94.62 335 GLY A CA 1
ATOM 2546 C C . GLY A 1 335 ? 7.730 5.094 3.011 1.00 94.62 335 GLY A C 1
ATOM 2547 O O . GLY A 1 335 ? 8.552 5.692 2.315 1.00 94.62 335 GLY A O 1
ATOM 2548 N N . VAL A 1 336 ? 7.637 3.772 3.057 1.00 96.88 336 VAL A N 1
ATOM 2549 C CA . VAL A 1 336 ? 8.438 2.848 2.245 1.00 96.88 336 VAL A CA 1
ATOM 2550 C C . VAL A 1 336 ? 7.493 1.930 1.487 1.00 96.88 336 VAL A C 1
ATOM 2552 O O . VAL A 1 336 ? 6.436 1.572 2.001 1.00 96.88 336 VAL A O 1
ATOM 2555 N N . TYR A 1 337 ? 7.849 1.525 0.272 1.00 96.75 337 TYR A N 1
ATOM 2556 C CA . TYR A 1 337 ? 7.022 0.572 -0.448 1.00 96.75 337 TYR A CA 1
ATOM 2557 C C . TYR A 1 337 ? 7.239 -0.852 0.074 1.00 96.75 337 TYR A C 1
ATOM 2559 O O . TYR A 1 337 ? 8.306 -1.431 -0.120 1.00 96.75 337 TYR A O 1
ATOM 2567 N N . GLY A 1 338 ? 6.218 -1.436 0.710 1.00 95.12 338 GLY A N 1
ATOM 2568 C CA . GLY A 1 338 ? 6.292 -2.796 1.255 1.00 95.12 338 GLY A CA 1
ATOM 2569 C C . GLY A 1 338 ? 6.596 -3.880 0.215 1.00 95.12 338 GLY A C 1
ATOM 2570 O O . GLY A 1 338 ? 7.146 -4.914 0.577 1.00 95.12 338 GLY A O 1
ATOM 2571 N N . ALA A 1 339 ? 6.304 -3.638 -1.068 1.00 93.75 339 ALA A N 1
ATOM 2572 C CA . ALA A 1 339 ? 6.523 -4.626 -2.122 1.00 93.75 339 ALA A CA 1
ATOM 2573 C C . ALA A 1 339 ? 7.993 -4.925 -2.436 1.00 93.75 339 ALA A C 1
ATOM 2575 O O . ALA A 1 339 ? 8.307 -5.985 -2.972 1.00 93.75 339 ALA A O 1
ATOM 2576 N N . ASP A 1 340 ? 8.896 -4.019 -2.061 1.00 93.75 340 ASP A N 1
ATOM 2577 C CA . ASP A 1 340 ? 10.336 -4.227 -2.213 1.00 93.75 340 ASP A CA 1
ATOM 2578 C C . ASP A 1 340 ? 10.970 -4.881 -0.971 1.00 93.75 340 ASP A C 1
ATOM 2580 O O . ASP A 1 340 ? 12.182 -5.094 -0.951 1.00 93.75 340 ASP A O 1
ATOM 2584 N N . LEU A 1 341 ? 10.197 -5.163 0.084 1.00 94.50 341 LEU A N 1
ATOM 2585 C CA . LEU A 1 341 ? 10.712 -5.621 1.377 1.00 94.50 341 LEU A CA 1
ATOM 2586 C C . LEU A 1 341 ? 10.464 -7.113 1.601 1.00 94.50 341 LEU A C 1
ATOM 2588 O O . LEU A 1 341 ? 9.439 -7.661 1.198 1.00 94.50 341 LEU A O 1
ATOM 2592 N N . GLY A 1 342 ? 11.387 -7.752 2.317 1.00 90.31 342 GLY A N 1
ATOM 2593 C CA . GLY A 1 342 ? 11.275 -9.158 2.696 1.00 90.31 342 GLY A CA 1
ATOM 2594 C C . GLY A 1 342 ? 11.896 -9.452 4.064 1.00 90.31 342 GLY A C 1
ATOM 2595 O O . GLY A 1 342 ? 12.070 -8.540 4.875 1.00 90.31 342 GLY A O 1
ATOM 2596 N N . PRO A 1 343 ? 12.271 -10.714 4.337 1.00 89.25 343 PRO A N 1
ATOM 2597 C CA . PRO A 1 343 ? 12.785 -11.140 5.640 1.00 89.25 343 PRO A CA 1
ATOM 2598 C C . PRO A 1 343 ? 14.232 -10.704 5.911 1.00 89.25 343 PRO A C 1
ATOM 2600 O O . PRO A 1 343 ? 14.806 -11.089 6.930 1.00 89.25 343 PRO A O 1
ATOM 2603 N N . ASP A 1 344 ? 14.851 -9.934 5.012 1.00 91.00 344 ASP A N 1
ATOM 2604 C CA . ASP A 1 344 ? 16.210 -9.443 5.211 1.00 91.00 344 ASP A CA 1
ATOM 2605 C C . ASP A 1 344 ? 16.267 -8.553 6.469 1.00 91.00 344 ASP A C 1
ATOM 2607 O O . ASP A 1 344 ? 15.500 -7.591 6.575 1.00 91.00 344 ASP A O 1
ATOM 2611 N N . PRO A 1 345 ? 17.179 -8.806 7.427 1.00 89.19 345 PRO A N 1
ATOM 2612 C CA . PRO A 1 345 ? 17.278 -8.001 8.644 1.00 89.19 345 PRO A CA 1
ATOM 2613 C C . PRO A 1 345 ? 17.468 -6.500 8.388 1.00 89.19 345 PRO A C 1
ATOM 2615 O O . PRO A 1 345 ? 17.038 -5.679 9.204 1.00 89.19 345 PRO A O 1
ATOM 2618 N N . ARG A 1 346 ? 18.078 -6.126 7.255 1.00 90.56 346 ARG A N 1
ATOM 2619 C CA . ARG A 1 346 ? 18.276 -4.726 6.848 1.00 90.56 346 ARG A CA 1
ATOM 2620 C C . ARG A 1 346 ? 16.959 -4.029 6.506 1.00 90.56 346 ARG A C 1
ATOM 2622 O O . ARG A 1 346 ? 16.861 -2.814 6.664 1.00 90.56 346 ARG A O 1
ATOM 2629 N N . ASP A 1 347 ? 15.929 -4.781 6.119 1.00 92.88 347 ASP A N 1
ATOM 2630 C CA . ASP A 1 347 ? 14.597 -4.243 5.833 1.00 92.88 347 ASP A CA 1
ATOM 2631 C C . ASP A 1 347 ? 13.786 -3.968 7.105 1.00 92.88 347 ASP A C 1
ATOM 2633 O O . ASP A 1 347 ? 12.767 -3.286 7.035 1.00 92.88 347 ASP A O 1
ATOM 2637 N N . ARG A 1 348 ? 14.225 -4.431 8.286 1.00 88.00 348 ARG A N 1
ATOM 2638 C CA . ARG A 1 348 ? 13.455 -4.308 9.538 1.00 88.00 348 ARG A CA 1
ATOM 2639 C C . ARG A 1 348 ? 13.058 -2.868 9.854 1.00 88.00 348 ARG A C 1
ATOM 2641 O O . ARG A 1 348 ? 11.923 -2.630 10.259 1.00 88.00 348 ARG A O 1
ATOM 2648 N N . ILE A 1 349 ? 13.980 -1.919 9.680 1.00 87.00 349 ILE A N 1
ATOM 2649 C CA . ILE A 1 349 ? 13.718 -0.492 9.921 1.00 87.00 349 ILE A CA 1
ATOM 2650 C C . ILE A 1 349 ? 12.802 0.066 8.826 1.00 87.00 349 ILE A C 1
ATOM 2652 O O . ILE A 1 349 ? 11.855 0.788 9.128 1.00 87.00 349 ILE A O 1
ATOM 2656 N N . LEU A 1 350 ? 13.030 -0.314 7.570 1.00 93.12 350 LEU A N 1
ATOM 2657 C CA . LEU A 1 350 ? 12.224 0.121 6.430 1.00 93.12 350 LEU A CA 1
ATOM 2658 C C . LEU A 1 350 ? 10.760 -0.336 6.556 1.00 93.12 350 LEU A C 1
ATOM 2660 O O . LEU A 1 350 ? 9.839 0.463 6.384 1.00 93.12 350 LEU A O 1
ATOM 2664 N N . ALA A 1 351 ? 10.544 -1.587 6.969 1.00 92.19 351 ALA A N 1
ATOM 2665 C CA . ALA A 1 351 ? 9.228 -2.186 7.177 1.00 92.19 351 ALA A CA 1
ATOM 2666 C C . ALA A 1 351 ? 8.399 -1.448 8.241 1.00 92.19 351 ALA A C 1
ATOM 2668 O O . ALA A 1 351 ? 7.170 -1.434 8.174 1.00 92.19 351 ALA A O 1
ATOM 2669 N N . THR A 1 352 ? 9.047 -0.754 9.188 1.00 88.25 352 THR A N 1
ATOM 2670 C CA . THR A 1 352 ? 8.331 0.070 10.178 1.00 88.25 352 THR A CA 1
ATOM 2671 C C . THR A 1 352 ? 7.541 1.220 9.557 1.00 88.25 352 THR A C 1
ATOM 2673 O O . THR A 1 352 ? 6.583 1.684 10.174 1.00 88.25 352 THR A O 1
ATOM 2676 N N . LYS A 1 353 ? 7.914 1.642 8.341 1.00 91.06 353 LYS A N 1
ATOM 2677 C CA . LYS A 1 353 ? 7.299 2.736 7.583 1.00 91.06 353 LYS A CA 1
ATOM 2678 C C . LYS A 1 353 ? 6.485 2.260 6.371 1.00 91.06 353 LYS A C 1
ATOM 2680 O O . LYS A 1 353 ? 6.088 3.092 5.560 1.00 91.06 353 LYS A O 1
ATOM 2685 N N . ALA A 1 354 ? 6.247 0.955 6.222 1.00 93.88 354 ALA A N 1
ATOM 2686 C CA . ALA A 1 354 ? 5.638 0.398 5.011 1.00 93.88 354 ALA A CA 1
ATOM 2687 C C . ALA A 1 354 ? 4.109 0.562 4.925 1.00 93.88 354 ALA A C 1
ATOM 2689 O O . ALA A 1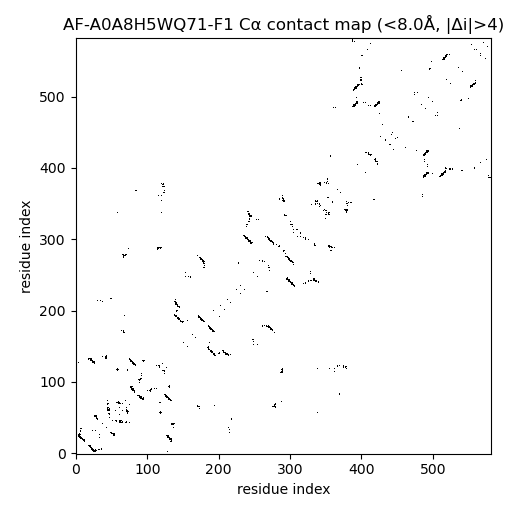 354 ? 3.552 0.617 3.832 1.00 93.88 354 ALA A O 1
ATOM 2690 N N . PHE A 1 355 ? 3.433 0.647 6.074 1.00 93.19 355 PHE A N 1
ATOM 2691 C CA . PHE A 1 355 ? 1.965 0.592 6.164 1.00 93.19 355 PHE A CA 1
ATOM 2692 C C . PHE A 1 355 ? 1.327 1.872 6.721 1.00 93.19 355 PHE A C 1
ATOM 2694 O O . PHE A 1 355 ? 0.125 1.898 6.977 1.00 93.19 355 PHE A O 1
ATOM 2701 N N . GLY A 1 356 ? 2.117 2.929 6.934 1.00 88.44 356 GLY A N 1
ATOM 2702 C CA . GLY A 1 356 ? 1.650 4.168 7.560 1.00 88.44 356 GLY A CA 1
ATOM 2703 C C . GLY A 1 356 ? 0.925 3.900 8.894 1.00 88.44 356 GLY A C 1
ATOM 2704 O O . GLY A 1 356 ? 1.455 3.136 9.708 1.00 88.44 356 GLY A O 1
ATOM 2705 N N . PRO A 1 357 ? -0.277 4.468 9.118 1.00 83.62 357 PRO A N 1
ATOM 2706 C CA . PRO A 1 357 ? -1.029 4.296 10.369 1.00 83.62 357 PRO A CA 1
ATOM 2707 C C . PRO A 1 357 ? -1.505 2.852 10.620 1.00 83.62 357 PRO A C 1
ATOM 2709 O O . PRO A 1 357 ? -1.808 2.481 11.750 1.00 83.62 357 PRO A O 1
ATOM 2712 N N . ASN A 1 358 ? -1.538 1.998 9.594 1.00 90.19 358 ASN A N 1
ATOM 2713 C CA . ASN A 1 358 ? -2.228 0.703 9.647 1.00 90.19 358 ASN A CA 1
ATOM 2714 C C . ASN A 1 358 ? -1.389 -0.440 10.222 1.00 90.19 358 ASN A C 1
ATOM 2716 O O . ASN A 1 358 ? -1.876 -1.560 10.398 1.00 90.19 358 ASN A O 1
ATOM 2720 N N . ARG A 1 359 ? -0.110 -0.184 10.508 1.00 89.31 359 ARG A N 1
ATOM 2721 C CA . ARG A 1 359 ? 0.844 -1.220 10.911 1.00 89.31 359 ARG A CA 1
ATOM 2722 C C . ARG A 1 359 ? 0.390 -1.982 12.157 1.00 89.31 359 ARG A C 1
ATOM 2724 O O . ARG A 1 359 ? 0.487 -3.205 12.174 1.00 89.31 359 ARG A O 1
ATOM 2731 N N . ARG A 1 360 ? -0.103 -1.289 13.191 1.00 86.88 360 ARG A N 1
ATOM 2732 C CA . ARG A 1 360 ? -0.536 -1.930 14.446 1.00 86.88 360 ARG A CA 1
ATOM 2733 C C . ARG A 1 360 ? -1.693 -2.902 14.206 1.00 86.88 360 ARG A C 1
ATOM 2735 O O . ARG A 1 360 ? -1.637 -4.034 14.684 1.00 86.88 360 ARG A O 1
ATOM 2742 N N . ARG A 1 361 ? -2.681 -2.491 13.404 1.00 88.62 361 ARG A N 1
ATOM 2743 C CA . ARG A 1 361 ? -3.819 -3.328 12.992 1.00 88.62 361 ARG A CA 1
ATOM 2744 C C . ARG A 1 361 ? -3.366 -4.581 12.254 1.00 88.62 361 ARG A C 1
ATOM 2746 O O . ARG A 1 361 ? -3.780 -5.678 12.612 1.00 88.62 361 ARG A O 1
ATOM 2753 N N . LEU A 1 362 ? -2.457 -4.432 11.292 1.00 93.75 362 LEU A N 1
ATOM 2754 C CA . LEU A 1 362 ? -1.918 -5.564 10.536 1.00 93.75 362 LEU A CA 1
ATOM 2755 C C . LEU A 1 362 ? -1.149 -6.549 11.419 1.00 93.75 362 LEU A C 1
ATOM 2757 O O . LEU A 1 362 ? -1.278 -7.753 11.228 1.00 93.75 362 LEU A O 1
ATOM 2761 N N . VAL A 1 363 ? -0.374 -6.064 12.393 1.00 90.62 363 VAL A N 1
ATOM 2762 C CA . VAL A 1 363 ? 0.366 -6.945 13.310 1.00 90.62 363 VAL A CA 1
ATOM 2763 C C . VAL A 1 363 ? -0.583 -7.739 14.212 1.00 90.62 363 VAL A C 1
ATOM 2765 O O . VAL A 1 363 ? -0.395 -8.947 14.340 1.00 90.62 363 VAL A O 1
ATOM 2768 N N . LYS A 1 364 ? -1.620 -7.101 14.777 1.00 87.75 364 LYS A N 1
ATOM 2769 C CA . LYS A 1 364 ? -2.667 -7.806 15.542 1.00 87.75 364 LYS A CA 1
ATOM 2770 C C . LYS A 1 364 ? -3.340 -8.884 14.685 1.00 87.75 364 LYS A C 1
ATOM 2772 O O . LYS A 1 364 ? -3.434 -10.034 15.095 1.00 87.75 364 LYS A O 1
ATOM 2777 N N . LEU A 1 365 ? -3.732 -8.535 13.458 1.00 92.12 365 LEU A N 1
ATOM 2778 C CA . LEU A 1 365 ? -4.369 -9.477 12.537 1.00 92.12 365 LEU A CA 1
ATOM 2779 C C . LEU A 1 365 ? -3.435 -10.647 12.184 1.00 92.12 365 LEU A C 1
ATOM 2781 O O . LEU A 1 365 ? -3.852 -11.801 12.139 1.00 92.12 365 LEU A O 1
ATOM 2785 N N . LYS A 1 366 ? -2.142 -10.367 11.993 1.00 92.81 366 LYS A N 1
ATOM 2786 C CA . LYS A 1 366 ? -1.126 -11.375 11.673 1.00 92.81 366 LYS A CA 1
ATOM 2787 C C . LYS A 1 366 ? -0.948 -12.389 12.805 1.00 92.81 366 LYS A C 1
ATOM 2789 O O . LYS A 1 366 ? -0.739 -13.560 12.522 1.00 92.81 366 LYS A O 1
ATOM 2794 N N . GLN A 1 367 ? -1.080 -11.970 14.065 1.00 90.25 367 GLN A N 1
ATOM 2795 C CA . GLN A 1 367 ? -1.044 -12.879 15.218 1.00 90.25 367 GLN A CA 1
ATOM 2796 C C . GLN A 1 367 ? -2.229 -13.854 15.240 1.00 90.25 367 GLN A C 1
ATOM 2798 O O . GLN A 1 367 ? -2.085 -14.954 15.759 1.00 90.25 367 GLN A O 1
ATOM 2803 N N . VAL A 1 368 ? -3.372 -13.477 14.661 1.00 90.12 368 VAL A N 1
ATOM 2804 C CA . VAL A 1 368 ? -4.552 -14.349 14.560 1.00 90.12 368 VAL A CA 1
ATOM 2805 C C . VAL A 1 368 ? -4.413 -15.329 13.393 1.00 90.12 368 VAL A C 1
ATOM 2807 O O . VAL A 1 368 ? -4.596 -16.527 13.581 1.00 90.12 368 VAL A O 1
ATOM 2810 N N . PHE A 1 369 ? -4.051 -14.834 12.205 1.00 92.50 369 PHE A N 1
ATOM 2811 C CA . PHE A 1 369 ? -4.058 -15.618 10.959 1.00 92.50 369 PHE A CA 1
ATOM 2812 C C . PHE A 1 369 ? -2.742 -16.335 10.638 1.00 92.50 369 PHE A C 1
ATOM 2814 O O . PHE A 1 369 ? -2.711 -17.241 9.813 1.00 92.50 369 PHE A O 1
ATOM 2821 N N . ASP A 1 370 ? -1.637 -15.953 11.275 1.00 94.06 370 ASP A N 1
ATOM 2822 C CA . ASP A 1 370 ? -0.363 -16.661 11.157 1.00 94.06 370 ASP A CA 1
ATOM 2823 C C . ASP A 1 370 ? 0.513 -16.463 12.416 1.00 94.06 370 ASP A C 1
ATOM 2825 O O . ASP A 1 370 ? 1.594 -15.863 12.350 1.00 94.06 370 ASP A O 1
ATOM 2829 N N . PRO A 1 371 ? 0.080 -16.980 13.587 1.00 90.31 371 PRO A N 1
ATOM 2830 C CA . PRO A 1 371 ? 0.798 -16.844 14.859 1.00 90.31 371 PRO A CA 1
ATOM 2831 C C . PRO A 1 371 ? 2.193 -17.477 14.832 1.00 90.31 371 PRO A C 1
ATOM 2833 O O . PRO A 1 371 ? 3.061 -17.110 15.622 1.00 90.31 371 PRO A O 1
ATOM 2836 N N . LYS A 1 372 ? 2.412 -18.447 13.937 1.00 91.06 372 LYS A N 1
ATOM 2837 C CA . LYS A 1 372 ? 3.687 -19.157 13.776 1.00 91.06 372 LYS A CA 1
ATOM 2838 C C . LYS A 1 372 ? 4.601 -18.509 12.735 1.00 91.06 372 LYS A C 1
ATOM 2840 O O . LYS A 1 372 ? 5.709 -19.000 12.536 1.00 91.06 372 LYS A O 1
ATOM 2845 N N . ASN A 1 373 ? 4.158 -17.421 12.100 1.00 91.19 373 ASN A N 1
ATOM 2846 C CA . ASN A 1 373 ? 4.886 -16.708 11.055 1.00 91.19 373 ASN A CA 1
ATOM 2847 C C . ASN A 1 373 ? 5.363 -17.637 9.916 1.00 91.19 373 ASN A C 1
ATOM 2849 O O . ASN A 1 373 ? 6.509 -17.556 9.475 1.00 91.19 373 ASN A O 1
ATOM 2853 N N . ILE A 1 374 ? 4.484 -18.535 9.458 1.00 94.62 374 ILE A N 1
ATOM 2854 C CA . ILE A 1 374 ? 4.690 -19.431 8.310 1.00 94.62 374 ILE A CA 1
ATOM 2855 C C . ILE A 1 374 ? 4.991 -18.607 7.048 1.00 94.62 374 ILE A C 1
ATOM 2857 O O . ILE A 1 374 ? 5.889 -18.936 6.273 1.00 94.62 374 ILE A O 1
ATOM 2861 N N . LEU A 1 375 ? 4.280 -17.494 6.858 1.00 93.44 375 LEU A N 1
ATOM 2862 C CA . LEU A 1 375 ? 4.429 -16.582 5.723 1.00 93.44 375 LEU A CA 1
ATOM 2863 C C . LEU A 1 375 ? 5.500 -15.523 6.030 1.00 93.44 375 LEU A C 1
ATOM 2865 O O . LEU A 1 375 ? 5.204 -14.333 6.108 1.00 93.44 375 LEU A O 1
ATOM 2869 N N . ALA A 1 376 ? 6.746 -15.961 6.234 1.00 90.25 376 ALA A N 1
ATOM 2870 C CA . ALA A 1 376 ? 7.849 -15.097 6.670 1.00 90.25 376 ALA A CA 1
ATOM 2871 C C . ALA A 1 376 ? 8.501 -14.263 5.548 1.00 90.25 376 ALA A C 1
ATOM 2873 O O . ALA A 1 376 ? 9.255 -13.339 5.838 1.00 90.25 376 ALA A O 1
ATOM 2874 N N . TYR A 1 377 ? 8.252 -14.592 4.276 1.00 90.25 377 TYR A N 1
ATOM 2875 C CA . TYR A 1 377 ? 8.939 -13.983 3.124 1.00 90.25 377 TYR A CA 1
ATOM 2876 C C . TYR A 1 377 ? 8.249 -12.731 2.555 1.00 90.25 377 TYR A C 1
ATOM 2878 O O . TYR A 1 377 ? 8.652 -12.215 1.515 1.00 90.25 377 TYR A O 1
ATOM 2886 N N . THR A 1 378 ? 7.212 -12.239 3.227 1.00 89.06 378 THR A N 1
ATOM 2887 C CA . THR A 1 378 ? 6.505 -10.996 2.898 1.00 89.06 378 THR A CA 1
ATOM 2888 C C . THR A 1 378 ? 7.147 -9.790 3.587 1.00 89.06 378 THR A C 1
ATOM 2890 O O . THR A 1 378 ? 8.068 -9.933 4.393 1.00 89.06 378 THR A O 1
ATOM 2893 N N . CYS A 1 379 ? 6.637 -8.583 3.306 1.00 92.88 379 CYS A N 1
ATOM 2894 C CA . CYS A 1 379 ? 6.989 -7.394 4.078 1.00 92.88 379 CYS A CA 1
ATOM 2895 C C . CYS A 1 379 ? 6.764 -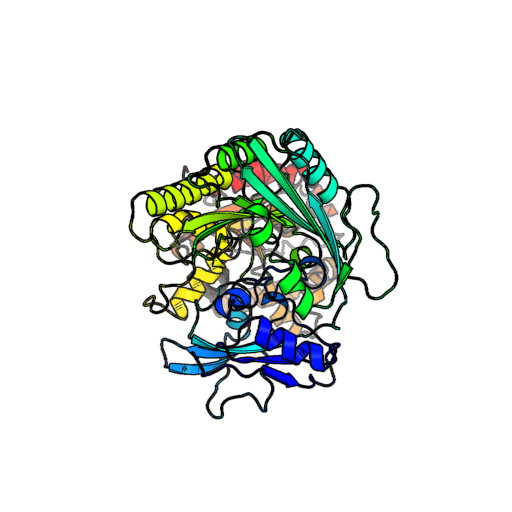7.660 5.582 1.00 92.88 379 CYS A C 1
ATOM 2897 O O . CYS A 1 379 ? 5.618 -7.920 5.971 1.00 92.88 379 CYS A O 1
ATOM 2899 N N . PRO A 1 380 ? 7.810 -7.563 6.427 1.00 90.88 380 PRO A N 1
ATOM 2900 C CA . PRO A 1 380 ? 7.712 -7.937 7.831 1.00 90.88 380 PRO A CA 1
ATOM 2901 C C . PRO A 1 380 ? 6.694 -7.102 8.613 1.00 90.88 380 PRO A C 1
ATOM 2903 O O . PRO A 1 380 ? 6.755 -5.870 8.637 1.00 90.88 380 PRO A O 1
ATOM 2906 N N . LEU A 1 381 ? 5.813 -7.781 9.346 1.00 90.38 381 LEU A N 1
ATOM 2907 C CA . LEU A 1 381 ? 4.894 -7.179 10.309 1.00 90.38 381 LEU A CA 1
ATOM 2908 C C . LEU A 1 381 ? 5.420 -7.423 11.725 1.00 90.38 381 LEU A C 1
ATOM 2910 O O . LEU A 1 381 ? 5.262 -8.498 12.290 1.00 90.38 381 LEU A O 1
ATOM 2914 N N . THR A 1 382 ? 6.074 -6.417 12.308 1.00 74.94 382 THR A N 1
ATOM 2915 C CA . THR A 1 382 ? 6.633 -6.506 13.668 1.00 74.94 382 THR A CA 1
ATOM 2916 C C . THR A 1 382 ? 6.051 -5.431 14.580 1.00 74.94 382 THR A C 1
ATOM 2918 O O . THR A 1 382 ? 5.743 -4.338 14.109 1.00 74.94 382 THR A O 1
ATOM 2921 N N . LEU A 1 383 ? 5.982 -5.692 15.891 1.00 68.69 383 LEU A N 1
ATOM 2922 C CA . LEU A 1 383 ? 5.683 -4.663 16.904 1.00 68.69 383 LEU A CA 1
ATOM 2923 C C . LEU A 1 383 ? 6.890 -3.756 17.206 1.00 68.69 383 LEU A C 1
ATOM 2925 O O . LEU A 1 383 ? 6.756 -2.716 17.846 1.00 68.69 383 LEU A O 1
ATOM 2929 N N . THR A 1 384 ? 8.094 -4.127 16.753 1.00 67.44 384 THR A N 1
ATOM 2930 C CA . THR A 1 384 ? 9.330 -3.412 17.097 1.00 67.44 384 THR A CA 1
ATOM 2931 C C . THR A 1 384 ? 9.282 -1.955 16.647 1.00 67.44 384 THR A C 1
ATOM 2933 O O . THR A 1 384 ? 9.145 -1.660 15.462 1.00 67.44 384 THR A O 1
ATOM 2936 N N . GLY A 1 385 ? 9.462 -1.028 17.584 1.00 61.75 385 GLY A N 1
ATOM 2937 C CA . GLY A 1 385 ? 9.497 0.397 17.264 1.00 61.75 385 GLY A CA 1
ATOM 2938 C C . GLY A 1 385 ? 8.127 1.052 17.104 1.00 61.75 385 GLY A C 1
ATOM 2939 O O . GLY A 1 385 ? 8.103 2.239 16.803 1.00 61.75 385 GLY A O 1
ATOM 2940 N N . LEU A 1 386 ? 7.018 0.336 17.332 1.00 67.25 386 LEU A N 1
ATOM 2941 C CA . LEU A 1 386 ? 5.737 0.998 17.574 1.00 67.25 386 LEU A CA 1
ATOM 2942 C C . LEU A 1 386 ? 5.782 1.716 18.937 1.00 67.25 386 LEU A C 1
ATOM 2944 O O . LEU A 1 386 ? 6.379 1.181 19.879 1.00 67.25 386 LEU A O 1
ATOM 2948 N N . PRO A 1 387 ? 5.187 2.915 19.059 1.00 66.69 387 PRO A N 1
ATOM 2949 C CA . PRO A 1 387 ? 4.959 3.523 20.364 1.00 66.69 387 PRO A CA 1
ATOM 2950 C C . PRO A 1 387 ? 4.018 2.631 21.188 1.00 66.69 387 PRO A C 1
ATOM 2952 O O . PRO A 1 387 ? 3.201 1.895 20.628 1.00 66.69 387 PRO A O 1
ATOM 2955 N N . GLN A 1 388 ? 4.104 2.675 22.516 1.00 77.06 388 GLN A N 1
ATOM 2956 C CA . GLN A 1 388 ? 3.097 2.024 23.362 1.00 77.06 388 GLN A CA 1
ATOM 2957 C C . GLN A 1 388 ? 1.716 2.623 23.031 1.00 77.06 388 GLN A C 1
ATOM 2959 O O . GLN A 1 388 ? 1.641 3.821 22.754 1.00 77.06 388 GLN A O 1
ATOM 2964 N N . LYS A 1 389 ? 0.641 1.812 22.986 1.00 85.62 389 LYS A N 1
ATOM 2965 C CA . LYS A 1 389 ? -0.713 2.355 22.732 1.00 85.62 389 LYS A CA 1
ATOM 2966 C C . LYS A 1 389 ? -0.999 3.417 23.797 1.00 85.62 389 LYS A C 1
ATOM 2968 O O . LYS A 1 389 ? -0.645 3.201 24.953 1.00 85.62 389 LYS A O 1
ATOM 2973 N N . LEU A 1 390 ? -1.612 4.536 23.437 1.00 89.75 390 LEU A N 1
ATOM 2974 C CA . LEU A 1 390 ? -2.038 5.560 24.385 1.00 89.75 390 LEU A CA 1
ATOM 2975 C C . LEU A 1 390 ? -3.563 5.574 24.465 1.00 89.75 390 LEU A C 1
ATOM 2977 O O . LEU A 1 390 ? -4.247 5.717 23.459 1.00 89.75 390 LEU A O 1
ATOM 2981 N N . VAL A 1 391 ? -4.101 5.442 25.668 1.00 90.56 391 VAL A N 1
ATOM 2982 C CA . VAL A 1 391 ? -5.534 5.499 25.943 1.00 90.56 391 VAL A CA 1
ATOM 2983 C C . VAL A 1 391 ? -5.787 6.749 26.775 1.00 90.56 391 VAL A C 1
ATOM 2985 O O . VAL A 1 391 ? -5.288 6.871 27.894 1.00 90.56 391 VAL A O 1
ATOM 2988 N N . VAL A 1 392 ? -6.537 7.696 26.216 1.00 91.25 392 VAL A N 1
ATOM 2989 C CA . VAL A 1 392 ? -6.878 8.965 26.860 1.00 91.25 392 VAL A CA 1
ATOM 2990 C C . VAL A 1 392 ? -8.354 8.956 27.223 1.00 91.25 392 VAL A C 1
ATOM 2992 O O . VAL A 1 392 ? -9.233 9.062 26.371 1.00 91.25 392 VAL A O 1
ATOM 2995 N N . ILE A 1 393 ? -8.632 8.863 28.514 1.00 89.44 393 ILE A N 1
ATOM 2996 C CA . ILE A 1 393 ? -9.980 8.975 29.052 1.00 89.44 393 ILE A CA 1
ATOM 2997 C C . ILE A 1 393 ? -10.289 10.456 29.246 1.00 89.44 393 ILE A C 1
ATOM 2999 O O . ILE A 1 393 ? -9.626 11.140 30.030 1.00 89.44 393 ILE A O 1
ATOM 3003 N N . VAL A 1 394 ? -11.310 10.945 28.546 1.00 89.12 394 VAL A N 1
ATOM 3004 C CA . VAL A 1 394 ? -11.740 12.344 28.601 1.00 89.12 394 VAL A CA 1
ATOM 3005 C C . VAL A 1 394 ? -12.934 12.471 29.544 1.00 89.12 394 VAL A C 1
ATOM 3007 O O . VAL A 1 394 ? -14.047 12.035 29.232 1.00 89.12 394 VAL A O 1
ATOM 3010 N N . THR A 1 395 ? -12.699 13.072 30.710 1.00 86.88 395 THR A N 1
ATOM 3011 C CA . THR A 1 395 ? -13.704 13.275 31.767 1.00 86.88 395 THR A CA 1
ATOM 3012 C C . THR A 1 395 ? -14.074 14.748 31.910 1.00 86.88 395 THR A C 1
ATOM 3014 O O . THR A 1 395 ? -13.490 15.614 31.265 1.00 86.88 395 THR A O 1
ATOM 3017 N N . GLY A 1 396 ? -15.099 15.049 32.706 1.00 77.81 396 GLY A N 1
ATOM 3018 C CA . GLY A 1 396 ? -15.585 16.414 32.913 1.00 77.81 396 GLY A CA 1
ATOM 3019 C C . GLY A 1 396 ? -17.100 16.485 33.063 1.00 77.81 396 GLY A C 1
ATOM 3020 O O . GLY A 1 396 ? -17.816 15.542 32.708 1.00 77.81 396 GLY A O 1
ATOM 3021 N N . GLU A 1 397 ? -17.594 17.615 33.557 1.00 75.38 397 GLU A N 1
ATOM 3022 C CA . GLU A 1 397 ? -19.022 17.843 33.804 1.00 75.38 397 GLU A CA 1
ATOM 3023 C C . GLU A 1 397 ? -19.859 17.885 32.518 1.00 75.38 397 GLU A C 1
ATOM 3025 O O . GLU A 1 397 ? -19.353 17.854 31.387 1.00 75.38 397 GLU A O 1
ATOM 3030 N N . HIS A 1 398 ? -21.182 17.907 32.663 1.00 74.44 398 HIS A N 1
ATOM 3031 C CA . HIS A 1 398 ? -22.046 18.129 31.516 1.00 74.44 398 HIS A CA 1
ATOM 3032 C C . HIS A 1 398 ? -21.795 19.513 30.885 1.00 74.44 398 HIS A C 1
ATOM 3034 O O . HIS A 1 398 ? -21.525 20.485 31.579 1.00 74.44 398 HIS A O 1
ATOM 3040 N N . GLY A 1 399 ? -21.855 19.601 29.553 1.00 70.69 399 GLY A N 1
ATOM 3041 C CA . GLY A 1 399 ? -21.726 20.870 28.833 1.00 70.69 399 GLY A CA 1
ATOM 3042 C C . GLY A 1 399 ? -20.296 21.390 28.644 1.00 70.69 399 GLY A C 1
ATOM 3043 O O . GLY A 1 399 ? -20.131 22.352 27.905 1.00 70.69 399 GLY A O 1
ATOM 3044 N N . VAL A 1 400 ? -19.270 20.745 29.217 1.00 81.25 400 VAL A N 1
ATOM 3045 C CA . VAL A 1 400 ? -17.865 21.223 29.165 1.00 81.25 400 VAL A CA 1
ATOM 3046 C C . VAL A 1 400 ? -17.142 21.022 27.829 1.00 81.25 400 VAL A C 1
ATOM 3048 O O . VAL A 1 400 ? -16.040 21.515 27.677 1.00 81.25 400 VAL A O 1
ATOM 3051 N N . GLY A 1 401 ? -17.708 20.276 26.871 1.00 82.38 401 GLY A N 1
ATOM 3052 C CA . GLY A 1 401 ? -17.073 20.081 25.555 1.00 82.38 401 GLY A CA 1
ATOM 3053 C C . GLY A 1 401 ? -16.171 18.846 25.397 1.00 82.38 401 GLY A C 1
ATOM 3054 O O . GLY A 1 401 ? -15.379 18.800 24.466 1.00 82.38 401 GLY A O 1
ATOM 3055 N N . LYS A 1 402 ? -16.312 17.803 26.230 1.00 86.44 402 LYS A N 1
ATOM 3056 C CA . LYS A 1 402 ? -15.493 16.565 26.161 1.00 86.44 402 LYS A CA 1
ATOM 3057 C C . LYS A 1 402 ? -15.331 15.975 24.752 1.00 86.44 402 LYS A C 1
ATOM 3059 O O . LYS A 1 402 ? -14.209 15.750 24.315 1.00 86.44 402 LYS A O 1
ATOM 3064 N N . ASP A 1 403 ? -16.441 15.730 24.049 1.00 84.50 403 ASP A N 1
ATOM 3065 C CA . ASP A 1 403 ? -16.419 15.134 22.703 1.00 84.50 403 ASP A CA 1
ATOM 3066 C C . ASP A 1 403 ? -15.766 16.077 21.682 1.00 84.50 403 ASP A C 1
ATOM 3068 O O . ASP A 1 403 ? -15.055 15.637 20.784 1.00 84.50 403 ASP A O 1
ATOM 3072 N N . TYR A 1 404 ? -15.973 17.384 21.841 1.00 86.44 404 TYR A N 1
ATOM 3073 C CA . TYR A 1 404 ? -15.357 18.409 21.004 1.00 86.44 404 TYR A CA 1
ATOM 3074 C C . TYR A 1 404 ? -13.829 18.424 21.181 1.00 86.44 404 TYR A C 1
ATOM 3076 O O . TYR A 1 404 ? -13.099 18.293 20.198 1.00 86.44 404 TYR A O 1
ATOM 3084 N N . CYS A 1 405 ? -13.339 18.456 22.426 1.00 89.25 405 CYS A N 1
ATOM 3085 C CA . CYS A 1 405 ? -11.907 18.381 22.714 1.00 89.25 405 CYS A CA 1
ATOM 3086 C C . CYS A 1 405 ? -11.286 17.067 22.223 1.00 89.25 405 CYS A C 1
ATOM 3088 O O . CYS A 1 405 ? -10.246 17.097 21.572 1.00 89.25 405 CYS A O 1
ATOM 3090 N N . ALA A 1 406 ? -11.934 15.924 22.478 1.00 90.62 406 ALA A N 1
ATOM 3091 C CA . ALA A 1 406 ? -11.443 14.612 22.053 1.00 90.62 406 ALA A CA 1
ATOM 3092 C C . ALA A 1 406 ? -11.274 14.515 20.527 1.00 90.62 406 ALA A C 1
ATOM 3094 O O . ALA A 1 406 ? -10.257 14.007 20.055 1.00 90.62 406 ALA A O 1
ATOM 3095 N N . ASN A 1 407 ? -12.227 15.049 19.755 1.00 89.88 407 ASN A N 1
ATOM 3096 C CA . ASN A 1 407 ? -12.145 15.070 18.293 1.00 89.88 407 ASN A CA 1
ATOM 3097 C C . ASN A 1 407 ? -10.995 15.953 17.784 1.00 89.88 407 ASN A C 1
ATOM 3099 O O . ASN A 1 407 ? -10.238 15.520 16.914 1.00 89.88 407 ASN A O 1
ATOM 3103 N N . ILE A 1 408 ? -10.805 17.149 18.355 1.00 90.00 408 ILE A N 1
ATOM 3104 C CA . ILE A 1 408 ? -9.677 18.023 17.987 1.00 90.00 408 ILE A CA 1
ATOM 3105 C C . ILE A 1 408 ? -8.340 17.378 18.370 1.00 90.00 408 ILE A C 1
ATOM 3107 O O . ILE A 1 408 ? -7.412 17.350 17.563 1.00 90.00 408 ILE A O 1
ATOM 3111 N N . TRP A 1 409 ? -8.225 16.816 19.575 1.00 94.38 409 TRP A N 1
ATOM 3112 C CA . TRP A 1 409 ? -7.005 16.135 20.014 1.00 94.38 409 TRP A CA 1
ATOM 3113 C C . TRP A 1 409 ? -6.684 14.920 19.139 1.00 94.38 409 TRP A C 1
ATOM 3115 O O . TRP A 1 409 ? -5.528 14.740 18.756 1.00 94.38 409 TRP A O 1
ATOM 3125 N N . SER A 1 410 ? -7.690 14.132 18.752 1.00 92.06 410 SER A N 1
ATOM 3126 C CA . SER A 1 410 ? -7.524 13.032 17.796 1.00 92.06 410 SER A CA 1
ATOM 3127 C C . SER A 1 410 ? -7.006 13.523 16.441 1.00 92.06 410 SER A C 1
ATOM 3129 O O . SER A 1 410 ? -6.064 12.944 15.897 1.00 92.06 410 SER A O 1
ATOM 3131 N N . ALA A 1 411 ? -7.539 14.638 15.927 1.00 87.44 411 ALA A N 1
ATOM 3132 C CA . ALA A 1 411 ? -7.043 15.255 14.698 1.00 87.44 411 ALA A CA 1
ATOM 3133 C C . ALA A 1 411 ? -5.574 15.704 14.819 1.00 87.44 411 ALA A C 1
ATOM 3135 O O . ALA A 1 411 ? -4.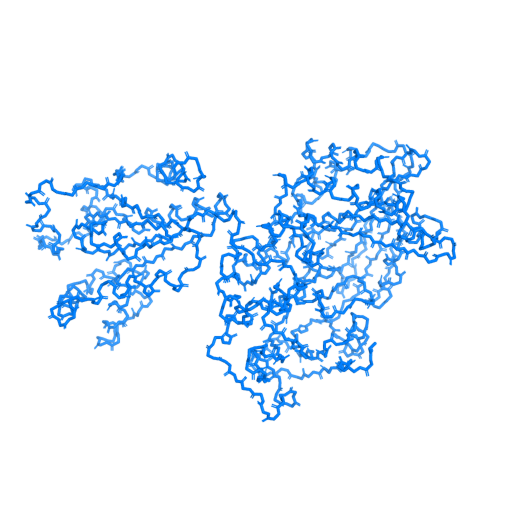792 15.470 13.897 1.00 87.44 411 ALA A O 1
ATOM 3136 N N . VAL A 1 412 ? -5.162 16.260 15.967 1.00 89.56 412 VAL A N 1
ATOM 3137 C CA . VAL A 1 412 ? -3.751 16.601 16.232 1.00 89.56 412 VAL A CA 1
ATOM 3138 C C . VAL A 1 412 ? -2.860 15.360 16.138 1.00 89.56 412 VAL A C 1
ATOM 3140 O O . VAL A 1 412 ? -1.848 15.396 15.443 1.00 89.56 412 VAL A O 1
ATOM 3143 N N . PHE A 1 413 ? -3.227 14.236 16.761 1.00 88.50 413 PHE A N 1
ATOM 3144 C CA . PHE A 1 413 ? -2.426 13.005 16.673 1.00 88.50 413 PHE A CA 1
ATOM 3145 C C . PHE A 1 413 ? -2.271 12.494 15.234 1.00 88.50 413 PHE A C 1
ATOM 3147 O O . PHE A 1 413 ? -1.167 12.098 14.849 1.00 88.50 413 PHE A O 1
ATOM 3154 N N . LYS A 1 414 ? -3.330 12.591 14.419 1.00 81.81 414 LYS A N 1
ATOM 3155 C CA . LYS A 1 414 ? -3.283 12.249 12.987 1.00 81.81 414 LYS A CA 1
ATOM 3156 C C . LYS A 1 414 ? -2.305 13.134 12.213 1.00 81.81 414 LYS A C 1
ATOM 3158 O O . LYS A 1 414 ? -1.543 12.623 11.396 1.00 81.81 414 LYS A O 1
ATOM 3163 N N . VAL A 1 415 ? -2.245 14.435 12.517 1.00 79.06 415 VAL A N 1
ATOM 3164 C CA . VAL A 1 415 ? -1.260 15.366 11.924 1.00 79.06 415 VAL A CA 1
ATOM 3165 C C . VAL A 1 415 ? 0.180 14.967 12.269 1.00 79.06 415 VAL A C 1
ATOM 3167 O O . VAL A 1 415 ? 1.066 15.066 11.420 1.00 79.06 415 VAL A O 1
ATOM 3170 N N . TYR A 1 416 ? 0.415 14.457 13.479 1.00 77.94 416 TYR A N 1
ATOM 3171 C CA . TYR A 1 416 ? 1.718 13.926 13.903 1.00 77.94 416 TYR A CA 1
ATOM 3172 C C . TYR A 1 416 ? 2.015 12.510 13.368 1.00 77.94 416 TYR A C 1
ATOM 3174 O O . TYR A 1 416 ? 3.068 11.948 13.669 1.00 77.94 416 TYR A O 1
ATOM 3182 N N . GLY A 1 417 ? 1.129 11.945 12.540 1.00 71.06 417 GLY A N 1
ATOM 3183 C CA . GLY A 1 417 ? 1.322 10.655 11.877 1.00 71.06 417 GLY A CA 1
ATOM 3184 C C . GLY A 1 417 ? 0.926 9.437 12.712 1.00 71.06 417 GLY A C 1
ATOM 3185 O O . GLY A 1 417 ? 1.295 8.322 12.346 1.00 71.06 417 GLY A O 1
ATOM 3186 N N . TYR A 1 418 ? 0.192 9.629 13.811 1.00 82.19 418 TYR A N 1
ATOM 3187 C CA . TYR A 1 418 ? -0.349 8.540 14.625 1.00 82.19 418 TYR A CA 1
ATOM 3188 C C . TYR A 1 418 ? -1.782 8.207 14.208 1.00 82.19 418 TYR A C 1
ATOM 3190 O O . TYR A 1 418 ? -2.597 9.102 13.978 1.00 82.19 418 TYR A O 1
ATOM 3198 N N . SER A 1 419 ? -2.117 6.917 14.172 1.00 81.88 419 SER A N 1
ATOM 3199 C CA . SER A 1 419 ? -3.518 6.504 14.051 1.00 81.88 419 SER A CA 1
ATOM 3200 C C . SER A 1 419 ? -4.278 6.873 15.329 1.00 81.88 419 SER A C 1
ATOM 3202 O O . SER A 1 419 ? -3.787 6.657 16.441 1.00 81.88 419 SER A O 1
ATOM 3204 N N . SER A 1 420 ? -5.469 7.459 15.191 1.00 87.56 420 SER A N 1
ATOM 3205 C CA . SER A 1 420 ? -6.271 7.858 16.347 1.00 87.56 420 SER A CA 1
ATOM 3206 C C . SER A 1 420 ? -7.770 7.702 16.118 1.00 87.56 420 SER A C 1
ATOM 3208 O O . SER A 1 420 ? -8.277 8.040 15.044 1.00 87.56 420 SER A O 1
ATOM 3210 N N . LEU A 1 421 ? -8.461 7.245 17.163 1.00 87.69 421 LEU A N 1
ATOM 3211 C CA . LEU A 1 421 ? -9.902 7.019 17.196 1.00 87.69 421 LEU A CA 1
ATOM 3212 C C . LEU A 1 421 ? -10.521 7.651 18.451 1.00 87.69 421 LEU A C 1
ATOM 3214 O O . LEU A 1 421 ? -9.905 7.659 19.518 1.00 87.69 421 LEU A O 1
ATOM 3218 N N . VAL A 1 422 ? -11.748 8.160 18.322 1.00 87.94 422 VAL A N 1
ATOM 3219 C CA . VAL A 1 422 ? -12.575 8.633 19.441 1.00 87.94 422 VAL A CA 1
ATOM 3220 C C . VAL A 1 422 ? -13.775 7.703 19.576 1.00 87.94 422 VAL A C 1
ATOM 3222 O O . VAL A 1 422 ? -14.519 7.522 18.616 1.00 87.94 422 VAL A O 1
ATOM 3225 N N . VAL A 1 423 ? -13.971 7.135 20.764 1.00 85.31 423 VAL A N 1
ATOM 3226 C CA . VAL A 1 423 ? -15.086 6.236 21.088 1.00 85.31 423 VAL A CA 1
ATOM 3227 C C . VAL A 1 423 ? -15.837 6.777 22.298 1.00 85.31 423 VAL A C 1
ATOM 3229 O O . VAL A 1 423 ? -15.235 7.240 23.269 1.00 85.31 423 VAL A O 1
ATOM 3232 N N . SER A 1 424 ? -17.169 6.706 22.266 1.00 82.44 424 SER A N 1
ATOM 3233 C CA . SER A 1 424 ? -17.998 7.044 23.423 1.00 82.44 424 SER A CA 1
ATOM 3234 C C . SER A 1 424 ? -18.515 5.777 24.101 1.00 82.44 424 SER A C 1
ATOM 3236 O O . SER A 1 424 ? -19.308 5.046 23.517 1.00 82.44 424 SER A O 1
ATOM 3238 N N . MET A 1 425 ? -18.192 5.570 25.381 1.00 75.31 425 MET A N 1
ATOM 3239 C CA . MET A 1 425 ? -18.699 4.423 26.168 1.00 75.31 425 MET A CA 1
ATOM 3240 C C . MET A 1 425 ? -20.228 4.416 26.305 1.00 75.31 425 MET A C 1
ATOM 3242 O O . MET A 1 425 ? -20.859 3.395 26.570 1.00 75.31 425 MET A O 1
ATOM 3246 N N . SER A 1 426 ? -20.853 5.577 26.112 1.00 72.00 426 SER A N 1
ATOM 3247 C CA . SER A 1 426 ? -22.309 5.716 26.129 1.00 72.00 426 SER A CA 1
ATOM 3248 C C . SER A 1 426 ? -22.991 5.235 24.839 1.00 72.00 426 SER A C 1
ATOM 3250 O O . SER A 1 426 ? -24.219 5.143 24.806 1.00 72.00 426 SER A O 1
ATOM 3252 N N . GLU A 1 427 ? -22.238 4.941 23.774 1.00 72.88 427 GLU A N 1
ATOM 3253 C CA . GLU A 1 427 ? -22.779 4.640 22.444 1.00 72.88 427 GLU A CA 1
ATOM 3254 C C . GLU A 1 427 ? -23.578 3.335 22.402 1.00 72.88 427 GLU A C 1
ATOM 3256 O O . GLU A 1 427 ? -24.713 3.331 21.919 1.00 72.88 427 GLU A O 1
ATOM 3261 N N . ALA A 1 428 ? -23.070 2.256 23.004 1.00 68.38 428 ALA A N 1
ATOM 3262 C CA . ALA A 1 428 ? -23.799 0.990 23.103 1.00 68.38 428 ALA A CA 1
ATOM 3263 C C . ALA A 1 428 ? -25.153 1.163 23.820 1.00 68.38 428 ALA A C 1
ATOM 3265 O O . ALA A 1 428 ? -26.183 0.627 23.401 1.00 68.38 428 ALA A O 1
ATOM 3266 N N . THR A 1 429 ? -25.175 1.980 24.876 1.00 70.19 429 THR A N 1
ATOM 3267 C CA . THR A 1 429 ? -26.401 2.307 25.616 1.00 70.19 429 THR A CA 1
ATOM 3268 C C . THR A 1 429 ? -27.366 3.137 24.766 1.00 70.19 429 THR A C 1
ATOM 3270 O O . THR A 1 429 ? -28.569 2.873 24.786 1.00 70.19 429 THR A O 1
ATOM 3273 N N . LYS A 1 430 ? -26.860 4.092 23.970 1.00 75.56 430 LYS A N 1
ATOM 3274 C CA . LYS A 1 430 ? -27.667 4.892 23.030 1.00 75.56 430 LYS A CA 1
ATOM 3275 C C . LYS A 1 430 ? -28.310 4.022 21.953 1.00 75.56 430 LYS A C 1
ATOM 3277 O O . LYS A 1 430 ? -29.514 4.139 21.747 1.00 75.56 430 LYS A O 1
ATOM 3282 N N . ARG A 1 431 ? -27.555 3.112 21.325 1.00 75.75 431 ARG A N 1
ATOM 3283 C CA . ARG A 1 431 ? -28.089 2.189 20.303 1.00 75.75 431 ARG A CA 1
ATOM 3284 C C . ARG A 1 431 ? -29.153 1.252 20.878 1.00 75.75 431 ARG A C 1
ATOM 3286 O O . ARG A 1 431 ? -30.197 1.051 20.265 1.00 75.75 431 ARG A O 1
ATOM 3293 N N . LYS A 1 432 ? -28.946 0.734 22.093 1.00 73.62 432 LYS A N 1
ATOM 3294 C CA . LYS A 1 432 ? -29.948 -0.105 22.771 1.00 73.62 432 LYS A CA 1
ATOM 3295 C C . LYS A 1 432 ? -31.210 0.681 23.136 1.00 73.62 432 LYS A C 1
ATOM 3297 O O . LYS A 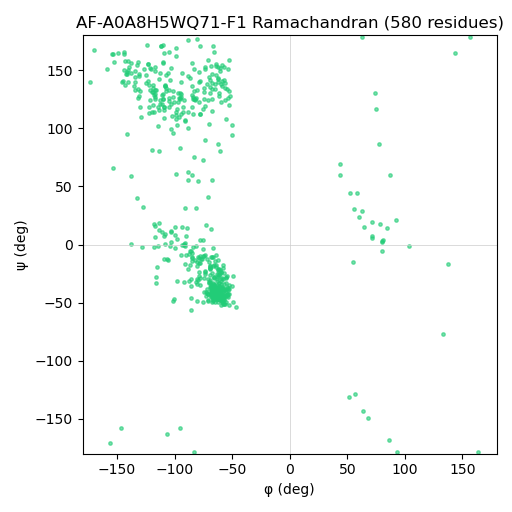1 432 ? -32.316 0.181 22.957 1.00 73.62 432 LYS A O 1
ATOM 3302 N N . HIS A 1 433 ? -31.059 1.917 23.614 1.00 77.81 433 HIS A N 1
ATOM 3303 C CA . HIS A 1 433 ? -32.190 2.820 23.846 1.00 77.81 433 HIS A CA 1
ATOM 3304 C C . HIS A 1 433 ? -32.949 3.108 22.544 1.00 77.81 433 HIS A C 1
ATOM 3306 O O . HIS A 1 433 ? -34.176 3.033 22.542 1.00 77.81 433 HIS A O 1
ATOM 3312 N N . ALA A 1 434 ? -32.235 3.353 21.441 1.00 81.06 434 ALA A N 1
ATOM 3313 C CA . ALA A 1 434 ? -32.809 3.549 20.112 1.00 81.06 434 ALA A CA 1
ATOM 3314 C C . ALA A 1 434 ? -33.695 2.363 19.698 1.00 81.06 434 ALA A C 1
ATOM 3316 O O . ALA A 1 434 ? -34.866 2.553 19.377 1.00 81.06 434 ALA A O 1
ATOM 3317 N N . ALA A 1 435 ? -33.180 1.138 19.842 1.00 79.62 435 ALA A N 1
ATOM 3318 C CA . ALA A 1 435 ? -33.913 -0.090 19.536 1.00 79.62 435 ALA A CA 1
ATOM 3319 C C . ALA A 1 435 ? -35.161 -0.296 20.417 1.00 79.62 435 ALA A C 1
ATOM 3321 O O . ALA A 1 435 ? -36.192 -0.748 19.930 1.00 79.62 435 ALA A O 1
ATOM 3322 N N . VAL A 1 436 ? -35.096 0.052 21.709 1.00 80.81 436 VAL A N 1
ATOM 3323 C CA . VAL A 1 436 ? -36.219 -0.129 22.651 1.00 80.81 436 VAL A CA 1
ATOM 3324 C C . VAL A 1 436 ? -37.297 0.948 22.493 1.00 80.81 436 VAL A C 1
ATOM 3326 O O . VAL A 1 436 ? -38.477 0.677 22.706 1.00 80.81 436 VAL A O 1
ATOM 3329 N N . LYS A 1 437 ? -36.908 2.185 22.171 1.00 81.94 437 LYS A N 1
ATOM 3330 C CA . LYS A 1 437 ? -37.809 3.350 22.128 1.00 81.94 437 LYS A CA 1
ATOM 3331 C C . LYS A 1 437 ? -38.199 3.776 20.713 1.00 81.94 437 LYS A C 1
ATOM 3333 O O . LYS A 1 437 ? -38.954 4.735 20.585 1.00 81.94 437 LYS A O 1
ATOM 3338 N N . GLY A 1 438 ? -37.691 3.098 19.682 1.00 79.44 438 GLY A N 1
ATOM 3339 C CA . GLY A 1 438 ? -37.885 3.485 18.283 1.00 79.44 438 GLY A CA 1
ATOM 3340 C C . GLY A 1 438 ? -37.272 4.850 17.952 1.00 79.44 438 GLY A C 1
ATOM 3341 O O . GLY A 1 438 ? -37.800 5.564 17.106 1.00 79.44 438 GLY A O 1
ATOM 3342 N N . ALA A 1 439 ? -36.213 5.245 18.665 1.00 83.12 439 ALA A N 1
ATOM 3343 C CA . ALA A 1 439 ? -35.503 6.494 18.400 1.00 83.12 439 ALA A CA 1
ATOM 3344 C C . ALA A 1 439 ? -34.448 6.289 17.305 1.00 83.12 439 ALA A C 1
ATOM 3346 O O . ALA A 1 439 ? -33.975 5.174 17.094 1.00 83.12 439 ALA A O 1
ATOM 3347 N N . ASP A 1 440 ? -34.067 7.366 16.625 1.00 81.44 440 ASP A N 1
ATOM 3348 C CA . ASP A 1 440 ? -33.072 7.327 15.555 1.00 81.44 440 ASP A CA 1
ATOM 3349 C C . ASP A 1 440 ? -31.651 7.189 16.152 1.00 81.44 440 ASP A C 1
ATOM 3351 O O . ASP A 1 440 ? -31.209 8.077 16.898 1.00 81.44 440 ASP A O 1
ATOM 3355 N N . PRO A 1 441 ? -30.929 6.083 15.881 1.00 76.94 441 PRO A N 1
ATOM 3356 C CA . PRO A 1 441 ? -29.615 5.834 16.465 1.00 76.94 441 PRO A CA 1
ATOM 3357 C C . PRO A 1 441 ? -28.551 6.818 15.966 1.00 76.94 441 PRO A C 1
ATOM 3359 O O . PRO A 1 441 ? -27.729 7.267 16.767 1.00 76.94 441 PRO A O 1
ATOM 3362 N N . ASP A 1 442 ? -28.585 7.211 14.693 1.00 76.88 442 ASP A N 1
ATOM 3363 C CA . ASP A 1 442 ? -27.582 8.102 14.105 1.00 76.88 442 ASP A CA 1
ATOM 3364 C C . ASP A 1 442 ? -27.749 9.524 14.631 1.00 76.88 442 ASP A C 1
ATOM 3366 O O . ASP A 1 442 ? -26.770 10.196 14.978 1.00 76.88 442 ASP A O 1
ATOM 3370 N N . ARG A 1 443 ? -28.996 9.969 14.805 1.00 77.94 443 ARG A N 1
ATOM 3371 C CA . ARG A 1 443 ? -29.278 11.254 15.457 1.00 77.94 443 ARG A CA 1
ATOM 3372 C C . ARG A 1 443 ? -28.923 11.228 16.941 1.00 77.94 443 ARG A C 1
ATOM 3374 O O . ARG A 1 443 ? -28.372 12.202 17.446 1.00 77.94 443 ARG A O 1
ATOM 3381 N N . LEU A 1 444 ? -29.132 10.114 17.647 1.00 76.31 444 LEU A N 1
ATOM 3382 C CA . LEU A 1 444 ? -28.669 9.962 19.036 1.00 76.31 444 LEU A CA 1
ATOM 3383 C C . LEU A 1 444 ? -27.142 9.992 19.175 1.00 76.31 444 LEU A C 1
ATOM 3385 O O . LEU A 1 444 ? -26.636 10.226 20.276 1.00 76.31 444 LEU A O 1
ATOM 3389 N N . ILE A 1 445 ? -26.392 9.756 18.100 1.00 69.44 445 ILE A N 1
ATOM 3390 C CA . ILE A 1 445 ? -24.925 9.784 18.100 1.00 69.44 445 ILE A CA 1
ATOM 3391 C C . ILE A 1 445 ? -24.385 11.119 17.586 1.00 69.44 445 ILE A C 1
ATOM 3393 O O . ILE A 1 445 ? -23.381 11.589 18.120 1.00 69.44 445 ILE A O 1
ATOM 3397 N N . ASN A 1 446 ? -25.075 11.793 16.666 1.00 68.62 446 ASN A N 1
ATOM 3398 C CA . ASN A 1 446 ? -24.532 12.963 15.966 1.00 68.62 446 ASN A CA 1
ATOM 3399 C C . ASN A 1 446 ? -25.284 14.277 16.245 1.00 68.62 446 ASN A C 1
ATOM 3401 O O . ASN A 1 446 ? -24.671 15.342 16.243 1.00 68.62 446 ASN A O 1
ATOM 3405 N N . ASP A 1 447 ? -26.577 14.228 16.569 1.00 73.44 447 ASP A N 1
ATOM 3406 C CA . ASP A 1 447 ? -27.419 15.410 16.791 1.00 73.44 447 ASP A CA 1
ATOM 3407 C C . ASP A 1 447 ? -27.497 15.746 18.291 1.00 73.44 447 ASP A C 1
ATOM 3409 O O . ASP A 1 447 ? -28.090 15.032 19.104 1.00 73.44 447 ASP A O 1
ATOM 3413 N N . ARG A 1 448 ? -26.864 16.859 18.677 1.00 68.88 448 ARG A N 1
ATOM 3414 C CA . ARG A 1 448 ? -26.806 17.316 20.073 1.00 68.88 448 ARG A CA 1
ATOM 3415 C C . ARG A 1 448 ? -28.186 17.647 20.645 1.00 68.88 448 ARG A C 1
ATOM 3417 O O . ARG A 1 448 ? -28.422 17.359 21.816 1.00 68.88 448 ARG A O 1
ATOM 3424 N N . LEU A 1 449 ? -29.078 18.228 19.843 1.00 70.19 449 LEU A N 1
ATOM 3425 C CA . LEU A 1 449 ? -30.423 18.605 20.287 1.00 70.19 449 LEU A CA 1
ATOM 3426 C C . LEU A 1 449 ? -31.275 17.356 20.509 1.00 70.19 449 LEU A C 1
ATOM 3428 O O . LEU A 1 449 ? -31.955 17.235 21.527 1.00 70.19 449 LEU A O 1
ATOM 3432 N N . TYR A 1 450 ? -31.176 16.396 19.592 1.00 75.06 450 TYR A N 1
ATOM 3433 C CA . TYR A 1 450 ? -31.889 15.127 19.693 1.00 75.06 450 TYR A CA 1
ATOM 3434 C C . TYR A 1 450 ? -31.415 14.285 20.887 1.00 75.06 450 TYR A C 1
ATOM 3436 O O . TYR A 1 450 ? -32.227 13.724 21.621 1.00 75.06 450 TYR A O 1
ATOM 3444 N N . LYS A 1 451 ? -30.102 14.253 21.156 1.00 73.12 451 LYS A N 1
ATOM 3445 C CA . LYS A 1 451 ? -29.533 13.585 22.342 1.00 73.12 451 LYS A CA 1
ATOM 3446 C C . LYS A 1 451 ? -30.140 14.072 23.652 1.00 73.12 451 LYS A C 1
ATOM 3448 O O . LYS A 1 451 ? -30.442 13.252 24.520 1.00 73.12 451 LYS A O 1
ATOM 3453 N N . GLU A 1 452 ? -30.299 15.384 23.802 1.00 73.44 452 GLU A N 1
ATOM 3454 C CA . GLU A 1 452 ? -30.737 15.976 25.067 1.00 73.44 452 GLU A CA 1
ATOM 3455 C C . GLU A 1 452 ? -32.187 15.595 25.398 1.00 73.44 452 GLU A C 1
ATOM 3457 O O . GLU A 1 452 ? -32.493 15.254 26.540 1.00 73.44 452 GLU A O 1
ATOM 3462 N N . GLN A 1 453 ? -33.046 15.492 24.378 1.00 78.81 453 GLN A N 1
ATOM 3463 C CA . GLN A 1 453 ? -34.434 15.030 24.519 1.00 78.81 453 GLN A CA 1
ATOM 3464 C C . GLN A 1 453 ? -34.535 13.604 25.090 1.00 78.81 453 GLN A C 1
ATOM 3466 O O . GLN A 1 453 ? -35.479 13.276 25.810 1.00 78.81 453 GLN A O 1
ATOM 3471 N N . HIS A 1 454 ? -33.553 12.748 24.801 1.00 76.75 454 HIS A N 1
ATOM 3472 C CA . HIS A 1 454 ? -33.537 11.344 25.224 1.00 76.75 454 HIS A CA 1
ATOM 3473 C C . HIS A 1 454 ? -32.664 11.070 26.457 1.00 76.75 454 HIS A C 1
ATOM 3475 O O . HIS A 1 454 ? -32.642 9.943 26.964 1.00 76.75 454 HIS A O 1
ATOM 3481 N N . ARG A 1 455 ? -31.971 12.088 26.973 1.00 72.94 455 ARG A N 1
ATOM 3482 C CA . ARG A 1 455 ? -30.920 11.953 27.984 1.00 72.94 455 ARG A CA 1
ATOM 3483 C C . ARG A 1 455 ? -31.374 11.243 29.256 1.00 72.94 455 ARG A C 1
ATOM 3485 O O . ARG A 1 455 ? -30.723 10.287 29.673 1.00 72.94 455 ARG A O 1
ATOM 3492 N N . ARG A 1 456 ? -32.489 11.679 29.858 1.00 72.31 456 ARG A N 1
ATOM 3493 C CA . ARG A 1 456 ? -33.002 11.094 31.116 1.00 72.31 456 ARG A CA 1
ATOM 3494 C C . ARG A 1 456 ? -33.247 9.592 30.967 1.00 72.31 456 ARG A C 1
ATOM 3496 O O . ARG A 1 456 ? -32.753 8.801 31.760 1.00 72.31 456 ARG A O 1
ATOM 3503 N N . SER A 1 457 ? -33.907 9.195 29.880 1.00 75.31 457 SER A N 1
ATOM 3504 C CA . SER A 1 457 ? -34.199 7.786 29.601 1.00 75.31 457 SER A CA 1
ATOM 3505 C C . SER A 1 457 ? -32.934 6.951 29.368 1.00 75.31 457 SER A C 1
ATOM 3507 O O . SER A 1 457 ? -32.894 5.792 29.776 1.00 75.31 457 SER A O 1
ATOM 3509 N N . ILE A 1 458 ? -31.902 7.515 28.730 1.00 74.69 458 ILE A N 1
ATOM 3510 C CA . ILE A 1 458 ? -30.618 6.828 28.513 1.00 74.69 458 ILE A CA 1
ATOM 3511 C C . ILE A 1 458 ? -29.876 6.638 29.843 1.00 74.69 458 ILE A C 1
ATOM 3513 O O . ILE A 1 458 ? -29.344 5.557 30.093 1.00 74.69 458 ILE A O 1
ATOM 3517 N N . ILE A 1 459 ? -29.879 7.654 30.713 1.00 70.81 459 ILE A N 1
ATOM 3518 C CA . ILE A 1 459 ? -29.270 7.586 32.051 1.00 70.81 459 ILE A CA 1
ATOM 3519 C C . ILE A 1 459 ? -29.963 6.520 32.906 1.00 70.81 459 ILE A C 1
ATOM 3521 O O . ILE A 1 459 ? -29.287 5.706 33.533 1.00 70.81 459 ILE A O 1
ATOM 3525 N N . ASP A 1 460 ? -31.294 6.467 32.898 1.00 73.38 460 ASP A N 1
ATOM 3526 C CA . ASP A 1 460 ? -32.044 5.466 33.663 1.00 73.38 460 ASP A CA 1
ATOM 3527 C C . ASP A 1 460 ? -31.795 4.040 33.154 1.00 73.38 460 ASP A C 1
ATOM 3529 O O . ASP A 1 460 ? -31.651 3.102 33.943 1.00 73.38 460 ASP A O 1
ATOM 3533 N N . LEU A 1 461 ? -31.702 3.867 31.831 1.00 73.69 461 LEU A N 1
ATOM 3534 C CA . LEU A 1 461 ? -31.381 2.582 31.208 1.00 73.69 461 LEU A CA 1
ATOM 3535 C C . LEU A 1 461 ? -29.958 2.131 31.562 1.00 73.69 461 LEU A C 1
ATOM 3537 O O . LEU A 1 461 ? -29.735 0.951 31.839 1.00 73.69 461 LEU A O 1
ATOM 3541 N N . PHE A 1 462 ? -29.017 3.072 31.621 1.00 69.62 462 PHE A N 1
ATOM 3542 C CA . PHE A 1 462 ? -27.651 2.814 32.062 1.00 69.62 462 PHE A CA 1
ATOM 3543 C C . PHE A 1 462 ? -27.584 2.410 33.543 1.00 69.62 462 PHE A C 1
ATOM 3545 O O . PHE A 1 462 ? -26.968 1.396 33.866 1.00 69.62 462 PHE A O 1
ATOM 3552 N N . LYS A 1 463 ? -28.286 3.127 34.435 1.00 70.44 463 LYS A N 1
ATOM 3553 C CA . LYS A 1 463 ? -28.365 2.790 35.870 1.00 70.44 463 LYS A CA 1
ATOM 3554 C C . LYS A 1 463 ? -28.903 1.376 36.096 1.00 70.44 463 LYS A C 1
ATOM 3556 O O . LYS A 1 463 ? -28.315 0.613 36.855 1.00 70.44 463 LYS A O 1
ATOM 3561 N N . LYS A 1 464 ? -29.976 1.001 35.389 1.00 74.62 464 LYS A N 1
ATOM 3562 C CA . LYS A 1 464 ? -30.546 -0.358 35.448 1.00 74.62 464 LYS A CA 1
ATOM 3563 C C . LYS A 1 464 ? -29.571 -1.436 34.974 1.00 74.62 464 LYS A C 1
ATOM 3565 O O . LYS A 1 464 ? -29.608 -2.556 35.477 1.00 74.62 464 LYS A O 1
ATOM 3570 N N . ARG A 1 465 ? -28.710 -1.115 34.005 1.00 70.94 465 ARG A N 1
ATOM 3571 C CA . ARG A 1 465 ? -27.683 -2.039 33.510 1.00 70.94 465 ARG A CA 1
ATOM 3572 C C . ARG A 1 465 ? -26.583 -2.244 34.548 1.00 70.94 465 ARG A C 1
ATOM 3574 O O . ARG A 1 465 ? -26.285 -3.387 34.861 1.00 70.94 465 ARG A O 1
ATOM 3581 N N . LEU A 1 466 ? -26.057 -1.162 35.120 1.00 67.00 466 LEU A N 1
ATOM 3582 C CA . LEU A 1 466 ? -25.040 -1.218 36.177 1.00 67.00 466 LEU A CA 1
ATOM 3583 C C . LEU A 1 466 ? -25.507 -1.998 37.413 1.00 67.00 466 LEU A C 1
ATOM 3585 O O . LEU A 1 466 ? -24.718 -2.720 38.008 1.00 67.00 466 LEU A O 1
ATOM 3589 N N . SER A 1 467 ? -26.790 -1.896 37.784 1.00 72.50 467 SER A N 1
ATOM 3590 C CA . SER A 1 467 ? -27.335 -2.683 38.900 1.00 72.50 467 SER A CA 1
ATOM 3591 C C . SER A 1 467 ? -27.444 -4.182 38.605 1.00 72.50 467 SER A C 1
ATOM 3593 O O . SER A 1 467 ? -27.458 -4.981 39.535 1.00 72.50 467 SER A O 1
ATOM 3595 N N . ALA A 1 468 ? -27.571 -4.564 37.331 1.00 75.25 468 ALA A N 1
ATOM 3596 C CA . ALA A 1 468 ? -27.732 -5.957 36.913 1.00 75.25 468 ALA A CA 1
ATOM 3597 C C . ALA A 1 468 ? -26.391 -6.639 36.597 1.00 75.25 468 ALA A C 1
ATOM 3599 O O . ALA A 1 468 ? -26.251 -7.837 36.820 1.00 75.25 468 ALA A O 1
ATOM 3600 N N . ASP A 1 469 ? -25.423 -5.880 36.087 1.00 73.12 469 ASP A N 1
ATOM 3601 C CA . ASP A 1 469 ? -24.073 -6.339 35.778 1.00 73.12 469 ASP A CA 1
ATOM 3602 C C . ASP A 1 469 ? -23.061 -5.234 36.135 1.00 73.12 469 ASP A C 1
ATOM 3604 O O . ASP A 1 469 ? -22.815 -4.326 35.331 1.00 73.12 469 ASP A O 1
ATOM 3608 N N . PRO A 1 470 ? -22.471 -5.297 37.342 1.00 68.88 470 PRO A N 1
ATOM 3609 C CA . PRO A 1 470 ? -21.444 -4.354 37.775 1.00 68.88 470 PRO A CA 1
ATOM 3610 C C . PRO A 1 470 ? -20.183 -4.377 36.895 1.00 68.88 470 PRO A C 1
ATOM 3612 O O . PRO A 1 470 ? -19.505 -3.358 36.786 1.00 68.88 470 PRO A O 1
ATOM 3615 N N . SER A 1 471 ? -19.894 -5.506 36.232 1.00 69.19 471 SER A N 1
ATOM 3616 C CA . SER A 1 471 ? -18.715 -5.691 35.370 1.00 69.19 471 SER A CA 1
ATOM 3617 C C . SER A 1 471 ? -18.915 -5.193 33.934 1.00 69.19 471 SER A C 1
ATOM 3619 O O . SER A 1 471 ? -17.958 -5.098 33.168 1.00 69.19 471 SER A O 1
ATOM 3621 N N . ALA A 1 472 ? -20.139 -4.799 33.563 1.00 68.94 472 ALA A N 1
ATOM 3622 C CA . ALA A 1 472 ? -20.480 -4.382 32.202 1.00 68.94 472 ALA A CA 1
ATOM 3623 C C . ALA A 1 472 ? -19.605 -3.235 31.667 1.00 68.94 472 ALA A C 1
ATOM 3625 O O . ALA A 1 472 ? -19.352 -3.169 30.466 1.00 68.94 472 ALA A O 1
ATOM 3626 N N . THR A 1 473 ? -19.174 -2.316 32.537 1.00 68.94 473 THR A N 1
ATOM 3627 C CA . THR A 1 473 ? -18.330 -1.175 32.143 1.00 68.94 473 THR A CA 1
ATOM 3628 C C . THR A 1 473 ? -16.896 -1.611 31.859 1.00 68.94 473 THR A C 1
ATOM 3630 O O . THR A 1 473 ? -16.317 -1.152 30.880 1.00 68.94 473 THR A O 1
ATOM 3633 N N . GLU A 1 474 ? -16.345 -2.509 32.679 1.00 75.19 474 GLU A N 1
ATOM 3634 C CA . GLU A 1 474 ? -14.998 -3.064 32.503 1.00 75.19 474 GLU A CA 1
ATOM 3635 C C . GLU A 1 474 ? -14.930 -3.954 31.262 1.00 75.19 474 GLU A C 1
ATOM 3637 O O . GLU A 1 474 ? -14.043 -3.775 30.432 1.00 75.19 474 GLU A O 1
ATOM 3642 N N . ASN A 1 475 ? -15.921 -4.831 31.075 1.00 73.50 475 ASN A N 1
ATOM 3643 C CA . ASN A 1 475 ? -16.016 -5.687 29.892 1.00 73.50 475 ASN A CA 1
ATOM 3644 C C . ASN A 1 475 ? -16.143 -4.852 28.613 1.00 73.50 475 ASN A C 1
ATOM 3646 O O . ASN A 1 475 ? -15.412 -5.079 27.657 1.00 73.50 475 ASN A O 1
ATOM 3650 N N . HIS A 1 476 ? -16.997 -3.823 28.614 1.00 72.88 476 HIS A N 1
ATOM 3651 C CA . HIS A 1 476 ? -17.125 -2.946 27.451 1.00 72.88 476 HIS A CA 1
ATOM 3652 C C . HIS A 1 476 ? -15.853 -2.123 27.194 1.00 72.88 476 HIS A C 1
ATOM 3654 O O . HIS A 1 476 ? -15.495 -1.858 26.051 1.00 72.88 476 HIS A O 1
ATOM 3660 N N . PHE A 1 477 ? -15.140 -1.726 28.250 1.00 77.00 477 PHE A N 1
ATOM 3661 C CA . PHE A 1 477 ? -13.855 -1.045 28.118 1.00 77.00 477 PHE A CA 1
ATOM 3662 C C . PHE A 1 477 ? -12.789 -1.968 27.506 1.00 77.00 477 PHE A C 1
ATOM 3664 O O . PHE A 1 477 ? -12.045 -1.530 26.629 1.00 77.00 477 PHE A O 1
ATOM 3671 N N . LEU A 1 478 ? -12.747 -3.239 27.918 1.00 75.62 478 LEU A N 1
ATOM 3672 C CA . LEU A 1 478 ? -11.872 -4.259 27.336 1.00 75.62 478 LEU A CA 1
ATOM 3673 C C . LEU A 1 478 ? -12.202 -4.526 25.864 1.00 75.62 478 LEU A C 1
ATOM 3675 O O . LEU A 1 478 ? -11.291 -4.488 25.043 1.00 75.62 478 LEU A O 1
ATOM 3679 N N . GLU A 1 479 ? -13.482 -4.695 25.517 1.00 72.94 479 GLU A N 1
ATOM 3680 C CA . GLU A 1 479 ? -13.940 -4.849 24.125 1.00 72.94 479 GLU A CA 1
ATOM 3681 C C . GLU A 1 479 ? -13.412 -3.704 23.249 1.00 72.94 479 GLU A C 1
ATOM 3683 O O . GLU A 1 479 ? -12.723 -3.931 22.253 1.00 72.94 479 GLU A O 1
ATOM 3688 N N . VAL A 1 480 ? -13.635 -2.455 23.679 1.00 75.69 480 VAL A N 1
ATOM 3689 C CA . VAL A 1 480 ? -13.174 -1.263 22.952 1.00 75.69 480 VAL A CA 1
ATOM 3690 C C . VAL A 1 480 ? -11.641 -1.226 22.839 1.00 75.69 480 VAL A C 1
ATOM 3692 O O . VAL A 1 480 ? -11.103 -0.781 21.823 1.00 75.69 480 VAL A O 1
ATOM 3695 N N . LEU A 1 481 ? -10.904 -1.687 23.853 1.00 76.94 481 LEU A N 1
ATOM 3696 C CA . LEU A 1 481 ? -9.440 -1.724 23.819 1.00 76.94 481 LEU A CA 1
ATOM 3697 C C . LEU A 1 481 ? -8.871 -2.798 22.889 1.00 76.94 481 LEU A C 1
ATOM 3699 O O . LEU A 1 481 ? -7.853 -2.541 22.225 1.00 76.94 481 LEU A O 1
ATOM 3703 N N . GLU A 1 482 ? -9.483 -3.981 22.884 1.00 70.44 482 GLU A N 1
ATOM 3704 C CA . GLU A 1 482 ? -9.066 -5.138 22.095 1.00 70.44 482 GLU A CA 1
ATOM 3705 C C . GLU A 1 482 ? -9.347 -4.919 20.607 1.00 70.44 482 GLU A C 1
ATOM 3707 O O . GLU A 1 482 ? -8.426 -5.068 19.788 1.00 70.44 482 GLU A O 1
ATOM 3712 N N . GLU A 1 483 ? -10.565 -4.471 20.284 1.00 68.12 483 GLU A N 1
ATOM 3713 C CA . GLU A 1 483 ? -11.019 -4.180 18.920 1.00 68.12 483 GLU A CA 1
ATOM 3714 C C . GLU A 1 483 ? -10.262 -2.998 18.299 1.00 68.12 483 GLU A C 1
ATOM 3716 O O . GLU A 1 483 ? -9.945 -3.008 17.107 1.00 68.12 483 GLU A O 1
ATOM 3721 N N . ASP A 1 484 ? -9.888 -1.994 19.099 1.00 77.81 484 ASP A N 1
ATOM 3722 C CA . ASP A 1 484 ? -9.186 -0.831 18.573 1.00 77.81 484 ASP A CA 1
ATOM 3723 C C . ASP A 1 484 ? -7.690 -1.109 18.338 1.00 77.81 484 ASP A C 1
ATOM 3725 O O . ASP A 1 484 ? -6.899 -1.443 19.235 1.00 77.81 484 ASP A O 1
ATOM 3729 N N . ALA A 1 485 ? -7.267 -0.908 17.096 1.00 76.00 485 ALA A N 1
ATOM 3730 C CA . ALA A 1 485 ? -5.880 -1.029 16.672 1.00 76.00 485 ALA A CA 1
ATOM 3731 C C . ALA A 1 485 ? -5.176 0.322 16.481 1.00 76.00 485 ALA A C 1
ATOM 3733 O O . ALA A 1 485 ? -4.069 0.341 15.939 1.00 76.00 485 ALA A O 1
ATOM 3734 N N . SER A 1 486 ? -5.786 1.424 16.921 1.00 81.44 486 SER A N 1
ATOM 3735 C CA . SER A 1 486 ? -5.183 2.754 16.852 1.00 81.44 486 SER A CA 1
ATOM 3736 C C . SER A 1 486 ? -3.987 2.886 17.799 1.00 81.44 486 SER A C 1
ATOM 3738 O O . SER A 1 486 ? -3.888 2.212 18.831 1.00 81.44 486 SER A O 1
ATOM 3740 N N . ASP A 1 487 ? -3.068 3.787 17.462 1.00 84.94 487 ASP A N 1
ATOM 3741 C CA . ASP A 1 487 ? -1.970 4.186 18.338 1.00 84.94 487 ASP A CA 1
ATOM 3742 C C . ASP A 1 487 ? -2.495 4.989 19.529 1.00 84.94 487 ASP A C 1
ATOM 3744 O O . ASP A 1 487 ? -1.979 4.823 20.635 1.00 84.94 487 ASP A O 1
ATOM 3748 N N . VAL A 1 488 ? -3.525 5.819 19.306 1.00 88.94 488 VAL A N 1
ATOM 3749 C CA . VAL A 1 488 ? -4.159 6.657 20.332 1.00 88.94 488 VAL A CA 1
ATOM 3750 C C . VAL A 1 488 ? -5.678 6.506 20.337 1.00 88.94 488 VAL A C 1
ATOM 3752 O O . VAL A 1 488 ? -6.352 6.879 19.377 1.00 88.94 488 VAL A O 1
ATOM 3755 N N . LEU A 1 489 ? -6.225 6.042 21.454 1.00 91.12 489 LEU A N 1
ATOM 3756 C CA . LEU A 1 489 ? -7.657 5.871 21.667 1.00 91.12 489 LEU A CA 1
ATOM 3757 C C . LEU A 1 489 ? -8.174 6.907 22.667 1.00 91.12 489 LEU A C 1
ATOM 3759 O O . LEU A 1 489 ? -7.766 6.907 23.828 1.00 91.12 489 LEU A O 1
ATOM 3763 N N . PHE A 1 490 ? -9.098 7.762 22.237 1.00 91.19 490 PHE A N 1
ATOM 3764 C CA . PHE A 1 490 ? -9.828 8.663 23.122 1.00 91.19 490 PHE A CA 1
ATOM 3765 C C . PHE A 1 490 ? -11.149 8.032 23.534 1.00 91.19 490 PHE A C 1
ATOM 3767 O O . PHE A 1 490 ? -11.949 7.656 22.681 1.00 91.19 490 PHE A O 1
ATOM 3774 N N . ILE A 1 491 ? -11.397 7.963 24.837 1.00 88.38 491 ILE A N 1
ATOM 3775 C CA . ILE A 1 491 ? -12.627 7.404 25.392 1.00 88.38 491 ILE A CA 1
ATOM 3776 C C . ILE A 1 491 ? -13.394 8.519 26.092 1.00 88.38 491 ILE A C 1
ATOM 3778 O O . ILE A 1 491 ? -12.910 9.104 27.064 1.00 88.38 491 ILE A O 1
ATOM 3782 N N . THR A 1 492 ? -14.598 8.810 25.606 1.00 87.00 492 THR A N 1
ATOM 3783 C CA . THR A 1 492 ? -15.506 9.798 26.201 1.00 87.00 492 THR A CA 1
ATOM 3784 C C . THR A 1 492 ? -16.736 9.130 26.811 1.00 87.00 492 THR A C 1
ATOM 3786 O O . THR A 1 492 ? -16.998 7.938 26.636 1.00 87.00 492 THR A O 1
ATOM 3789 N N . GLY A 1 493 ? -17.531 9.914 27.542 1.00 73.19 493 GLY A N 1
ATOM 3790 C CA . GLY A 1 493 ? -18.831 9.458 28.040 1.00 73.19 493 GLY A CA 1
ATOM 3791 C C . GLY A 1 493 ? -18.750 8.433 29.170 1.00 73.19 493 GLY A C 1
ATOM 3792 O O . GLY A 1 493 ? -19.732 7.738 29.412 1.00 73.19 493 GLY A O 1
ATOM 3793 N N . MET A 1 494 ? -17.609 8.345 29.859 1.00 72.56 494 MET A N 1
ATOM 3794 C CA . MET A 1 494 ? -17.496 7.575 31.094 1.00 72.56 494 MET A CA 1
ATOM 3795 C C . MET A 1 494 ? -18.080 8.337 32.278 1.00 72.56 494 MET A C 1
ATOM 3797 O O . MET A 1 494 ? -17.896 9.547 32.406 1.00 72.56 494 MET A O 1
ATOM 3801 N N . THR A 1 495 ? -18.783 7.602 33.136 1.00 61.62 495 THR A N 1
ATOM 3802 C CA . THR A 1 495 ? -19.407 8.109 34.366 1.00 61.62 495 THR A CA 1
ATOM 3803 C C . THR A 1 495 ? -18.689 7.638 35.629 1.00 61.62 495 THR A C 1
ATOM 3805 O O . THR A 1 495 ? -19.140 7.951 36.726 1.00 61.62 495 THR A O 1
ATOM 3808 N N . ASP A 1 496 ? -17.618 6.852 35.491 1.00 63.22 496 ASP A N 1
ATOM 3809 C CA . ASP A 1 496 ? -16.797 6.430 36.623 1.00 63.22 496 ASP A CA 1
ATOM 3810 C C . ASP A 1 496 ? -16.055 7.642 37.212 1.00 63.22 496 ASP A C 1
ATOM 3812 O O . ASP A 1 496 ? -15.567 8.510 36.485 1.00 63.22 496 ASP A O 1
ATOM 3816 N N . MET A 1 497 ? -16.006 7.695 38.540 1.00 55.97 497 MET A N 1
ATOM 3817 C CA . MET A 1 497 ? -15.437 8.780 39.334 1.00 55.97 497 MET A CA 1
ATOM 3818 C C . MET A 1 497 ? -13.911 8.728 39.383 1.00 55.97 497 MET A C 1
ATOM 3820 O O . MET A 1 497 ? -13.275 9.771 39.500 1.00 55.97 497 MET A O 1
ATOM 3824 N N . ALA A 1 498 ? -13.316 7.535 39.277 1.00 63.00 498 ALA A N 1
ATOM 3825 C CA . ALA A 1 498 ? -11.866 7.354 39.317 1.00 63.00 498 ALA A CA 1
ATOM 3826 C C . ALA A 1 498 ? -11.392 6.338 38.265 1.00 63.00 498 ALA A C 1
ATOM 3828 O O . ALA A 1 498 ? -10.723 5.361 38.603 1.00 63.00 498 ALA A O 1
ATOM 3829 N N . PRO A 1 499 ? -11.651 6.584 36.969 1.00 68.06 499 PRO A N 1
ATOM 3830 C CA . PRO A 1 499 ? -11.443 5.594 35.917 1.00 68.06 499 PRO A CA 1
ATOM 3831 C C . PRO A 1 499 ? -9.994 5.110 35.804 1.00 68.06 499 PRO A C 1
ATOM 3833 O O . PRO A 1 499 ? -9.751 4.001 35.347 1.00 68.06 499 PRO A O 1
ATOM 3836 N N . ARG A 1 500 ? -9.003 5.891 36.255 1.00 71.62 500 ARG A N 1
ATOM 3837 C CA . ARG A 1 500 ? -7.618 5.406 36.336 1.00 71.62 500 ARG A CA 1
ATOM 3838 C C . ARG A 1 500 ? -7.446 4.329 37.406 1.00 71.62 500 ARG A C 1
ATOM 3840 O O . ARG A 1 500 ? -6.770 3.340 37.155 1.00 71.62 500 ARG A O 1
ATOM 3847 N N . ALA A 1 501 ? -8.015 4.528 38.593 1.00 68.38 501 ALA A N 1
ATOM 3848 C CA . ALA A 1 501 ? -7.933 3.551 39.674 1.00 68.38 501 ALA A CA 1
ATOM 3849 C C . ALA A 1 501 ? -8.696 2.276 39.299 1.00 68.38 501 ALA A C 1
ATOM 3851 O O . ALA A 1 501 ? -8.154 1.184 39.447 1.00 68.38 501 ALA A O 1
ATOM 3852 N N . THR A 1 502 ? -9.888 2.430 38.721 1.00 71.50 502 THR A N 1
ATOM 3853 C CA . THR A 1 502 ? -10.729 1.302 38.318 1.00 71.50 502 THR A CA 1
ATOM 3854 C C . THR A 1 502 ? -10.161 0.553 37.119 1.00 71.50 502 THR A C 1
ATOM 3856 O O . THR A 1 502 ? -10.129 -0.661 37.148 1.00 71.50 502 THR A O 1
ATOM 3859 N N . LEU A 1 503 ? -9.650 1.226 36.082 1.00 77.56 503 LEU A N 1
ATOM 3860 C CA . LEU A 1 503 ? -9.360 0.565 34.798 1.00 77.56 503 LEU A CA 1
ATOM 3861 C C . LEU A 1 503 ? -7.874 0.343 34.517 1.00 77.56 503 LEU A C 1
ATOM 3863 O O . LEU A 1 503 ? -7.545 -0.390 33.592 1.00 77.56 503 LEU A O 1
ATOM 3867 N N . SER A 1 504 ? -6.953 0.946 35.277 1.00 78.88 504 SER A N 1
ATOM 3868 C CA . SER A 1 504 ? -5.509 0.798 35.003 1.00 78.88 504 SER A CA 1
ATOM 3869 C C . SER A 1 504 ? -5.040 -0.655 35.003 1.00 78.88 504 SER A C 1
ATOM 3871 O O . SER A 1 504 ? -4.175 -1.012 34.207 1.00 78.88 504 SER A O 1
ATOM 3873 N N . HIS A 1 505 ? -5.639 -1.498 35.845 1.00 77.75 505 HIS A N 1
ATOM 3874 C CA . HIS A 1 505 ? -5.308 -2.916 35.930 1.00 77.75 505 HIS A CA 1
ATOM 3875 C C . HIS A 1 505 ? -5.729 -3.716 34.688 1.00 77.75 505 HIS A C 1
ATOM 3877 O O . HIS A 1 505 ? -5.187 -4.790 34.470 1.00 77.75 505 HIS A O 1
ATOM 3883 N N . LEU A 1 506 ? -6.642 -3.188 33.867 1.00 76.00 506 LEU A N 1
ATOM 3884 C CA . LEU A 1 506 ? -7.113 -3.802 32.621 1.00 76.00 506 LEU A CA 1
ATOM 3885 C C . LEU A 1 506 ? -6.231 -3.438 31.416 1.00 76.00 506 LEU A C 1
ATOM 3887 O O . LEU A 1 506 ? -6.412 -3.960 30.319 1.00 76.00 506 LEU A O 1
ATOM 3891 N N . VAL A 1 507 ? -5.281 -2.517 31.597 1.00 76.75 507 VAL A N 1
ATOM 3892 C CA . VAL A 1 507 ? -4.483 -1.933 30.517 1.00 76.75 507 VAL A CA 1
ATOM 3893 C C . VAL A 1 507 ? -3.020 -2.357 30.662 1.00 76.75 507 VAL A C 1
ATOM 3895 O O . VAL A 1 507 ? -2.186 -1.607 31.160 1.00 76.75 507 VAL A O 1
ATOM 3898 N N . HIS A 1 508 ? -2.695 -3.576 30.224 1.00 67.88 508 HIS A N 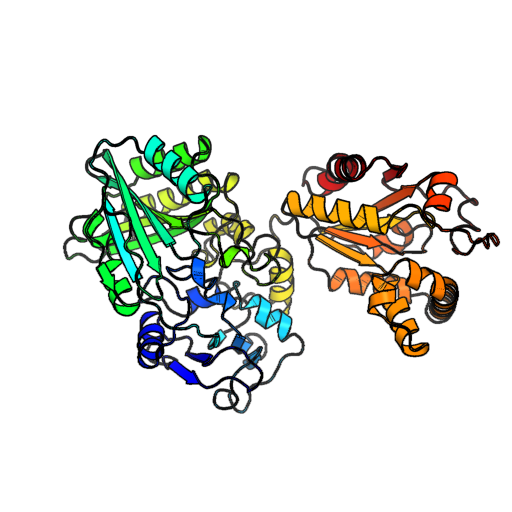1
ATOM 3899 C CA . HIS A 1 508 ? -1.337 -4.125 30.359 1.00 67.88 508 HIS A CA 1
ATOM 3900 C C . HIS A 1 508 ? -0.356 -3.623 29.282 1.00 67.88 508 HIS A C 1
ATOM 3902 O O . HIS A 1 508 ? 0.808 -3.369 29.583 1.00 67.88 508 HIS A O 1
ATOM 3908 N N . ASP A 1 509 ? -0.839 -3.391 28.056 1.00 71.75 509 ASP A N 1
ATOM 3909 C CA . ASP A 1 509 ? -0.009 -3.037 26.888 1.00 71.75 509 ASP A CA 1
ATOM 3910 C C . ASP A 1 509 ? -0.244 -1.604 26.364 1.00 71.75 509 ASP A C 1
ATOM 3912 O O . ASP A 1 509 ? 0.126 -1.255 25.235 1.00 71.75 509 ASP A O 1
ATOM 3916 N N . ALA A 1 510 ? -0.843 -0.733 27.183 1.00 80.06 510 ALA A N 1
ATOM 3917 C CA . ALA A 1 510 ? -1.077 0.669 26.838 1.00 80.06 510 ALA A CA 1
ATOM 3918 C C . ALA A 1 510 ? -0.776 1.620 28.006 1.00 80.06 510 ALA A C 1
ATOM 3920 O O . ALA A 1 510 ? -0.819 1.247 29.174 1.00 80.06 510 ALA A O 1
ATOM 3921 N N . ARG A 1 511 ? -0.476 2.879 27.688 1.00 87.12 511 ARG A N 1
ATOM 3922 C CA . ARG A 1 511 ? -0.426 3.978 28.656 1.00 87.12 511 ARG A CA 1
ATOM 3923 C C . ARG A 1 511 ? -1.841 4.500 28.845 1.00 87.12 511 ARG A C 1
ATOM 3925 O O . ARG A 1 511 ? -2.486 4.848 27.861 1.00 87.12 511 ARG A O 1
ATOM 3932 N N . LEU A 1 512 ? -2.307 4.586 30.087 1.00 87.94 512 LEU A N 1
ATOM 3933 C CA . LEU A 1 512 ? -3.613 5.152 30.416 1.00 87.94 512 LEU A CA 1
ATOM 3934 C C . LEU A 1 512 ? -3.461 6.550 31.025 1.00 87.94 512 LEU A C 1
ATOM 3936 O O . LEU A 1 512 ? -2.797 6.722 32.048 1.00 87.94 512 LEU A O 1
ATOM 3940 N N . ILE A 1 513 ? -4.106 7.541 30.412 1.00 89.38 513 ILE A N 1
ATOM 3941 C CA . ILE A 1 513 ? -4.123 8.939 30.858 1.00 89.38 513 ILE A CA 1
ATOM 3942 C C . ILE A 1 513 ? -5.565 9.383 31.057 1.00 89.38 513 ILE A C 1
ATOM 3944 O O . ILE A 1 513 ? -6.432 9.078 30.242 1.00 89.38 513 ILE A O 1
ATOM 3948 N N . VAL A 1 514 ? -5.814 10.157 32.111 1.00 88.56 514 VAL A N 1
ATOM 3949 C CA . VAL A 1 514 ? -7.095 10.835 32.326 1.00 88.56 514 VAL A CA 1
ATOM 3950 C C . VAL A 1 514 ? -6.926 12.338 32.118 1.00 88.56 514 VAL A C 1
ATOM 3952 O O . VAL A 1 514 ? -6.165 12.982 32.843 1.00 88.56 514 VAL A O 1
ATOM 3955 N N . ALA A 1 515 ? -7.636 12.893 31.137 1.00 89.50 515 ALA A N 1
ATOM 3956 C CA . ALA A 1 515 ? -7.700 14.325 30.863 1.00 89.50 515 ALA A CA 1
ATOM 3957 C C . ALA A 1 515 ? -9.090 14.853 31.241 1.00 89.50 515 ALA A C 1
ATOM 3959 O O . ALA A 1 515 ? -10.097 14.451 30.655 1.00 89.50 515 ALA A O 1
ATOM 3960 N N . GLN A 1 516 ? -9.153 15.743 32.228 1.00 88.81 516 GLN A N 1
ATOM 3961 C CA . GLN A 1 516 ? -10.397 16.372 32.655 1.00 88.81 516 GLN A CA 1
ATOM 3962 C C . GLN A 1 516 ? -10.608 17.683 31.896 1.00 88.81 516 GLN A C 1
ATOM 3964 O O . GLN A 1 516 ? -9.759 18.570 31.937 1.00 88.81 516 GLN A O 1
ATOM 3969 N N . VAL A 1 517 ? -11.751 17.820 31.230 1.00 87.44 517 VAL A N 1
ATOM 3970 C CA . VAL A 1 517 ? -12.195 19.077 30.622 1.00 87.44 517 VAL A CA 1
ATOM 3971 C C . VAL A 1 517 ? -13.104 19.802 31.607 1.00 87.44 517 VAL A C 1
ATOM 3973 O O . VAL A 1 517 ? -14.053 19.217 32.141 1.00 87.44 517 VAL A O 1
ATOM 3976 N N . GLN A 1 518 ? -12.811 21.071 31.849 1.00 87.94 518 GLN A N 1
ATOM 3977 C CA . GLN A 1 518 ? -13.583 21.957 32.709 1.00 87.94 518 GLN A CA 1
ATOM 3978 C C . GLN A 1 518 ? -14.021 23.190 31.915 1.00 87.94 518 GLN A C 1
ATOM 3980 O O . GLN A 1 518 ? -13.443 23.511 30.881 1.00 87.94 518 GLN A O 1
ATOM 3985 N N . ALA A 1 519 ? -15.105 23.813 32.364 1.00 83.88 519 ALA A N 1
ATOM 3986 C CA . ALA A 1 519 ? -15.595 25.086 31.856 1.00 83.88 519 ALA A CA 1
ATOM 3987 C C . ALA A 1 519 ? -16.486 25.724 32.929 1.00 83.88 519 ALA A C 1
ATOM 3989 O O . ALA A 1 519 ? -17.153 25.014 33.699 1.00 83.88 519 ALA A O 1
ATOM 3990 N N . SER A 1 520 ? -16.543 27.050 32.949 1.00 83.00 520 SER A N 1
ATOM 3991 C CA . SER A 1 520 ? -17.354 27.829 33.877 1.00 83.00 520 SER A CA 1
ATOM 3992 C C . SER A 1 520 ? -18.819 27.448 33.773 1.00 83.00 520 SER A C 1
ATOM 3994 O O . SER A 1 520 ? -19.321 27.005 32.737 1.00 83.00 520 SER A O 1
ATOM 3996 N N . GLU A 1 521 ? -19.542 27.642 34.873 1.00 76.69 521 GLU A N 1
ATOM 3997 C CA . GLU A 1 521 ? -20.986 27.430 34.902 1.00 76.69 521 GLU A CA 1
ATOM 3998 C C . GLU A 1 521 ? -21.697 28.259 33.820 1.00 76.69 521 GLU A C 1
ATOM 4000 O O . GLU A 1 521 ? -22.588 27.749 33.146 1.00 76.69 521 GLU A O 1
ATOM 4005 N N . THR A 1 522 ? -21.243 29.490 33.572 1.00 77.75 522 THR A N 1
ATOM 4006 C CA . THR A 1 522 ? -21.743 30.350 32.490 1.00 77.75 522 THR A CA 1
ATOM 4007 C C . THR A 1 522 ? -21.554 29.704 31.118 1.00 77.75 522 THR A C 1
ATOM 4009 O O . THR A 1 522 ? -22.521 29.563 30.368 1.00 77.75 522 THR A O 1
ATOM 4012 N N . THR A 1 523 ? -20.339 29.251 30.800 1.00 78.75 523 THR A N 1
ATOM 4013 C CA . THR A 1 523 ? -20.025 28.591 29.525 1.00 78.75 523 THR A CA 1
ATOM 4014 C C . THR A 1 523 ? -20.804 27.285 29.362 1.00 78.75 523 THR A C 1
ATOM 4016 O O . THR A 1 523 ? -21.375 27.027 28.300 1.00 78.75 523 THR A O 1
ATOM 4019 N N . ARG A 1 524 ? -20.911 26.477 30.423 1.00 77.56 524 ARG A N 1
ATOM 4020 C CA . ARG A 1 524 ? -21.705 25.241 30.410 1.00 77.56 524 ARG A CA 1
ATOM 4021 C C . ARG A 1 524 ? -23.186 25.515 30.194 1.00 77.56 524 ARG A C 1
ATOM 4023 O O . ARG A 1 524 ? -23.795 24.796 29.408 1.00 77.56 524 ARG A O 1
ATOM 4030 N N . ASN A 1 525 ? -23.750 26.544 30.825 1.00 71.00 525 ASN A N 1
ATOM 4031 C CA . ASN A 1 525 ? -25.157 26.922 30.663 1.00 71.00 525 ASN A CA 1
ATOM 4032 C C . ASN A 1 525 ? -25.441 27.471 29.258 1.00 71.00 525 ASN A C 1
ATOM 4034 O O . ASN A 1 525 ? -26.436 27.096 28.653 1.00 71.00 525 ASN A O 1
ATOM 4038 N N . LEU A 1 526 ? -24.543 28.275 28.680 1.00 72.38 526 LEU A N 1
ATOM 4039 C CA . LEU A 1 526 ? -24.663 28.708 27.278 1.00 72.38 526 LEU A CA 1
ATOM 4040 C C . LEU A 1 526 ? -24.638 27.519 26.308 1.00 72.38 526 LEU A C 1
ATOM 4042 O O . LEU A 1 526 ? -25.351 27.491 25.309 1.00 72.38 526 LEU A O 1
ATOM 4046 N N . ARG A 1 527 ? -23.825 26.508 26.623 1.00 72.62 527 ARG A N 1
ATOM 4047 C CA . ARG A 1 527 ? -23.715 25.260 25.859 1.00 72.62 527 ARG A CA 1
ATOM 4048 C C . ARG A 1 527 ? -24.867 24.279 26.149 1.00 72.62 527 ARG A C 1
ATOM 4050 O O . ARG A 1 527 ? -25.055 23.332 25.383 1.00 72.62 527 ARG A O 1
ATOM 4057 N N . SER A 1 528 ? -25.620 24.474 27.230 1.00 59.44 528 SER A N 1
ATOM 4058 C CA . SER A 1 528 ? -26.699 23.599 27.708 1.00 59.44 528 SER A CA 1
ATOM 4059 C C . SER A 1 528 ? -27.993 24.407 27.724 1.00 59.44 528 SER A C 1
ATOM 4061 O O . SER A 1 528 ? -28.366 24.980 28.739 1.00 59.44 528 SER A O 1
ATOM 4063 N N . TRP A 1 529 ? -28.632 24.531 26.565 1.00 50.66 529 TRP A N 1
ATOM 4064 C CA . TRP A 1 529 ? -29.758 25.441 26.354 1.00 50.66 529 TRP A CA 1
ATOM 4065 C C . TRP A 1 529 ? -30.905 25.205 27.362 1.00 50.66 529 TRP A C 1
ATOM 4067 O O . TRP A 1 529 ? -31.612 24.209 27.268 1.00 50.66 529 TRP A O 1
ATOM 4077 N N . GLY A 1 530 ? -31.075 26.140 28.305 1.00 45.16 530 GLY A N 1
ATOM 4078 C CA . GLY A 1 530 ? -32.314 26.479 29.020 1.00 45.16 530 GLY A CA 1
ATOM 4079 C C . GLY A 1 530 ? -33.225 25.355 29.536 1.00 45.16 530 GLY A C 1
ATOM 4080 O O . GLY A 1 530 ? -34.399 25.354 29.180 1.00 45.16 530 GLY A O 1
ATOM 4081 N N . ASP A 1 531 ? -32.754 24.469 30.420 1.00 41.00 531 ASP A N 1
ATOM 4082 C CA . ASP A 1 531 ? -33.659 23.752 31.338 1.00 41.00 531 ASP A CA 1
ATOM 4083 C C . ASP A 1 531 ? -33.635 24.479 32.695 1.00 41.00 531 ASP A C 1
ATOM 4085 O O . ASP A 1 531 ? -32.668 24.382 33.453 1.00 41.00 531 ASP A O 1
ATOM 4089 N N . GLU A 1 532 ? -34.683 25.261 32.987 1.00 40.66 532 GLU A N 1
ATOM 4090 C CA . GLU A 1 532 ? -34.869 25.937 34.284 1.00 40.66 532 GLU A CA 1
ATOM 4091 C C . GLU A 1 532 ? -34.997 24.935 35.450 1.00 40.66 532 GLU A C 1
ATOM 4093 O O . GLU A 1 532 ? -34.831 25.307 36.612 1.00 40.66 532 GLU A O 1
ATOM 4098 N N . ASN A 1 533 ? -35.194 23.643 35.160 1.00 42.47 533 ASN A N 1
ATOM 4099 C CA . ASN A 1 533 ? -35.088 22.569 36.139 1.00 42.47 533 ASN A CA 1
ATOM 4100 C C . ASN A 1 533 ? -33.688 21.941 36.110 1.00 42.47 533 ASN A C 1
ATOM 4102 O O . ASN A 1 533 ? -33.480 20.870 35.535 1.00 42.47 533 ASN A O 1
ATOM 4106 N N . LYS A 1 534 ? -32.733 22.570 36.810 1.00 45.28 534 LYS A N 1
ATOM 4107 C CA . LYS A 1 534 ? -31.452 21.947 37.194 1.00 45.28 534 LYS A CA 1
ATOM 4108 C C . LYS A 1 534 ? -31.697 20.720 38.080 1.00 45.28 534 LYS A C 1
ATOM 4110 O O . LYS A 1 534 ? -31.545 20.765 39.298 1.00 45.28 534 LYS A O 1
ATOM 4115 N N . LEU A 1 535 ? -32.034 19.588 37.480 1.00 41.94 535 LEU A N 1
ATOM 4116 C CA . LEU A 1 535 ? -31.769 18.302 38.102 1.00 41.94 535 LEU A CA 1
ATOM 4117 C C . LEU A 1 535 ? -30.279 18.016 37.897 1.00 41.94 535 LEU A C 1
ATOM 4119 O O . LEU A 1 535 ? -29.854 17.789 36.763 1.00 41.94 535 LEU A O 1
ATOM 4123 N N . ARG A 1 536 ? -29.504 18.021 38.992 1.00 43.44 536 ARG A N 1
ATOM 4124 C CA . ARG A 1 536 ? -28.186 17.363 39.079 1.00 43.44 536 ARG A CA 1
ATOM 4125 C C . ARG A 1 536 ? -28.367 15.931 38.572 1.00 43.44 536 ARG A C 1
ATOM 4127 O O . ARG A 1 536 ? -28.878 15.080 39.289 1.00 43.44 536 ARG A O 1
ATOM 4134 N N . THR A 1 537 ? -28.114 15.686 37.292 1.00 42.16 537 THR A N 1
ATOM 4135 C CA . THR A 1 537 ? -28.569 14.455 36.613 1.00 42.16 537 THR A CA 1
ATOM 4136 C C . THR A 1 537 ? -27.433 13.567 36.171 1.00 42.16 537 THR A C 1
ATOM 4138 O O . THR A 1 537 ? -27.682 12.464 35.685 1.00 42.16 537 THR A O 1
ATOM 4141 N N . THR A 1 538 ? -26.187 13.964 36.402 1.00 43.00 538 THR A N 1
ATOM 4142 C CA . THR A 1 538 ? -25.076 13.019 36.322 1.00 43.00 538 THR A CA 1
ATOM 4143 C C . THR A 1 538 ? -24.766 12.475 37.710 1.00 43.00 538 THR A C 1
ATOM 4145 O O . THR A 1 538 ? -24.589 13.241 38.645 1.00 43.00 538 THR A O 1
ATOM 4148 N N . TYR A 1 539 ? -24.670 11.146 37.837 1.00 41.34 539 TYR A N 1
ATOM 4149 C CA . TYR A 1 539 ? -24.269 10.439 39.068 1.00 41.34 539 TYR A CA 1
ATOM 4150 C C . TYR A 1 539 ? -22.980 11.027 39.684 1.00 41.34 539 TYR A C 1
ATOM 4152 O O . TYR A 1 539 ? -22.786 11.003 40.892 1.00 41.34 539 TYR A O 1
ATOM 4160 N N . CYS A 1 540 ? -22.127 11.623 38.845 1.00 40.56 540 CYS A N 1
ATOM 4161 C CA . CYS A 1 540 ? -20.909 12.316 39.244 1.00 40.56 540 CYS A CA 1
ATOM 4162 C C . CYS A 1 540 ? -21.156 13.649 39.986 1.00 40.56 540 CYS A C 1
ATOM 4164 O O . CYS A 1 540 ? -20.372 14.011 40.853 1.00 40.56 540 CYS A O 1
ATOM 4166 N N . GLU A 1 541 ? -22.224 14.398 39.688 1.00 43.62 541 GLU A N 1
ATOM 4167 C CA . GLU A 1 541 ? -22.457 15.749 40.244 1.00 43.62 541 GLU A CA 1
ATOM 4168 C C . GLU A 1 541 ? -22.891 15.740 41.715 1.00 43.62 541 GLU A C 1
ATOM 4170 O O . GLU A 1 541 ? -22.664 16.717 42.427 1.00 43.62 541 GLU A O 1
ATOM 4175 N N . GLU A 1 542 ? -23.496 14.653 42.200 1.00 41.59 542 GLU A N 1
ATOM 4176 C CA . GLU A 1 542 ? -23.871 14.536 43.614 1.00 41.59 542 GLU A CA 1
ATOM 4177 C C . GLU A 1 542 ? -22.688 14.143 44.510 1.00 41.59 542 GLU A C 1
ATOM 4179 O O . GLU A 1 542 ? -22.772 14.341 45.721 1.00 41.59 542 GLU A O 1
ATOM 4184 N N . HIS A 1 543 ? -21.592 13.600 43.957 1.00 42.78 543 HIS A N 1
ATOM 4185 C CA . HIS A 1 543 ? -20.477 13.029 44.736 1.00 42.78 543 HIS A CA 1
ATOM 4186 C C . HIS A 1 543 ? -19.084 13.568 44.354 1.00 42.78 543 HIS A C 1
ATOM 4188 O O . HIS A 1 543 ? -18.114 13.251 45.032 1.00 42.78 543 HIS A O 1
ATOM 4194 N N . MET A 1 544 ? -18.954 14.453 43.353 1.00 43.72 544 MET A N 1
ATOM 4195 C CA . MET A 1 544 ? -17.683 15.142 43.034 1.00 43.72 544 MET A CA 1
ATOM 4196 C C . MET A 1 544 ? -17.200 16.121 44.123 1.00 43.72 544 MET A C 1
ATOM 4198 O O . MET A 1 544 ? -16.117 16.686 43.997 1.00 43.72 544 MET A O 1
ATOM 4202 N N . GLY A 1 545 ? -17.978 16.310 45.195 1.00 40.31 545 GLY A N 1
ATOM 4203 C CA . GLY A 1 545 ? -17.619 17.132 46.353 1.00 40.31 545 GLY A CA 1
ATOM 4204 C C . GLY A 1 545 ? -17.188 16.357 47.603 1.00 40.31 545 GLY A C 1
ATOM 4205 O O . GLY A 1 545 ? -16.947 17.001 48.622 1.00 40.31 545 GLY A O 1
ATOM 4206 N N . VAL A 1 546 ? -17.116 15.019 47.568 1.00 38.62 546 VAL A N 1
ATOM 4207 C CA . VAL A 1 546 ? -16.778 14.212 48.752 1.00 38.62 546 VAL A CA 1
ATOM 4208 C C . VAL A 1 546 ? -15.509 13.397 48.485 1.00 38.62 546 VAL A C 1
ATOM 4210 O O . VAL A 1 546 ? -15.488 12.507 47.643 1.00 38.62 546 VAL A O 1
ATOM 4213 N N . ASP A 1 547 ? -14.469 13.757 49.235 1.00 39.62 547 ASP A N 1
ATOM 4214 C CA . ASP A 1 547 ? -13.160 13.118 49.412 1.00 39.62 547 ASP A CA 1
ATOM 4215 C C . ASP A 1 547 ? -12.112 13.241 48.284 1.00 39.62 547 ASP A C 1
ATOM 4217 O O . ASP A 1 547 ? -12.237 12.740 47.169 1.00 39.62 547 ASP A O 1
ATOM 4221 N N . GLY A 1 548 ? -11.000 13.907 48.631 1.00 44.94 548 GLY A N 1
ATOM 4222 C CA . GLY A 1 548 ? -9.840 14.239 47.794 1.00 44.94 548 GLY A CA 1
ATOM 4223 C C . GLY A 1 548 ? -8.977 13.057 47.331 1.00 44.94 548 GLY A C 1
ATOM 4224 O O . GLY A 1 548 ? -7.769 13.056 47.555 1.00 44.94 548 GLY A O 1
ATOM 4225 N N . ILE A 1 549 ? -9.579 12.066 46.670 1.00 51.38 549 ILE A N 1
ATOM 4226 C CA . ILE A 1 549 ? -8.907 10.850 46.173 1.00 51.38 549 ILE A CA 1
ATOM 4227 C C . ILE A 1 549 ? -8.706 10.879 44.639 1.00 51.38 549 ILE A C 1
ATOM 4229 O O . ILE A 1 549 ? -7.904 10.115 44.100 1.00 51.38 549 ILE A O 1
ATOM 4233 N N . TYR A 1 550 ? -9.357 11.793 43.911 1.00 58.31 550 TYR A N 1
ATOM 4234 C CA . TYR A 1 550 ? -9.277 11.864 42.446 1.00 58.31 550 TYR A CA 1
ATOM 4235 C C . TYR A 1 550 ? -8.394 13.019 41.950 1.00 58.31 550 TYR A C 1
ATOM 4237 O O . TYR A 1 550 ? -8.702 14.188 42.164 1.00 58.31 550 TYR A O 1
ATOM 4245 N N . SER A 1 551 ? -7.313 12.687 41.235 1.00 64.25 551 SER A N 1
ATOM 4246 C CA . SER A 1 551 ? -6.460 13.653 40.534 1.00 64.25 551 SER A CA 1
ATOM 4247 C C . SER A 1 551 ? -6.272 13.208 39.077 1.00 64.25 551 SER A C 1
ATOM 4249 O O . SER A 1 551 ? -5.627 12.176 38.841 1.00 64.25 551 SER A O 1
ATOM 4251 N N . PRO A 1 552 ? -6.866 13.911 38.091 1.00 75.25 552 PRO A N 1
ATOM 4252 C CA . PRO A 1 552 ? -6.625 13.613 36.685 1.00 75.25 552 PRO A CA 1
ATOM 4253 C C . PRO A 1 552 ? -5.155 13.883 36.341 1.00 75.25 552 PRO A C 1
ATOM 4255 O O . PRO A 1 552 ? -4.487 14.694 36.979 1.00 75.25 552 PRO A O 1
ATOM 4258 N N . ASN A 1 553 ? -4.634 13.226 35.303 1.00 84.75 553 ASN A N 1
ATOM 4259 C CA . ASN A 1 553 ? -3.275 13.510 34.837 1.00 84.75 553 ASN A CA 1
ATOM 4260 C C . ASN A 1 553 ? -3.155 14.957 34.343 1.00 84.75 553 ASN A C 1
ATOM 4262 O O . ASN A 1 553 ? -2.126 15.594 34.552 1.00 84.75 553 ASN A O 1
ATOM 4266 N N . PHE A 1 554 ? -4.207 15.459 33.691 1.00 88.25 554 PHE A N 1
ATOM 4267 C CA . PHE A 1 554 ? -4.268 16.822 33.184 1.00 88.25 554 PHE A CA 1
ATOM 4268 C C . PHE A 1 554 ? -5.668 17.406 33.315 1.00 88.25 554 PHE A C 1
ATOM 4270 O O . PHE A 1 554 ? -6.658 16.690 33.166 1.00 88.25 554 PHE A O 1
ATOM 4277 N N . THR A 1 555 ? -5.725 18.723 33.483 1.00 87.12 555 THR A N 1
ATOM 4278 C CA . THR A 1 555 ? -6.955 19.512 33.409 1.00 87.12 555 THR A CA 1
ATOM 4279 C C . THR A 1 555 ? -6.827 20.515 32.266 1.00 87.12 555 THR A C 1
ATOM 4281 O O . THR A 1 555 ? -5.800 21.188 32.147 1.00 87.12 555 THR A O 1
ATOM 4284 N N . PHE A 1 556 ? -7.844 20.587 31.410 1.00 88.06 556 PHE A N 1
ATOM 4285 C CA . PHE A 1 556 ? -7.964 21.564 30.331 1.00 88.06 556 PHE A CA 1
ATOM 4286 C C . PHE A 1 556 ? -9.194 22.437 30.567 1.00 88.06 556 PHE A C 1
ATOM 4288 O O . PHE A 1 556 ? -10.273 21.915 30.845 1.00 88.06 556 PHE A O 1
ATOM 4295 N N . ASP A 1 557 ? -9.018 23.748 30.436 1.00 85.56 557 ASP A N 1
ATOM 4296 C CA . ASP A 1 557 ? -10.073 24.733 30.640 1.00 85.56 557 ASP A CA 1
ATOM 4297 C C . ASP A 1 557 ? -10.614 25.231 29.287 1.00 85.56 557 ASP A C 1
ATOM 4299 O O . ASP A 1 557 ? -9.903 25.889 28.520 1.00 85.56 557 ASP A O 1
ATOM 4303 N N . ASP A 1 558 ? -11.857 24.867 28.967 1.00 83.19 558 ASP A N 1
ATOM 4304 C CA . ASP A 1 558 ? -12.525 25.131 27.687 1.00 83.19 558 ASP A CA 1
ATOM 4305 C C . ASP A 1 558 ? -13.457 26.360 27.766 1.00 83.19 558 ASP A C 1
ATOM 4307 O O . ASP A 1 558 ? -14.675 26.276 27.548 1.00 83.19 558 ASP A O 1
ATOM 4311 N N . GLU A 1 559 ? -12.866 27.521 28.068 1.00 76.69 559 GLU A N 1
ATOM 4312 C CA . GLU A 1 559 ? -13.538 28.828 28.199 1.00 76.69 559 GLU A CA 1
ATOM 4313 C C . GLU A 1 559 ? -13.631 29.602 26.878 1.00 76.69 559 GLU A C 1
ATOM 4315 O O . GLU A 1 559 ? -13.198 30.744 26.772 1.00 76.69 559 GLU A O 1
ATOM 4320 N N . THR A 1 560 ? -14.211 29.010 25.831 1.00 62.47 560 THR A N 1
ATOM 4321 C CA . THR A 1 560 ? -14.453 29.682 24.527 1.00 62.47 560 THR A CA 1
ATOM 4322 C C . THR A 1 560 ? -13.202 30.108 23.732 1.00 62.47 560 THR A C 1
ATOM 4324 O O . THR A 1 560 ? -13.324 30.817 22.737 1.00 62.47 560 THR A O 1
ATOM 4327 N N . ASN A 1 561 ? -12.012 29.601 24.075 1.00 58.47 561 ASN A N 1
ATOM 4328 C CA . ASN A 1 561 ? -10.715 29.976 23.477 1.00 58.47 561 ASN A CA 1
ATOM 4329 C C . ASN A 1 561 ? -10.449 29.465 22.035 1.00 58.47 561 ASN A C 1
ATOM 4331 O O . ASN A 1 561 ? -9.302 29.460 21.586 1.00 58.47 561 ASN A O 1
ATOM 4335 N N . GLY A 1 562 ? -11.484 29.040 21.303 1.00 67.38 562 GLY A N 1
ATOM 4336 C CA . GLY A 1 562 ? -11.370 28.508 19.938 1.00 67.38 562 GLY A CA 1
ATOM 4337 C C . GLY A 1 562 ? -10.535 27.221 19.819 1.00 67.38 562 GLY A C 1
ATOM 4338 O O . GLY A 1 562 ? -9.992 26.700 20.795 1.00 67.38 562 GLY A O 1
ATOM 4339 N N . ASP A 1 563 ? -10.437 26.685 18.601 1.00 81.56 563 ASP A N 1
ATOM 4340 C CA . ASP A 1 563 ? -9.735 25.426 18.309 1.00 81.56 563 ASP A CA 1
ATOM 4341 C C . ASP A 1 563 ? -8.240 25.471 18.688 1.00 81.56 563 ASP A C 1
ATOM 4343 O O . ASP A 1 563 ? -7.658 24.456 19.073 1.00 81.56 563 ASP A O 1
ATOM 4347 N N . GLU A 1 564 ? -7.610 26.649 18.631 1.00 84.62 564 GLU A N 1
ATOM 4348 C CA . GLU A 1 564 ? -6.164 26.827 18.820 1.00 84.62 564 GLU A CA 1
ATOM 4349 C C . GLU A 1 564 ? -5.693 26.436 20.231 1.00 84.62 564 GLU A C 1
ATOM 4351 O O . GLU A 1 564 ? -4.684 25.739 20.387 1.00 84.62 564 GLU A O 1
ATOM 4356 N N . ALA A 1 565 ? -6.443 26.810 21.272 1.00 86.00 565 ALA A N 1
ATOM 4357 C CA . ALA A 1 565 ? -6.111 26.444 22.650 1.00 86.00 565 ALA A CA 1
ATOM 4358 C C . ALA A 1 565 ? -6.242 24.930 22.887 1.00 86.00 565 ALA A C 1
ATOM 4360 O O . ALA A 1 565 ? -5.385 24.323 23.540 1.00 86.00 565 ALA A O 1
ATOM 4361 N N . VAL A 1 566 ? -7.274 24.312 22.303 1.00 88.69 566 VAL A N 1
ATOM 4362 C CA . VAL A 1 566 ? -7.522 22.865 22.376 1.00 88.69 566 VAL A CA 1
ATOM 4363 C C . VAL A 1 566 ? -6.394 22.099 21.679 1.00 88.69 566 VAL A C 1
ATOM 4365 O O . VAL A 1 566 ? -5.849 21.150 22.248 1.00 88.69 566 VAL A O 1
ATOM 4368 N N . MET A 1 567 ? -5.983 22.544 20.485 1.00 89.50 567 MET A N 1
ATOM 4369 C CA . MET A 1 567 ? -4.851 21.967 19.753 1.00 89.50 567 MET A CA 1
ATOM 4370 C C . MET A 1 567 ? -3.533 22.118 20.527 1.00 89.50 567 MET A C 1
ATOM 4372 O O . MET A 1 567 ? -2.794 21.144 20.696 1.00 89.50 567 MET A O 1
ATOM 4376 N N . SER A 1 568 ? -3.255 23.317 21.051 1.00 89.94 568 SER A N 1
ATOM 4377 C CA . SER A 1 568 ? -2.043 23.629 21.824 1.00 89.94 568 SER A CA 1
ATOM 4378 C C . SER A 1 568 ? -1.898 22.738 23.060 1.00 89.94 568 SER A C 1
ATOM 4380 O O . SER A 1 568 ? -0.794 22.280 23.374 1.00 89.94 568 SER A O 1
ATOM 4382 N N . PHE A 1 569 ? -3.010 22.424 23.733 1.00 92.50 569 PHE A N 1
ATOM 4383 C CA . PHE A 1 569 ? -3.015 21.486 24.851 1.00 92.50 569 PHE A CA 1
ATOM 4384 C C . PHE A 1 569 ? -2.577 20.078 24.428 1.00 92.50 569 PHE A C 1
ATOM 4386 O O . PHE A 1 569 ? -1.673 19.520 25.054 1.00 92.50 569 PHE A O 1
ATOM 4393 N N . ALA A 1 570 ? -3.145 19.518 23.351 1.00 91.56 570 ALA A N 1
ATOM 4394 C CA . ALA A 1 570 ? -2.738 18.197 22.863 1.00 91.56 570 ALA A CA 1
ATOM 4395 C C . ALA A 1 570 ? -1.248 18.155 22.513 1.00 91.56 570 ALA A C 1
ATOM 4397 O O . ALA A 1 570 ? -0.542 17.257 22.976 1.00 91.56 570 ALA A O 1
ATOM 4398 N N . ILE A 1 571 ? -0.758 19.155 21.774 1.00 89.56 571 ILE A N 1
ATOM 4399 C CA . ILE A 1 571 ? 0.648 19.250 21.353 1.00 89.56 571 ILE A CA 1
ATOM 4400 C C . ILE A 1 571 ? 1.590 19.272 22.563 1.00 89.56 571 ILE A C 1
ATOM 4402 O O . ILE A 1 571 ? 2.602 18.575 22.575 1.00 89.56 571 ILE A O 1
ATOM 4406 N N . LYS A 1 572 ? 1.266 20.061 23.594 1.00 90.00 572 LYS A N 1
ATOM 4407 C CA . LYS A 1 572 ? 2.160 20.272 24.743 1.00 90.00 572 LYS A CA 1
ATOM 4408 C C . LYS A 1 572 ? 2.037 19.209 25.830 1.00 90.00 572 LYS A C 1
ATOM 4410 O O . LYS A 1 572 ? 2.995 19.002 26.569 1.00 90.00 572 LYS A O 1
ATOM 4415 N N . ARG A 1 573 ? 0.860 18.597 25.996 1.00 91.94 573 ARG A N 1
ATOM 4416 C CA . ARG A 1 573 ? 0.553 17.734 27.151 1.00 91.94 573 ARG A CA 1
ATOM 4417 C C . ARG A 1 573 ? 0.288 16.282 26.786 1.00 91.94 573 ARG A C 1
ATOM 4419 O O . ARG A 1 573 ? 0.637 15.424 27.582 1.00 91.94 573 ARG A O 1
ATOM 4426 N N . LEU A 1 574 ? -0.296 15.992 25.623 1.00 91.69 574 LEU A N 1
ATOM 4427 C CA . LEU A 1 574 ? -0.686 14.624 25.258 1.00 91.69 574 LEU A CA 1
ATOM 4428 C C . LEU A 1 574 ? 0.313 13.969 24.299 1.00 91.69 574 LEU A C 1
ATOM 4430 O O . LEU A 1 574 ? 0.764 12.857 24.561 1.00 91.69 574 LEU A O 1
ATOM 4434 N N . VAL A 1 575 ? 0.709 14.662 23.227 1.00 88.44 575 VAL A N 1
ATOM 4435 C CA . VAL A 1 575 ? 1.662 14.151 22.221 1.00 88.44 575 VAL A CA 1
ATOM 4436 C C . VAL A 1 575 ? 2.984 13.653 22.827 1.00 88.44 575 VAL A C 1
ATOM 4438 O O . VAL A 1 575 ? 3.450 12.598 22.388 1.00 88.44 575 VAL A O 1
ATOM 4441 N N . PRO A 1 576 ? 3.574 14.299 23.858 1.00 89.94 576 PRO A N 1
ATOM 4442 C CA . PRO A 1 576 ? 4.806 13.808 24.472 1.00 89.94 576 PRO A CA 1
ATOM 4443 C C . PRO A 1 576 ? 4.729 12.358 24.967 1.00 89.94 576 PRO A C 1
ATOM 4445 O O . PRO A 1 576 ? 5.731 11.658 24.911 1.00 89.94 576 PRO A O 1
ATOM 4448 N N . PHE A 1 577 ? 3.554 11.851 25.358 1.00 86.69 577 PHE A N 1
ATOM 4449 C CA . PHE A 1 577 ? 3.407 10.467 25.833 1.00 86.69 577 PHE A CA 1
ATOM 4450 C C . PHE A 1 577 ? 3.620 9.398 24.758 1.00 86.69 577 PHE A C 1
ATOM 4452 O O . PHE A 1 577 ? 3.740 8.221 25.105 1.00 86.69 577 PHE A O 1
ATOM 4459 N N . MET A 1 578 ? 3.696 9.786 23.484 1.00 82.88 578 MET A N 1
ATOM 4460 C CA . MET A 1 578 ? 4.045 8.884 22.384 1.00 82.88 578 MET A CA 1
ATOM 4461 C C . MET A 1 578 ? 5.557 8.733 22.186 1.00 82.88 578 MET A C 1
ATOM 4463 O O . MET A 1 578 ? 5.987 7.848 21.440 1.00 82.88 578 MET A O 1
ATOM 4467 N N . SER A 1 579 ? 6.377 9.576 22.825 1.00 68.25 579 SER A N 1
ATOM 4468 C CA . SER A 1 579 ? 7.832 9.457 22.764 1.00 68.25 579 SER A CA 1
ATOM 4469 C C . SER A 1 579 ? 8.327 8.350 23.707 1.00 68.25 579 SER A C 1
ATOM 4471 O O . SER A 1 579 ? 7.736 8.066 24.750 1.00 68.25 579 SER A O 1
ATOM 4473 N N . LYS A 1 580 ? 9.429 7.693 23.327 1.00 55.53 580 LYS A N 1
ATOM 4474 C CA . LYS A 1 580 ? 10.055 6.618 24.120 1.00 55.53 580 LYS A CA 1
ATOM 4475 C C . LYS A 1 580 ? 10.838 7.122 25.342 1.00 55.53 580 LYS A C 1
ATOM 4477 O O . LYS A 1 580 ? 11.375 6.298 26.071 1.00 55.53 580 LYS A O 1
ATOM 4482 N N . GLU A 1 581 ? 10.948 8.435 25.529 1.00 39.31 581 GLU A N 1
ATOM 4483 C CA . GLU A 1 581 ? 11.834 9.065 26.522 1.00 39.31 581 GLU A CA 1
ATOM 4484 C C . GLU A 1 581 ? 11.129 9.465 27.832 1.00 39.31 581 GLU A C 1
ATOM 4486 O O . GLU A 1 581 ? 11.763 10.064 28.696 1.00 39.31 581 GLU A O 1
ATOM 4491 N N . LEU A 1 582 ? 9.843 9.128 27.993 1.00 37.19 582 LEU A N 1
ATOM 4492 C CA . LEU A 1 582 ? 9.054 9.379 29.208 1.00 37.19 582 LEU A CA 1
ATOM 4493 C C . LEU A 1 582 ? 8.669 8.093 29.931 1.00 37.19 582 LEU A C 1
ATOM 4495 O O . LEU A 1 582 ? 8.162 7.169 29.239 1.00 37.19 582 LEU A O 1
#

InterPro domains:
  IPR005919 Higher eukaryotic phosphomevalonate kinase [PF04275] (394-504)
  IPR016166 FAD-binding domain, PCMH-type [PS51387] (1-137)
  IPR016169 FAD-binding, type PCMH, subdomain 2 [G3DSA:3.30.465.10] (1-180)
  IPR027417 P-loop containing nucleoside triphosphate hydrolase [G3DSA:3.40.50.300] (383-580)
  IPR036318 FAD-binding, type PCMH-like superfamily [SSF56176] (3-135)
  IPR050416 FAD-linked Oxidoreductases in Biosynthetic Pathways [PTHR42973] (15-277)